Protein 2LVH (pdb70)

Organism: Acidianus filamentous virus 1 (isolate United States/Yellowstone) (NCBI:txid654909)

InterPro domains:
  IPR013087 Zinc finger C2H2-type [PS50157] (11-38)
  IPR036236 Zinc finger C2H2 superfamily [SSF57667] (8-50)

Foldseek 3Di:
DFKWKAFQPVRDTDRDCVVVVVCCCPPVVHDPVCSCVGMDIDDDD

CATH classification: 3.30.160.60

Solvent-accessible surface area: 3571 Å² total; per-residue (Å²): 180,58,138,15,31,49,0,91,132,68,40,87,73,31,158,68,98,163,84,0,51,171,26,0,62,121,83,11,173,9,95,70,174,55,28,91,174,65,47,86,53,120,68,67,110

Secondary structure (P-SEA, 3-state):
cbbbbbccccccccccaaaaaaaaacccccccccccccbbbbbcc

Radius of gyration: 9.61 Å; Cα contacts (8 Å, |Δi|>4): 73; chains: 1; bounding box: 26×17×20 Å

Structure (mmCIF, N/CA/C/O backbone):
data_2LVH
#
_entry.id   2LVH
#
loop_
_entity.id
_entity.type
_entity.pdbx_description
1 polymer 'Putative zinc finger protein ORF59a'
2 non-polymer 'ZINC ION'
#
loop_
_atom_site.group_PDB
_atom_site.id
_atom_site.type_symbol
_atom_site.label_atom_id
_atom_site.label_alt_id
_atom_site.label_comp_id
_atom_site.label_asym_id
_atom_site.label_entity_id
_atom_site.label_seq_id
_atom_site.pdbx_PDB_ins_code
_atom_site.Cartn_x
_atom_site.Cartn_y
_atom_site.Cartn_z
_atom_site.occupancy
_atom_site.B_iso_or_equiv
_atom_site.auth_seq_id
_atom_site.auth_comp_id
_atom_site.auth_asym_id
_atom_site.auth_atom_id
_atom_site.pdbx_PDB_model_num
ATOM 1 N N . MET A 1 7 ? -13.446 -0.150 -6.447 1.00 0.00 7 MET A N 1
ATOM 2 C CA . MET A 1 7 ? -12.813 0.327 -7.698 1.00 0.00 7 MET A CA 1
ATOM 3 C C . MET A 1 7 ? -11.798 1.415 -7.382 1.00 0.00 7 MET A C 1
ATOM 4 O O . MET A 1 7 ? -12.094 2.607 -7.481 1.00 0.00 7 MET A O 1
ATOM 17 N N . GLU A 1 8 ? -10.602 0.998 -6.997 1.00 0.00 8 GLU A N 1
ATOM 18 C CA . GLU A 1 8 ? -9.562 1.925 -6.590 1.00 0.00 8 GLU A CA 1
ATOM 19 C C . GLU A 1 8 ? -8.192 1.292 -6.772 1.00 0.00 8 GLU A C 1
ATOM 20 O O . GLU A 1 8 ? -8.074 0.080 -6.955 1.00 0.00 8 GLU A O 1
ATOM 32 N N . ARG A 1 9 ? -7.161 2.117 -6.733 1.00 0.00 9 ARG A N 1
ATOM 33 C CA . ARG A 1 9 ? -5.804 1.629 -6.823 1.00 0.00 9 ARG A CA 1
ATOM 34 C C . ARG A 1 9 ? -5.192 1.546 -5.436 1.00 0.00 9 ARG A C 1
ATOM 35 O O . ARG A 1 9 ? -5.064 2.548 -4.733 1.00 0.00 9 ARG A O 1
ATOM 56 N N . VAL A 1 10 ? -4.835 0.339 -5.055 1.00 0.00 10 VAL A N 1
ATOM 57 C CA . VAL A 1 10 ? -4.252 0.082 -3.752 1.00 0.00 10 VAL A CA 1
ATOM 58 C C . VAL A 1 10 ? -2.747 -0.121 -3.875 1.00 0.00 10 VAL A C 1
ATOM 59 O O . VAL A 1 10 ? -2.226 -0.324 -4.976 1.00 0.00 10 VAL A O 1
ATOM 72 N N . TYR A 1 11 ? -2.049 -0.055 -2.752 1.00 0.00 11 TYR A N 1
ATOM 73 C CA . TYR A 1 11 ? -0.602 -0.125 -2.755 1.00 0.00 11 TYR A CA 1
ATOM 74 C C . TYR A 1 11 ? -0.148 -1.114 -1.700 1.00 0.00 11 TYR A C 1
ATOM 75 O O . TYR A 1 11 ? -0.473 -0.957 -0.527 1.00 0.00 11 TYR A O 1
ATOM 93 N N . GLN A 1 12 ? 0.565 -2.147 -2.111 1.00 0.00 12 GLN A N 1
ATOM 94 C CA . GLN A 1 12 ? 1.033 -3.148 -1.168 1.00 0.00 12 GLN A CA 1
ATOM 95 C C . GLN A 1 12 ? 2.514 -2.968 -0.881 1.00 0.00 12 GLN A C 1
ATOM 96 O O . GLN A 1 12 ? 3.264 -2.482 -1.730 1.00 0.00 12 GLN A O 1
ATOM 110 N N . CYS A 1 13 ? 2.924 -3.342 0.323 1.00 0.00 13 CYS A N 1
ATOM 111 C CA . CYS A 1 13 ? 4.329 -3.375 0.656 1.00 0.00 13 CYS A CA 1
ATOM 112 C C . CYS A 1 13 ? 4.907 -4.697 0.157 1.00 0.00 13 CYS A C 1
ATOM 113 O O . CYS A 1 13 ? 4.369 -5.768 0.441 1.00 0.00 13 CYS A O 1
ATOM 120 N N . LEU A 1 14 ? 5.984 -4.616 -0.597 1.00 0.00 14 LEU A N 1
ATOM 121 C CA . LEU A 1 14 ? 6.609 -5.787 -1.209 1.00 0.00 14 LEU A CA 1
ATOM 122 C C . LEU A 1 14 ? 7.321 -6.657 -0.168 1.00 0.00 14 LEU A C 1
ATOM 123 O O . LEU A 1 14 ? 8.126 -7.520 -0.508 1.00 0.00 14 LEU A O 1
ATOM 139 N N . ARG A 1 15 ? 7.035 -6.402 1.102 1.00 0.00 15 ARG A N 1
ATOM 140 C CA . ARG A 1 15 ? 7.699 -7.087 2.201 1.00 0.00 15 ARG A CA 1
ATOM 141 C C . ARG A 1 15 ? 6.740 -8.055 2.883 1.00 0.00 15 ARG A C 1
ATOM 142 O O . ARG A 1 15 ? 7.010 -9.251 2.973 1.00 0.00 15 ARG A O 1
ATOM 163 N N . CYS A 1 16 ? 5.612 -7.533 3.351 1.00 0.00 16 CYS A N 1
ATOM 164 C CA . CYS A 1 16 ? 4.621 -8.362 4.029 1.00 0.00 16 CYS A CA 1
ATOM 165 C C . CYS A 1 16 ? 3.510 -8.732 3.052 1.00 0.00 16 CYS A C 1
ATOM 166 O O . CYS A 1 16 ? 2.749 -9.672 3.276 1.00 0.00 16 CYS A O 1
ATOM 173 N N . GLY A 1 17 ? 3.438 -7.983 1.957 1.00 0.00 17 GLY A N 1
ATOM 174 C CA . GLY A 1 17 ? 2.357 -8.143 1.008 1.00 0.00 17 GLY A CA 1
ATOM 175 C C . GLY A 1 17 ? 1.112 -7.413 1.465 1.00 0.00 17 GLY A C 1
ATOM 176 O O . GLY A 1 17 ? 0.004 -7.727 1.035 1.00 0.00 17 GLY A O 1
ATOM 180 N N . LEU A 1 18 ? 1.299 -6.426 2.338 1.00 0.00 18 LEU A N 1
ATOM 181 C CA . LEU A 1 18 ? 0.166 -5.717 2.923 1.00 0.00 18 LEU A CA 1
ATOM 182 C C . LEU A 1 18 ? -0.278 -4.584 2.014 1.00 0.00 18 LEU A C 1
ATOM 183 O O . LEU A 1 18 ? 0.520 -3.713 1.675 1.00 0.00 18 LEU A O 1
ATOM 199 N N . THR A 1 19 ? -1.544 -4.599 1.627 1.00 0.00 19 THR A N 1
ATOM 200 C CA . THR A 1 19 ? -2.060 -3.642 0.663 1.00 0.00 19 THR A CA 1
ATOM 201 C C . THR A 1 19 ? -2.944 -2.596 1.341 1.00 0.00 19 THR A C 1
ATOM 202 O O . THR A 1 19 ? -3.801 -2.922 2.160 1.00 0.00 19 THR A O 1
ATOM 213 N N . PHE A 1 20 ? -2.728 -1.341 0.986 1.00 0.00 20 PHE A N 1
ATOM 214 C CA . PHE A 1 20 ? -3.473 -0.232 1.570 1.00 0.00 20 PHE A CA 1
ATOM 215 C C . PHE A 1 20 ? -4.208 0.523 0.481 1.00 0.00 20 PHE A C 1
ATOM 216 O O . PHE A 1 20 ? -3.784 0.529 -0.672 1.00 0.00 20 PHE A O 1
ATOM 233 N N . ARG A 1 21 ? -5.303 1.163 0.853 1.00 0.00 21 ARG A N 1
ATOM 234 C CA . ARG A 1 21 ? -6.134 1.867 -0.112 1.00 0.00 21 ARG A CA 1
ATOM 235 C C . ARG A 1 21 ? -5.638 3.299 -0.312 1.00 0.00 21 ARG A C 1
ATOM 236 O O . ARG A 1 21 ? -6.128 4.016 -1.182 1.00 0.00 21 ARG A O 1
ATOM 257 N N . THR A 1 22 ? -4.665 3.709 0.499 1.00 0.00 22 THR A N 1
ATOM 258 C CA . THR A 1 22 ? -4.069 5.037 0.384 1.00 0.00 22 THR A CA 1
ATOM 259 C C . THR A 1 22 ? -2.562 4.965 0.605 1.00 0.00 22 THR A C 1
ATOM 260 O O . THR A 1 22 ? -2.070 4.102 1.338 1.00 0.00 22 THR A O 1
ATOM 271 N N . LYS A 1 23 ? -1.832 5.875 -0.041 1.00 0.00 23 LYS A N 1
ATOM 272 C CA . LYS A 1 23 ? -0.375 5.904 0.044 1.00 0.00 23 LYS A CA 1
ATOM 273 C C . LYS A 1 23 ? 0.106 6.279 1.436 1.00 0.00 23 LYS A C 1
ATOM 274 O O . LYS A 1 23 ? 1.205 5.905 1.829 1.00 0.00 23 LYS A O 1
ATOM 293 N N . LYS A 1 24 ? -0.707 7.021 2.177 1.00 0.00 24 LYS A N 1
ATOM 294 C CA . LYS A 1 24 ? -0.339 7.424 3.531 1.00 0.00 24 LYS A CA 1
ATOM 295 C C . LYS A 1 24 ? -0.119 6.200 4.416 1.00 0.00 24 LYS A C 1
ATOM 296 O O . LYS A 1 24 ? 0.906 6.083 5.091 1.00 0.00 24 LYS A O 1
ATOM 315 N N . GLN A 1 25 ? -1.081 5.282 4.386 1.00 0.00 25 GLN A N 1
ATOM 316 C CA . GLN A 1 25 ? -0.990 4.043 5.153 1.00 0.00 25 GLN A CA 1
ATOM 317 C C . GLN A 1 25 ? 0.184 3.206 4.664 1.00 0.00 25 GLN A C 1
ATOM 318 O O . GLN A 1 25 ? 0.861 2.537 5.445 1.00 0.00 25 GLN A O 1
ATOM 332 N N . LEU A 1 26 ? 0.416 3.256 3.362 1.00 0.00 26 LEU A N 1
ATOM 333 C CA . LEU A 1 26 ? 1.513 2.526 2.746 1.00 0.00 26 LEU A CA 1
ATOM 334 C C . LEU A 1 26 ? 2.863 3.054 3.214 1.00 0.00 26 LEU A C 1
ATOM 335 O O . LEU A 1 26 ? 3.704 2.296 3.698 1.00 0.00 26 LEU A O 1
ATOM 351 N N . ILE A 1 27 ? 3.051 4.360 3.084 1.00 0.00 27 ILE A N 1
ATOM 352 C CA . ILE A 1 27 ? 4.330 4.980 3.387 1.00 0.00 27 ILE A CA 1
ATOM 353 C C . ILE A 1 27 ? 4.663 4.860 4.868 1.00 0.00 27 ILE A C 1
ATOM 354 O O . ILE A 1 27 ? 5.787 4.515 5.228 1.00 0.00 27 ILE A O 1
ATOM 370 N N . ARG A 1 28 ? 3.682 5.117 5.728 1.00 0.00 28 ARG A N 1
ATOM 371 C CA . ARG A 1 28 ? 3.923 5.045 7.162 1.00 0.00 28 ARG A CA 1
ATOM 372 C C . ARG A 1 28 ? 4.300 3.621 7.580 1.00 0.00 28 ARG A C 1
ATOM 373 O O . ARG A 1 28 ? 5.048 3.428 8.533 1.00 0.00 28 ARG A O 1
ATOM 394 N N . HIS A 1 29 ? 3.802 2.627 6.846 1.00 0.00 29 HIS A N 1
ATOM 395 C CA . HIS A 1 29 ? 4.120 1.233 7.134 1.00 0.00 29 HIS A CA 1
ATOM 396 C C . HIS A 1 29 ? 5.474 0.849 6.536 1.00 0.00 29 HIS A C 1
ATOM 397 O O . HIS A 1 29 ? 6.261 0.154 7.185 1.00 0.00 29 HIS A O 1
ATOM 411 N N . LEU A 1 30 ? 5.743 1.290 5.303 1.00 0.00 30 LEU A N 1
ATOM 412 C CA . LEU A 1 30 ? 7.070 1.134 4.717 1.00 0.00 30 LEU A CA 1
ATOM 413 C C . LEU A 1 30 ? 8.139 1.685 5.660 1.00 0.00 30 LEU A C 1
ATOM 414 O O . LEU A 1 30 ? 9.135 1.018 5.937 1.00 0.00 30 LEU A O 1
ATOM 430 N N . VAL A 1 31 ? 7.906 2.887 6.174 1.00 0.00 31 VAL A N 1
ATOM 431 C CA . VAL A 1 31 ? 8.828 3.518 7.112 1.00 0.00 31 VAL A CA 1
ATOM 432 C C . VAL A 1 31 ? 8.881 2.753 8.436 1.00 0.00 31 VAL A C 1
ATOM 433 O O . VAL A 1 31 ? 9.962 2.435 8.939 1.00 0.00 31 VAL A O 1
ATOM 446 N N . ASN A 1 32 ? 7.710 2.448 8.985 1.00 0.00 32 ASN A N 1
ATOM 447 C CA . ASN A 1 32 ? 7.604 1.852 10.318 1.00 0.00 32 ASN A CA 1
ATOM 448 C C . ASN A 1 32 ? 8.228 0.464 10.392 1.00 0.00 32 ASN A C 1
ATOM 449 O O . ASN A 1 32 ? 9.163 0.235 11.160 1.00 0.00 32 ASN A O 1
ATOM 460 N N . THR A 1 33 ? 7.718 -0.456 9.595 1.00 0.00 33 THR A N 1
ATOM 461 C CA . THR A 1 33 ? 8.066 -1.859 9.753 1.00 0.00 33 THR A CA 1
ATOM 462 C C . THR A 1 33 ? 9.211 -2.278 8.837 1.00 0.00 33 THR A C 1
ATOM 463 O O . THR A 1 33 ? 10.137 -2.973 9.265 1.00 0.00 33 THR A O 1
ATOM 474 N N . GLU A 1 34 ? 9.167 -1.838 7.588 1.00 0.00 34 GLU A N 1
ATOM 475 C CA . GLU A 1 34 ? 10.142 -2.2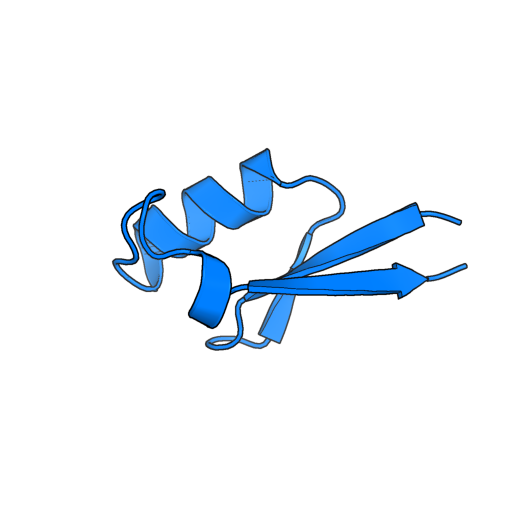80 6.598 1.00 0.00 34 GLU A CA 1
ATOM 476 C C . GLU A 1 34 ? 11.366 -1.364 6.581 1.00 0.00 34 GLU A C 1
ATOM 477 O O . GLU A 1 34 ? 12.258 -1.542 5.752 1.00 0.00 34 GLU A O 1
ATOM 489 N N . LYS A 1 35 ? 11.381 -0.390 7.503 1.00 0.00 35 LYS A N 1
ATOM 490 C CA . LYS A 1 35 ? 12.465 0.602 7.652 1.00 0.00 35 LYS A CA 1
ATOM 491 C C . LYS A 1 35 ? 12.809 1.296 6.328 1.00 0.00 35 LYS A C 1
ATOM 492 O O . LYS A 1 35 ? 13.955 1.687 6.092 1.00 0.00 35 LYS A O 1
ATOM 511 N N . VAL A 1 36 ? 11.808 1.475 5.487 1.00 0.00 36 VAL A N 1
ATOM 512 C CA . VAL A 1 36 ? 12.000 2.105 4.196 1.00 0.00 36 VAL A CA 1
ATOM 513 C C . VAL A 1 36 ? 11.717 3.599 4.276 1.00 0.00 36 VAL A C 1
ATOM 514 O O . VAL A 1 36 ? 10.634 4.009 4.684 1.00 0.00 36 VAL A O 1
ATOM 527 N N . ASN A 1 37 ? 12.694 4.406 3.896 1.00 0.00 37 ASN A N 1
ATOM 528 C CA . ASN A 1 37 ? 12.521 5.850 3.868 1.00 0.00 37 ASN A CA 1
ATOM 529 C C . ASN A 1 37 ? 11.693 6.244 2.648 1.00 0.00 37 ASN A C 1
ATOM 530 O O . ASN A 1 37 ? 11.796 5.618 1.593 1.00 0.00 37 ASN A O 1
ATOM 541 N N . PRO A 1 38 ? 10.851 7.287 2.791 1.00 0.00 38 PRO A N 1
ATOM 542 C CA . PRO A 1 38 ? 9.893 7.712 1.757 1.00 0.00 38 PRO A CA 1
ATOM 543 C C . PRO A 1 38 ? 10.531 8.042 0.405 1.00 0.00 38 PRO A C 1
ATOM 544 O O . PRO A 1 38 ? 9.840 8.077 -0.612 1.00 0.00 38 PRO A O 1
ATOM 555 N N . LEU A 1 39 ? 11.834 8.299 0.388 1.00 0.00 39 LEU A N 1
ATOM 556 C CA . LEU A 1 39 ? 12.531 8.568 -0.865 1.00 0.00 39 LEU A CA 1
ATOM 557 C C . LEU A 1 39 ? 13.007 7.275 -1.534 1.00 0.00 39 LEU A C 1
ATOM 558 O O . LEU A 1 39 ? 13.537 7.299 -2.647 1.00 0.00 39 LEU A O 1
ATOM 574 N N . SER A 1 40 ? 12.802 6.149 -0.867 1.00 0.00 40 SER A N 1
ATOM 575 C CA . SER A 1 40 ? 13.222 4.859 -1.402 1.00 0.00 40 SER A CA 1
ATOM 576 C C . SER A 1 40 ? 12.054 3.874 -1.470 1.00 0.00 40 SER A C 1
ATOM 577 O O . SER A 1 40 ? 12.256 2.670 -1.619 1.00 0.00 40 SER A O 1
ATOM 585 N N . ILE A 1 41 ? 10.833 4.392 -1.390 1.00 0.00 41 ILE A N 1
ATOM 586 C CA . ILE A 1 41 ? 9.644 3.548 -1.323 1.00 0.00 41 ILE A CA 1
ATOM 587 C C . ILE A 1 41 ? 9.362 2.832 -2.644 1.00 0.00 41 ILE A C 1
ATOM 588 O O . ILE A 1 41 ? 8.716 1.787 -2.658 1.00 0.00 41 ILE A O 1
ATOM 604 N N . ASP A 1 42 ? 9.872 3.388 -3.740 1.00 0.00 42 ASP A N 1
ATOM 605 C CA . ASP A 1 42 ? 9.501 2.952 -5.095 1.00 0.00 42 ASP A CA 1
ATOM 606 C C . ASP A 1 42 ? 9.758 1.463 -5.344 1.00 0.00 42 ASP A C 1
ATOM 607 O O . ASP A 1 42 ? 9.113 0.858 -6.200 1.00 0.00 42 ASP A O 1
ATOM 616 N N . TYR A 1 43 ? 10.683 0.868 -4.606 1.00 0.00 43 TYR A N 1
ATOM 617 C CA . TYR A 1 43 ? 10.988 -0.551 -4.777 1.00 0.00 43 TYR A CA 1
ATOM 618 C C . TYR A 1 43 ? 10.170 -1.436 -3.844 1.00 0.00 43 TYR A C 1
ATOM 619 O O . TYR A 1 43 ? 10.010 -2.630 -4.099 1.00 0.00 43 TYR A O 1
ATOM 637 N N . TYR A 1 44 ? 9.656 -0.864 -2.770 1.00 0.00 44 TYR A N 1
ATOM 638 C CA . TYR A 1 44 ? 9.025 -1.665 -1.726 1.00 0.00 44 TYR A CA 1
ATOM 639 C C . TYR A 1 44 ? 7.528 -1.475 -1.716 1.00 0.00 44 TYR A C 1
ATOM 640 O O . TYR A 1 44 ? 6.832 -2.018 -0.858 1.00 0.00 44 TYR A O 1
ATOM 658 N N . TYR A 1 45 ? 7.034 -0.712 -2.669 1.00 0.00 45 TYR A N 1
ATOM 659 C CA . TYR A 1 45 ? 5.601 -0.559 -2.827 1.00 0.00 45 TYR A CA 1
ATOM 660 C C . TYR A 1 45 ? 5.210 -0.770 -4.284 1.00 0.00 45 TYR A C 1
ATOM 661 O O . TYR A 1 45 ? 5.969 -0.437 -5.193 1.00 0.00 45 TYR A O 1
ATOM 679 N N . GLN A 1 46 ? 4.038 -1.345 -4.492 1.00 0.00 46 GLN A N 1
ATOM 680 C CA . GLN A 1 46 ? 3.530 -1.591 -5.830 1.00 0.00 46 GLN A CA 1
ATOM 681 C C . GLN A 1 46 ? 2.105 -1.077 -5.939 1.00 0.00 46 GLN A C 1
ATOM 682 O O . GLN A 1 46 ? 1.300 -1.282 -5.030 1.00 0.00 46 GLN A O 1
ATOM 696 N N . SER A 1 47 ? 1.801 -0.403 -7.037 1.00 0.00 47 SER A N 1
ATOM 697 C CA . SER A 1 47 ? 0.464 0.117 -7.256 1.00 0.00 47 SER A CA 1
ATOM 698 C C . SER A 1 47 ? -0.373 -0.876 -8.059 1.00 0.00 47 SER A C 1
ATOM 699 O O . SER A 1 47 ? 0.011 -1.278 -9.157 1.00 0.00 47 SER A O 1
ATOM 707 N N . PHE A 1 48 ? -1.523 -1.250 -7.519 1.00 0.00 48 PHE A N 1
ATOM 708 C CA . PHE A 1 48 ? -2.396 -2.211 -8.177 1.00 0.00 48 PHE A CA 1
ATOM 709 C C . PHE A 1 48 ? -3.839 -1.729 -8.127 1.00 0.00 48 PHE A C 1
ATOM 710 O O . PHE A 1 48 ? -4.297 -1.239 -7.104 1.00 0.00 48 PHE A O 1
ATOM 727 N N . SER A 1 49 ? -4.551 -1.869 -9.229 1.00 0.00 49 SER A N 1
ATOM 728 C CA . SER A 1 49 ? -5.932 -1.425 -9.295 1.00 0.00 49 SER A CA 1
ATOM 729 C C . SER A 1 49 ? -6.880 -2.595 -9.066 1.00 0.00 49 SER A C 1
ATOM 730 O O . SER A 1 49 ? -6.760 -3.638 -9.713 1.00 0.00 49 SER A O 1
ATOM 738 N N . VAL A 1 50 ? -7.811 -2.422 -8.141 1.00 0.00 50 VAL A N 1
ATOM 739 C CA . VAL A 1 50 ? -8.763 -3.469 -7.810 1.00 0.00 50 VAL A CA 1
ATOM 740 C C . VAL A 1 50 ? -10.192 -2.930 -7.892 1.00 0.00 50 VAL A C 1
ATOM 741 O O . VAL A 1 50 ? -10.436 -1.744 -7.650 1.00 0.00 50 VAL A O 1
ATOM 754 N N . SER A 1 51 ? -11.129 -3.796 -8.240 1.00 0.00 51 SER A N 1
ATOM 755 C CA . SER A 1 51 ? -12.511 -3.393 -8.398 1.00 0.00 51 SER A CA 1
ATOM 756 C C . SER A 1 51 ? -13.307 -3.734 -7.141 1.00 0.00 51 SER A C 1
ATOM 765 N N . MET A 1 7 ? -12.612 0.629 -9.488 1.00 0.00 7 MET A N 2
ATOM 766 C CA . MET A 1 7 ? -11.335 1.190 -9.980 1.00 0.00 7 MET A CA 2
ATOM 767 C C . MET A 1 7 ? -10.486 1.694 -8.809 1.00 0.00 7 MET A C 2
ATOM 768 O O . MET A 1 7 ? -9.664 2.597 -8.964 1.00 0.00 7 MET A O 2
ATOM 781 N N . GLU A 1 8 ? -10.692 1.120 -7.628 1.00 0.00 8 GLU A N 2
ATOM 782 C CA . GLU A 1 8 ? -9.922 1.510 -6.455 1.00 0.00 8 GLU A CA 2
ATOM 783 C C . GLU A 1 8 ? -8.482 1.026 -6.585 1.00 0.00 8 GLU A C 2
ATOM 784 O O . GLU A 1 8 ? -8.229 -0.069 -7.090 1.00 0.00 8 GLU A O 2
ATOM 796 N N . ARG A 1 9 ? -7.549 1.844 -6.133 1.00 0.00 9 ARG A N 2
ATOM 797 C CA . ARG A 1 9 ? -6.135 1.511 -6.224 1.00 0.00 9 ARG A CA 2
ATOM 798 C C . ARG A 1 9 ? -5.608 1.073 -4.865 1.00 0.00 9 ARG A C 2
ATOM 799 O O . ARG A 1 9 ? -5.940 1.666 -3.836 1.00 0.00 9 ARG A O 2
ATOM 820 N N . VAL A 1 10 ? -4.800 0.030 -4.859 1.00 0.00 10 VAL A N 2
ATOM 821 C CA . VAL A 1 10 ? -4.228 -0.478 -3.625 1.00 0.00 10 VAL A CA 2
ATOM 822 C C . VAL A 1 10 ? -2.710 -0.556 -3.712 1.00 0.00 10 VAL A C 2
ATOM 823 O O . VAL A 1 10 ? -2.148 -0.863 -4.766 1.00 0.00 10 VAL A O 2
ATOM 836 N N . TYR A 1 11 ? -2.059 -0.263 -2.598 1.00 0.00 11 TYR A N 2
ATOM 837 C CA . TYR A 1 11 ? -0.612 -0.279 -2.515 1.00 0.00 11 TYR A CA 2
ATOM 838 C C . TYR A 1 11 ? -0.160 -1.462 -1.674 1.00 0.00 11 TYR A C 2
ATOM 839 O O . TYR A 1 11 ? -0.486 -1.542 -0.493 1.00 0.00 11 TYR A O 2
ATOM 857 N N . GLN A 1 12 ? 0.576 -2.374 -2.280 1.00 0.00 12 GLN A N 2
ATOM 858 C CA . GLN A 1 12 ? 1.106 -3.524 -1.566 1.00 0.00 12 GLN A CA 2
ATOM 859 C C . GLN A 1 12 ? 2.554 -3.295 -1.171 1.00 0.00 12 GLN A C 2
ATOM 860 O O . GLN A 1 12 ? 3.376 -2.911 -2.003 1.00 0.00 12 GLN A O 2
ATOM 874 N N . CYS A 1 13 ? 2.859 -3.516 0.098 1.00 0.00 13 CYS A N 2
ATOM 875 C CA . CYS A 1 13 ? 4.238 -3.565 0.527 1.00 0.00 13 CYS A CA 2
ATOM 876 C C . CYS A 1 13 ? 4.790 -4.924 0.102 1.00 0.00 13 CYS A C 2
ATOM 877 O O . CYS A 1 13 ? 4.236 -5.964 0.459 1.00 0.00 13 CYS A O 2
ATOM 884 N N . LEU A 1 14 ? 5.853 -4.926 -0.683 1.00 0.00 14 LEU A N 2
ATOM 885 C CA . LEU A 1 14 ? 6.387 -6.166 -1.246 1.00 0.00 14 LEU A CA 2
ATOM 886 C C . LEU A 1 14 ? 7.129 -6.989 -0.197 1.00 0.00 14 LEU A C 2
ATOM 887 O O . LEU A 1 14 ? 7.836 -7.942 -0.525 1.00 0.00 14 LEU A O 2
ATOM 903 N N . ARG A 1 15 ? 6.975 -6.616 1.066 1.00 0.00 15 ARG A N 2
ATOM 904 C CA . ARG A 1 15 ? 7.690 -7.276 2.141 1.00 0.00 15 ARG A CA 2
ATOM 905 C C . ARG A 1 15 ? 6.758 -8.208 2.910 1.00 0.00 15 ARG A C 2
ATOM 906 O O . ARG A 1 15 ? 7.060 -9.385 3.099 1.00 0.00 15 ARG A O 2
ATOM 927 N N . CYS A 1 16 ? 5.617 -7.678 3.347 1.00 0.00 16 CYS A N 2
ATOM 928 C CA . CYS A 1 16 ? 4.645 -8.473 4.092 1.00 0.00 16 CYS A CA 2
ATOM 929 C C . CYS A 1 16 ? 3.447 -8.797 3.207 1.00 0.00 16 CYS A C 2
ATOM 930 O O . CYS A 1 16 ? 2.608 -9.633 3.550 1.00 0.00 16 CYS A O 2
ATOM 937 N N . GLY A 1 17 ? 3.378 -8.119 2.064 1.00 0.00 17 GLY A N 2
ATOM 938 C CA . GLY A 1 17 ? 2.251 -8.270 1.165 1.00 0.00 17 GLY A CA 2
ATOM 939 C C . GLY A 1 17 ? 1.043 -7.498 1.645 1.00 0.00 17 GLY A C 2
ATOM 940 O O . GLY A 1 17 ? -0.091 -7.828 1.298 1.00 0.00 17 GLY A O 2
ATOM 944 N N . LEU A 1 18 ? 1.282 -6.457 2.437 1.00 0.00 18 LEU A N 2
ATOM 945 C CA . LEU A 1 18 ? 0.180 -5.694 3.017 1.00 0.00 18 LEU A CA 2
ATOM 946 C C . LEU A 1 18 ? -0.294 -4.624 2.048 1.00 0.00 18 LEU A C 2
ATOM 947 O O . LEU A 1 18 ? 0.512 -3.861 1.518 1.00 0.00 18 LEU A O 2
ATOM 963 N N . THR A 1 19 ? -1.599 -4.583 1.808 1.00 0.00 19 THR A N 2
ATOM 964 C CA . THR A 1 19 ? -2.169 -3.663 0.836 1.00 0.00 19 THR A CA 2
ATOM 965 C C . THR A 1 19 ? -2.978 -2.560 1.514 1.00 0.00 19 THR A C 2
ATOM 966 O O . THR A 1 19 ? -3.745 -2.817 2.442 1.00 0.00 19 THR A O 2
ATOM 977 N N . PHE A 1 20 ? -2.794 -1.334 1.046 1.00 0.00 20 PHE A N 2
ATOM 978 C CA . PHE A 1 20 ? -3.519 -0.186 1.573 1.00 0.00 20 PHE A CA 2
ATOM 979 C C . PHE A 1 20 ? -4.179 0.562 0.427 1.00 0.00 20 PHE A C 2
ATOM 980 O O . PHE A 1 20 ? -3.643 0.602 -0.674 1.00 0.00 20 PHE A O 2
ATOM 997 N N . ARG A 1 21 ? -5.329 1.159 0.684 1.00 0.00 21 ARG A N 2
ATOM 998 C CA . ARG A 1 21 ? -6.031 1.925 -0.341 1.00 0.00 21 ARG A CA 2
ATOM 999 C C . ARG A 1 21 ? -5.671 3.402 -0.236 1.00 0.00 21 ARG A C 2
ATOM 1000 O O . ARG A 1 21 ? -6.244 4.251 -0.917 1.00 0.00 21 ARG A O 2
ATOM 1021 N N . THR A 1 22 ? -4.714 3.695 0.630 1.00 0.00 22 THR A N 2
ATOM 1022 C CA . THR A 1 22 ? -4.240 5.052 0.824 1.00 0.00 22 THR A CA 2
ATOM 1023 C C . THR A 1 22 ? -2.721 5.060 0.971 1.00 0.00 22 THR A C 2
ATOM 1024 O O . THR A 1 22 ? -2.145 4.254 1.710 1.00 0.00 22 THR A O 2
ATOM 1035 N N . LYS A 1 23 ? -2.083 5.965 0.238 1.00 0.00 23 LYS A N 2
ATOM 1036 C CA . LYS A 1 23 ? -0.627 6.033 0.176 1.00 0.00 23 LYS A CA 2
ATOM 1037 C C . LYS A 1 23 ? -0.024 6.465 1.510 1.00 0.00 23 LYS A C 2
ATOM 1038 O O . LYS A 1 23 ? 1.131 6.158 1.800 1.00 0.00 23 LYS A O 2
ATOM 1057 N N . LYS A 1 24 ? -0.802 7.162 2.330 1.00 0.00 24 LYS A N 2
ATOM 1058 C CA . LYS A 1 24 ? -0.315 7.606 3.631 1.00 0.00 24 LYS A CA 2
ATOM 1059 C C . LYS A 1 24 ? -0.086 6.423 4.562 1.00 0.00 24 LYS A C 2
ATOM 1060 O O . LYS A 1 24 ? 0.930 6.351 5.253 1.00 0.00 24 LYS A O 2
ATOM 1079 N N . GLN A 1 25 ? -1.022 5.486 4.565 1.00 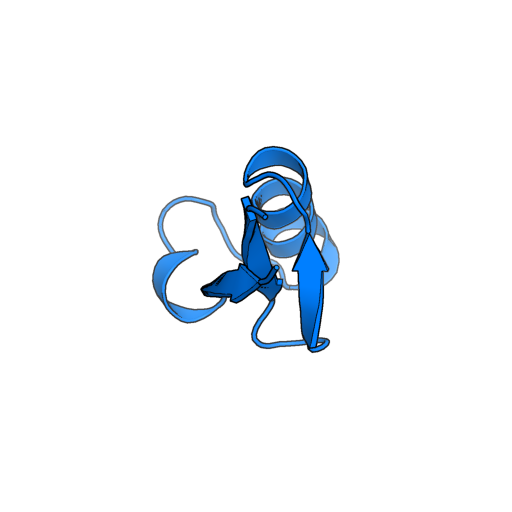0.00 25 GLN A N 2
ATOM 1080 C CA . GLN A 1 25 ? -0.879 4.278 5.368 1.00 0.00 25 GLN A CA 2
ATOM 1081 C C . GLN A 1 25 ? 0.234 3.401 4.810 1.00 0.00 25 GLN A C 2
ATOM 1082 O O . GLN A 1 25 ? 0.874 2.650 5.546 1.00 0.00 25 GLN A O 2
ATOM 1096 N N . LEU A 1 26 ? 0.469 3.516 3.505 1.00 0.00 26 LEU A N 2
ATOM 1097 C CA . LEU A 1 26 ? 1.560 2.807 2.857 1.00 0.00 26 LEU A CA 2
ATOM 1098 C C . LEU A 1 26 ? 2.897 3.326 3.363 1.00 0.00 26 LEU A C 2
ATOM 1099 O O . LEU A 1 26 ? 3.732 2.560 3.833 1.00 0.00 26 LEU A O 2
ATOM 1115 N N . ILE A 1 27 ? 3.073 4.642 3.291 1.00 0.00 27 ILE A N 2
ATOM 1116 C CA . ILE A 1 27 ? 4.321 5.277 3.696 1.00 0.00 27 ILE A CA 2
ATOM 1117 C C . ILE A 1 27 ? 4.608 5.016 5.171 1.00 0.00 27 ILE A C 2
ATOM 1118 O O . ILE A 1 27 ? 5.738 4.703 5.543 1.00 0.00 27 ILE A O 2
ATOM 1134 N N . ARG A 1 28 ? 3.577 5.116 6.002 1.00 0.00 28 ARG A N 2
ATOM 1135 C CA . ARG A 1 28 ? 3.714 4.844 7.429 1.00 0.00 28 ARG A CA 2
ATOM 1136 C C . ARG A 1 28 ? 4.296 3.459 7.667 1.00 0.00 28 ARG A C 2
ATOM 1137 O O . ARG A 1 28 ? 5.274 3.299 8.394 1.00 0.00 28 ARG A O 2
ATOM 1158 N N . HIS A 1 29 ? 3.696 2.464 7.032 1.00 0.00 29 HIS A N 2
ATOM 1159 C CA . HIS A 1 29 ? 4.119 1.085 7.197 1.00 0.00 29 HIS A CA 2
ATOM 1160 C C . HIS A 1 29 ? 5.489 0.851 6.556 1.00 0.00 29 HIS A C 2
ATOM 1161 O O . HIS A 1 29 ? 6.364 0.230 7.160 1.00 0.00 29 HIS A O 2
ATOM 1175 N N . LEU A 1 30 ? 5.664 1.351 5.338 1.00 0.00 30 LEU A N 2
ATOM 1176 C CA . LEU A 1 30 ? 6.944 1.293 4.637 1.00 0.00 30 LEU A CA 2
ATOM 1177 C C . LEU A 1 30 ? 8.099 1.848 5.474 1.00 0.00 30 LEU A C 2
ATOM 1178 O O . LEU A 1 30 ? 9.112 1.174 5.666 1.00 0.00 30 LEU A O 2
ATOM 1194 N N . VAL A 1 31 ? 7.941 3.057 5.990 1.00 0.00 31 VAL A N 2
ATOM 1195 C CA . VAL A 1 31 ? 9.020 3.718 6.718 1.00 0.00 31 VAL A CA 2
ATOM 1196 C C . VAL A 1 31 ? 9.237 3.096 8.094 1.00 0.00 31 VAL A C 2
ATOM 1197 O O . VAL A 1 31 ? 10.373 2.858 8.514 1.00 0.00 31 VAL A O 2
ATOM 1210 N N . ASN A 1 32 ? 8.144 2.820 8.785 1.00 0.00 32 ASN A N 2
ATOM 1211 C CA . ASN A 1 32 ? 8.214 2.372 10.168 1.00 0.00 32 ASN A CA 2
ATOM 1212 C C . ASN A 1 32 ? 8.549 0.888 10.265 1.00 0.00 32 ASN A C 2
ATOM 1213 O O . ASN A 1 32 ? 9.441 0.496 11.014 1.00 0.00 32 ASN A O 2
ATOM 1224 N N . THR A 1 33 ? 7.850 0.060 9.501 1.00 0.00 33 THR A N 2
ATOM 1225 C CA . THR A 1 33 ? 7.986 -1.382 9.642 1.00 0.00 33 THR A CA 2
ATOM 1226 C C . THR A 1 33 ? 8.983 -1.971 8.643 1.00 0.00 33 THR A C 2
ATOM 1227 O O . THR A 1 33 ? 9.806 -2.808 9.011 1.00 0.00 33 THR A O 2
ATOM 1238 N N . GLU A 1 34 ? 8.930 -1.532 7.391 1.00 0.00 34 GLU A N 2
ATOM 1239 C CA . GLU A 1 34 ? 9.828 -2.074 6.370 1.00 0.00 34 GLU A CA 2
ATOM 1240 C C . GLU A 1 34 ? 11.172 -1.349 6.407 1.00 0.00 34 GLU A C 2
ATOM 1241 O O . GLU A 1 34 ? 12.053 -1.634 5.599 1.00 0.00 34 GLU A O 2
ATOM 1253 N N . LYS A 1 35 ? 11.288 -0.404 7.351 1.00 0.00 35 LYS A N 2
ATOM 1254 C CA . LYS A 1 35 ? 12.455 0.481 7.506 1.00 0.00 35 LYS A CA 2
ATOM 1255 C C . LYS A 1 35 ? 12.862 1.135 6.182 1.00 0.00 35 LYS A C 2
ATOM 1256 O O . LYS A 1 35 ? 14.042 1.399 5.940 1.00 0.00 35 LYS A O 2
ATOM 1275 N N . VAL A 1 36 ? 11.879 1.418 5.339 1.00 0.00 36 VAL A N 2
ATOM 1276 C CA . VAL A 1 36 ? 12.130 2.041 4.052 1.00 0.00 36 VAL A CA 2
ATOM 1277 C C . VAL A 1 36 ? 11.629 3.478 4.048 1.00 0.00 36 VAL A C 2
ATOM 1278 O O . VAL A 1 36 ? 10.425 3.724 4.068 1.00 0.00 36 VAL A O 2
ATOM 1291 N N . ASN A 1 37 ? 12.561 4.418 4.019 1.00 0.00 37 ASN A N 2
ATOM 1292 C CA . ASN A 1 37 ? 12.226 5.839 4.055 1.00 0.00 37 ASN A CA 2
ATOM 1293 C C . ASN A 1 37 ? 11.517 6.271 2.769 1.00 0.00 37 ASN A C 2
ATOM 1294 O O . ASN A 1 37 ? 11.702 5.641 1.726 1.00 0.00 37 ASN A O 2
ATOM 1305 N N . PRO A 1 38 ? 10.709 7.350 2.821 1.00 0.00 38 PRO A N 2
ATOM 1306 C CA . PRO A 1 38 ? 9.846 7.765 1.700 1.00 0.00 38 PRO A CA 2
ATOM 1307 C C . PRO A 1 38 ? 10.581 7.848 0.365 1.00 0.00 38 PRO A C 2
ATOM 1308 O O . PRO A 1 38 ? 10.081 7.385 -0.661 1.00 0.00 38 PRO A O 2
ATOM 1319 N N . LEU A 1 39 ? 11.787 8.398 0.390 1.00 0.00 39 LEU A N 2
ATOM 1320 C CA . LEU A 1 39 ? 12.547 8.633 -0.835 1.00 0.00 39 LEU A CA 2
ATOM 1321 C C . LEU A 1 39 ? 13.195 7.353 -1.361 1.00 0.00 39 LEU A C 2
ATOM 1322 O O . LEU A 1 39 ? 14.048 7.402 -2.244 1.00 0.00 39 LEU A O 2
ATOM 1338 N N . SER A 1 40 ? 12.806 6.209 -0.816 1.00 0.00 40 SER A N 2
ATOM 1339 C CA . SER A 1 40 ? 13.339 4.935 -1.274 1.00 0.00 40 SER A CA 2
ATOM 1340 C C . SER A 1 40 ? 12.251 3.863 -1.359 1.00 0.00 40 SER A C 2
ATOM 1341 O O . SER A 1 40 ? 12.544 2.704 -1.648 1.00 0.00 40 SER A O 2
ATOM 1349 N N . ILE A 1 41 ? 10.991 4.250 -1.143 1.00 0.00 41 ILE A N 2
ATOM 1350 C CA . ILE A 1 41 ? 9.882 3.285 -1.146 1.00 0.00 41 ILE A CA 2
ATOM 1351 C C . ILE A 1 41 ? 9.631 2.722 -2.543 1.00 0.00 41 ILE A C 2
ATOM 1352 O O . ILE A 1 41 ? 8.978 1.688 -2.690 1.00 0.00 41 ILE A O 2
ATOM 1368 N N . ASP A 1 42 ? 10.189 3.395 -3.548 1.00 0.00 42 ASP A N 2
ATOM 1369 C CA . ASP A 1 42 ? 9.965 3.081 -4.965 1.00 0.00 42 ASP A CA 2
ATOM 1370 C C . ASP A 1 42 ? 10.080 1.581 -5.266 1.00 0.00 42 ASP A C 2
ATOM 1371 O O . ASP A 1 42 ? 9.281 1.030 -6.021 1.00 0.00 42 ASP A O 2
ATOM 1380 N N . TYR A 1 43 ? 11.050 0.922 -4.648 1.00 0.00 43 TYR A N 2
ATOM 1381 C CA . TYR A 1 43 ? 11.321 -0.486 -4.930 1.00 0.00 43 TYR A CA 2
ATOM 1382 C C . TYR A 1 43 ? 10.444 -1.428 -4.110 1.00 0.00 43 TYR A C 2
ATOM 1383 O O . TYR A 1 43 ? 10.251 -2.586 -4.482 1.00 0.00 43 TYR A O 2
ATOM 1401 N N . TYR A 1 44 ? 9.909 -0.939 -3.006 1.00 0.00 44 TYR A N 2
ATOM 1402 C CA . TYR A 1 44 ? 9.302 -1.822 -2.016 1.00 0.00 44 TYR A CA 2
ATOM 1403 C C . TYR A 1 44 ? 7.781 -1.766 -2.041 1.00 0.00 44 TYR A C 2
ATOM 1404 O O . TYR A 1 44 ? 7.123 -2.579 -1.389 1.00 0.00 44 TYR A O 2
ATOM 1422 N N . TYR A 1 45 ? 7.215 -0.814 -2.764 1.00 0.00 45 TYR A N 2
ATOM 1423 C CA . TYR A 1 45 ? 5.760 -0.734 -2.849 1.00 0.00 45 TYR A CA 2
ATOM 1424 C C . TYR A 1 45 ? 5.274 -0.931 -4.281 1.00 0.00 45 TYR A C 2
ATOM 1425 O O . TYR A 1 45 ? 5.895 -0.461 -5.236 1.00 0.00 45 TYR A O 2
ATOM 1443 N N . GLN A 1 46 ? 4.172 -1.651 -4.411 1.00 0.00 46 GLN A N 2
ATOM 1444 C CA . GLN A 1 46 ? 3.539 -1.885 -5.698 1.00 0.00 46 GLN A CA 2
ATOM 1445 C C . GLN A 1 46 ? 2.099 -1.393 -5.657 1.00 0.00 46 GLN A C 2
ATOM 1446 O O . GLN A 1 46 ? 1.343 -1.749 -4.754 1.00 0.00 46 GLN A O 2
ATOM 1460 N N . SER A 1 47 ? 1.721 -0.571 -6.620 1.00 0.00 47 SER A N 2
ATOM 1461 C CA . SER A 1 47 ? 0.362 -0.067 -6.687 1.00 0.00 47 SER A CA 2
ATOM 1462 C C . SER A 1 47 ? -0.366 -0.659 -7.883 1.00 0.00 47 SER A C 2
ATOM 1463 O O . SER A 1 47 ? 0.128 -0.609 -9.011 1.00 0.00 47 SER A O 2
ATOM 1471 N N . PHE A 1 48 ? -1.529 -1.234 -7.626 1.00 0.00 48 PHE A N 2
ATOM 1472 C CA . PHE A 1 48 ? -2.365 -1.766 -8.685 1.00 0.00 48 PHE A CA 2
ATOM 1473 C C . PHE A 1 48 ? -3.826 -1.468 -8.384 1.00 0.00 48 PHE A C 2
ATOM 1474 O O . PHE A 1 48 ? -4.229 -1.397 -7.222 1.00 0.00 48 PHE A O 2
ATOM 1491 N N . SER A 1 49 ? -4.607 -1.263 -9.427 1.00 0.00 49 SER A N 2
ATOM 1492 C CA . SER A 1 49 ? -6.006 -0.923 -9.269 1.00 0.00 49 SER A CA 2
ATOM 1493 C C . SER A 1 49 ? -6.890 -2.146 -9.513 1.00 0.00 49 SER A C 2
ATOM 1494 O O . SER A 1 49 ? -6.614 -2.964 -10.395 1.00 0.00 49 SER A O 2
ATOM 1502 N N . VAL A 1 50 ? -7.937 -2.271 -8.713 1.00 0.00 50 VAL A N 2
ATOM 1503 C CA . VAL A 1 50 ? -8.885 -3.368 -8.850 1.00 0.00 50 VAL A CA 2
ATOM 1504 C C . VAL A 1 50 ? -10.084 -2.921 -9.681 1.00 0.00 50 VAL A C 2
ATOM 1505 O O . VAL A 1 50 ? -10.150 -1.765 -10.104 1.00 0.00 50 VAL A O 2
ATOM 1518 N N . SER A 1 51 ? -11.033 -3.818 -9.893 1.00 0.00 51 SER A N 2
ATOM 1519 C CA . SER A 1 51 ? -12.176 -3.528 -10.742 1.00 0.00 51 SER A CA 2
ATOM 1520 C C . SER A 1 51 ? -13.377 -3.130 -9.890 1.00 0.00 51 SER A C 2
ATOM 1529 N N . MET A 1 7 ? -12.016 -0.376 -8.793 1.00 0.00 7 MET A N 3
ATOM 1530 C CA . MET A 1 7 ? -11.572 0.807 -9.565 1.00 0.00 7 MET A CA 3
ATOM 1531 C C . MET A 1 7 ? -10.431 1.523 -8.844 1.00 0.00 7 MET A C 3
ATOM 1532 O O . MET A 1 7 ? -9.757 2.381 -9.416 1.00 0.00 7 MET A O 3
ATOM 1545 N N . GLU A 1 8 ? -10.226 1.164 -7.582 1.00 0.00 8 GLU A N 3
ATOM 1546 C CA . GLU A 1 8 ? -9.195 1.777 -6.762 1.00 0.00 8 GLU A CA 3
ATOM 1547 C C . GLU A 1 8 ? -7.841 1.160 -7.076 1.00 0.00 8 GLU A C 3
ATOM 1548 O O . GLU A 1 8 ? -7.719 -0.061 -7.175 1.00 0.00 8 GLU A O 3
ATOM 1560 N N . ARG A 1 9 ? -6.834 1.992 -7.255 1.00 0.00 9 ARG A N 3
ATOM 1561 C CA . ARG A 1 9 ? -5.481 1.494 -7.405 1.00 0.00 9 ARG A CA 3
ATOM 1562 C C . ARG A 1 9 ? -4.762 1.606 -6.070 1.00 0.00 9 ARG A C 3
ATOM 1563 O O . ARG A 1 9 ? -4.400 2.698 -5.633 1.00 0.00 9 ARG A O 3
ATOM 1584 N N . VAL A 1 10 ? -4.568 0.470 -5.428 1.00 0.00 10 VAL A N 3
ATOM 1585 C CA . VAL A 1 10 ? -4.022 0.429 -4.083 1.00 0.00 10 VAL A CA 3
ATOM 1586 C C . VAL A 1 10 ? -2.530 0.128 -4.120 1.00 0.00 10 VAL A C 3
ATOM 1587 O O . VAL A 1 10 ? -1.975 -0.115 -5.189 1.00 0.00 10 VAL A O 3
ATOM 1600 N N . TYR A 1 11 ? -1.881 0.154 -2.961 1.00 0.00 11 TYR A N 3
ATOM 1601 C CA . TYR A 1 11 ? -0.444 -0.050 -2.896 1.00 0.00 11 TYR A CA 3
ATOM 1602 C C . TYR A 1 11 ? -0.115 -1.155 -1.903 1.00 0.00 11 TYR A C 3
ATOM 1603 O O . TYR A 1 11 ? -0.547 -1.106 -0.753 1.00 0.00 11 TYR A O 3
ATOM 1621 N N . GLN A 1 12 ? 0.632 -2.153 -2.349 1.00 0.00 12 GLN A N 3
ATOM 1622 C CA . GLN A 1 12 ? 1.013 -3.265 -1.484 1.00 0.00 12 GLN A CA 3
ATOM 1623 C C . GLN A 1 12 ? 2.501 -3.207 -1.159 1.00 0.00 12 GLN A C 3
ATOM 1624 O O . GLN A 1 12 ? 3.321 -2.868 -2.017 1.00 0.00 12 GLN A O 3
ATOM 1638 N N . CYS A 1 13 ? 2.848 -3.525 0.082 1.00 0.00 13 CYS A N 3
ATOM 1639 C CA . CYS A 1 13 ? 4.243 -3.574 0.488 1.00 0.00 13 CYS A CA 3
ATOM 1640 C C . CYS A 1 13 ? 4.837 -4.917 0.050 1.00 0.00 13 CYS A C 3
ATOM 1641 O O . CYS A 1 13 ? 4.242 -5.970 0.283 1.00 0.00 13 CYS A O 3
ATOM 1648 N N . LEU A 1 14 ? 6.000 -4.887 -0.592 1.00 0.00 14 LEU A N 3
ATOM 1649 C CA . LEU A 1 14 ? 6.612 -6.105 -1.131 1.00 0.00 14 LEU A CA 3
ATOM 1650 C C . LEU A 1 14 ? 7.258 -6.960 -0.040 1.00 0.00 14 LEU A C 3
ATOM 1651 O O . LEU A 1 14 ? 7.950 -7.936 -0.329 1.00 0.00 14 LEU A O 3
ATOM 1667 N N . ARG A 1 15 ? 7.023 -6.599 1.208 1.00 0.00 15 ARG A N 3
ATOM 1668 C CA . ARG A 1 15 ? 7.553 -7.352 2.332 1.00 0.00 15 ARG A CA 3
ATOM 1669 C C . ARG A 1 15 ? 6.488 -8.275 2.921 1.00 0.00 15 ARG A C 3
ATOM 1670 O O . ARG A 1 15 ? 6.685 -9.484 2.996 1.00 0.00 15 ARG A O 3
ATOM 1691 N N . CYS A 1 16 ? 5.357 -7.711 3.322 1.00 0.00 16 CYS A N 3
ATOM 1692 C CA . CYS A 1 16 ? 4.332 -8.495 4.004 1.00 0.00 16 CYS A CA 3
ATOM 1693 C C . CYS A 1 16 ? 3.182 -8.811 3.055 1.00 0.00 16 CYS A C 3
ATOM 1694 O O . CYS A 1 16 ? 2.361 -9.688 3.324 1.00 0.00 16 CYS A O 3
ATOM 1701 N N . GLY A 1 17 ? 3.124 -8.078 1.949 1.00 0.00 17 GLY A N 3
ATOM 1702 C CA . GLY A 1 17 ? 2.032 -8.231 1.009 1.00 0.00 17 GLY A CA 3
ATOM 1703 C C . GLY A 1 17 ? 0.841 -7.378 1.394 1.00 0.00 17 GLY A C 3
ATOM 1704 O O . GLY A 1 17 ? -0.187 -7.393 0.718 1.00 0.00 17 GLY A O 3
ATOM 1708 N N . LEU A 1 18 ? 0.989 -6.622 2.478 1.00 0.00 18 LEU A N 3
ATOM 1709 C CA . LEU A 1 18 ? -0.100 -5.790 2.980 1.00 0.00 18 LEU A CA 3
ATOM 1710 C C . LEU A 1 18 ? -0.418 -4.674 1.993 1.00 0.00 18 LEU A C 3
ATOM 1711 O O . LEU A 1 18 ? 0.469 -3.912 1.603 1.00 0.00 18 LEU A O 3
ATOM 1727 N N . THR A 1 19 ? -1.675 -4.599 1.580 1.00 0.00 19 THR A N 3
ATOM 1728 C CA . THR A 1 19 ? -2.100 -3.615 0.599 1.00 0.00 19 THR A CA 3
ATOM 1729 C C . THR A 1 19 ? -2.968 -2.532 1.244 1.00 0.00 19 THR A C 3
ATOM 1730 O O . THR A 1 19 ? -3.829 -2.822 2.075 1.00 0.00 19 THR A O 3
ATOM 1741 N N . PHE A 1 20 ? -2.734 -1.286 0.856 1.00 0.00 20 PHE A N 3
ATOM 1742 C CA . PHE A 1 20 ? -3.433 -0.145 1.443 1.00 0.00 20 PHE A CA 3
ATOM 1743 C C . PHE A 1 20 ? -4.107 0.678 0.357 1.00 0.00 20 PHE A C 3
ATOM 1744 O O . PHE A 1 20 ? -3.603 0.777 -0.762 1.00 0.00 20 PHE A O 3
ATOM 1761 N N . ARG A 1 21 ? -5.245 1.268 0.700 1.00 0.00 21 ARG A N 3
ATOM 1762 C CA . ARG A 1 21 ? -5.991 2.110 -0.230 1.00 0.00 21 ARG A CA 3
ATOM 1763 C C . ARG A 1 21 ? -5.449 3.531 -0.225 1.00 0.00 21 ARG A C 3
ATOM 1764 O O . ARG A 1 21 ? -5.537 4.243 -1.226 1.00 0.00 21 ARG A O 3
ATOM 1785 N N . THR A 1 22 ? -4.893 3.938 0.904 1.00 0.00 22 THR A N 3
ATOM 1786 C CA . THR A 1 22 ? -4.373 5.282 1.057 1.00 0.00 22 THR A CA 3
ATOM 1787 C C . THR A 1 22 ? -2.846 5.267 1.133 1.00 0.00 22 THR A C 3
ATOM 1788 O O . THR A 1 22 ? -2.251 4.464 1.854 1.00 0.00 22 THR A O 3
ATOM 1799 N N . LYS A 1 23 ? -2.223 6.175 0.385 1.00 0.00 23 LYS A N 3
ATOM 1800 C CA . LYS A 1 23 ? -0.770 6.220 0.259 1.00 0.00 23 LYS A CA 3
ATOM 1801 C C . LYS A 1 23 ? -0.095 6.577 1.583 1.00 0.00 23 LYS A C 3
ATOM 1802 O O . LYS A 1 23 ? 1.003 6.109 1.859 1.00 0.00 23 LYS A O 3
ATOM 1821 N N . LYS A 1 24 ? -0.741 7.402 2.399 1.00 0.00 24 LYS A N 3
ATOM 1822 C CA . LYS A 1 24 ? -0.159 7.799 3.682 1.00 0.00 24 LYS A CA 3
ATOM 1823 C C . LYS A 1 24 ? -0.002 6.592 4.606 1.00 0.00 24 LYS A C 3
ATOM 1824 O O . LYS A 1 24 ? 1.006 6.458 5.303 1.00 0.00 24 LYS A O 3
ATOM 1843 N N . GLN A 1 25 ? -0.994 5.710 4.595 1.00 0.00 25 GLN A N 3
ATOM 1844 C CA . GLN A 1 25 ? -0.937 4.485 5.390 1.00 0.00 25 GLN A CA 3
ATOM 1845 C C . GLN A 1 25 ? 0.151 3.570 4.853 1.00 0.00 25 GLN A C 3
ATOM 1846 O O . GLN A 1 25 ? 0.810 2.854 5.609 1.00 0.00 25 GLN A O 3
ATOM 1860 N N . LEU A 1 26 ? 0.338 3.616 3.540 1.00 0.00 26 LEU A N 3
ATOM 1861 C CA . LEU A 1 26 ? 1.407 2.887 2.886 1.00 0.00 26 LEU A CA 3
ATOM 1862 C C . LEU A 1 26 ? 2.755 3.359 3.410 1.00 0.00 26 LEU A C 3
ATOM 1863 O O . LEU A 1 26 ? 3.577 2.558 3.850 1.00 0.00 26 LEU A O 3
ATOM 1879 N N . ILE A 1 27 ? 2.957 4.675 3.387 1.00 0.00 27 ILE A N 3
ATOM 1880 C CA . ILE A 1 27 ? 4.223 5.261 3.804 1.00 0.00 27 ILE A CA 3
ATOM 1881 C C . ILE A 1 27 ? 4.512 4.922 5.256 1.00 0.00 27 ILE A C 3
ATOM 1882 O O . ILE A 1 27 ? 5.613 4.497 5.584 1.00 0.00 27 ILE A O 3
ATOM 1898 N N . ARG A 1 28 ? 3.504 5.091 6.111 1.00 0.00 28 ARG A N 3
ATOM 1899 C CA . ARG A 1 28 ? 3.628 4.792 7.538 1.00 0.00 28 ARG A CA 3
ATOM 1900 C C . ARG A 1 28 ? 4.183 3.391 7.773 1.00 0.00 28 ARG A C 3
ATOM 1901 O O . ARG A 1 28 ? 5.096 3.197 8.581 1.00 0.00 28 ARG A O 3
ATOM 1922 N N . HIS A 1 29 ? 3.634 2.423 7.065 1.00 0.00 29 HIS A N 3
ATOM 1923 C CA . HIS A 1 29 ? 4.047 1.038 7.220 1.00 0.00 29 HIS A CA 3
ATOM 1924 C C . HIS A 1 29 ? 5.413 0.801 6.573 1.00 0.00 29 HIS A C 3
ATOM 1925 O O . HIS A 1 29 ? 6.288 0.163 7.165 1.00 0.00 29 HIS A O 3
ATOM 1939 N N . LEU A 1 30 ? 5.584 1.310 5.358 1.00 0.00 30 LEU A N 3
ATOM 1940 C CA . LEU A 1 30 ? 6.860 1.252 4.654 1.00 0.00 30 LEU A CA 3
ATOM 1941 C C . LEU A 1 30 ? 8.029 1.788 5.493 1.00 0.00 30 LEU A C 3
ATOM 1942 O O . LEU A 1 30 ? 9.057 1.124 5.611 1.00 0.00 30 LEU A O 3
ATOM 1958 N N . VAL A 1 31 ? 7.875 2.965 6.087 1.00 0.00 31 VAL A N 3
ATOM 1959 C CA . VAL A 1 31 ? 8.961 3.571 6.837 1.00 0.00 31 VAL A CA 3
ATOM 1960 C C . VAL A 1 31 ? 9.274 2.816 8.128 1.00 0.00 31 VAL A C 3
ATOM 1961 O O . VAL A 1 31 ? 10.422 2.464 8.389 1.00 0.00 31 VAL A O 3
ATOM 1974 N N . ASN A 1 32 ? 8.258 2.577 8.935 1.00 0.00 32 ASN A N 3
ATOM 1975 C CA . ASN A 1 32 ? 8.454 1.940 10.235 1.00 0.00 32 ASN A CA 3
ATOM 1976 C C . ASN A 1 32 ? 8.796 0.456 10.105 1.00 0.00 32 ASN A C 3
ATOM 1977 O O . ASN A 1 32 ? 9.866 0.023 10.530 1.00 0.00 32 ASN A O 3
ATOM 1988 N N . THR A 1 33 ? 7.899 -0.320 9.507 1.00 0.00 33 THR A N 3
ATOM 1989 C CA . THR A 1 33 ? 8.041 -1.769 9.497 1.00 0.00 33 THR A CA 3
ATOM 1990 C C . THR A 1 33 ? 9.024 -2.238 8.426 1.00 0.00 33 THR A C 3
ATOM 1991 O O . THR A 1 33 ? 9.923 -3.032 8.705 1.00 0.00 33 THR A O 3
ATOM 2002 N N . GLU A 1 34 ? 8.873 -1.737 7.206 1.00 0.00 34 GLU A N 3
ATOM 2003 C CA . GLU A 1 34 ? 9.745 -2.155 6.111 1.00 0.00 34 GLU A CA 3
ATOM 2004 C C . GLU A 1 34 ? 11.069 -1.388 6.183 1.00 0.00 34 GLU A C 3
ATOM 2005 O O . GLU A 1 34 ? 11.983 -1.630 5.396 1.00 0.00 34 GLU A O 3
ATOM 2017 N N . LYS A 1 35 ? 11.127 -0.455 7.143 1.00 0.00 35 LYS A N 3
ATOM 2018 C CA . LYS A 1 35 ? 12.305 0.375 7.450 1.00 0.00 35 LYS A CA 3
ATOM 2019 C C . LYS A 1 35 ? 12.938 1.028 6.219 1.00 0.00 35 LYS A C 3
ATOM 2020 O O . LYS A 1 35 ? 14.155 1.233 6.175 1.00 0.00 35 LYS A O 3
ATOM 2039 N N . VAL A 1 36 ? 12.124 1.387 5.239 1.00 0.00 36 VAL A N 3
ATOM 2040 C CA . VAL A 1 36 ? 12.623 2.066 4.069 1.00 0.00 36 VAL A CA 3
ATOM 2041 C C . VAL A 1 36 ? 12.481 3.577 4.212 1.00 0.00 36 VAL A C 3
ATOM 2042 O O . VAL A 1 36 ? 11.527 4.077 4.810 1.00 0.00 36 VAL A O 3
ATOM 2055 N N . ASN A 1 37 ? 13.457 4.294 3.681 1.00 0.00 37 ASN A N 3
ATOM 2056 C CA . ASN A 1 37 ? 13.427 5.751 3.661 1.00 0.00 37 ASN A CA 3
ATOM 2057 C C . ASN A 1 37 ? 12.316 6.210 2.718 1.00 0.00 37 ASN A C 3
ATOM 2058 O O . ASN A 1 37 ? 12.125 5.616 1.661 1.00 0.00 37 ASN A O 3
ATOM 2069 N N . PRO A 1 38 ? 11.543 7.246 3.107 1.00 0.00 38 PRO A N 3
ATOM 2070 C CA . PRO A 1 38 ? 10.438 7.791 2.296 1.00 0.00 38 PRO A CA 3
ATOM 2071 C C . PRO A 1 38 ? 10.827 8.137 0.858 1.00 0.00 38 PRO A C 3
ATOM 2072 O O . PRO A 1 38 ? 9.962 8.259 -0.003 1.00 0.00 38 PRO A O 3
ATOM 2083 N N . LEU A 1 39 ? 12.118 8.310 0.598 1.00 0.00 39 LEU A N 3
ATOM 2084 C CA . LEU A 1 39 ? 12.592 8.596 -0.755 1.00 0.00 39 LEU A CA 3
ATOM 2085 C C . LEU A 1 39 ? 12.854 7.301 -1.524 1.00 0.00 39 LEU A C 3
ATOM 2086 O O . LEU A 1 39 ? 13.177 7.322 -2.712 1.00 0.00 39 LEU A O 3
ATOM 2102 N N . SER A 1 40 ? 12.700 6.179 -0.839 1.00 0.00 40 SER A N 3
ATOM 2103 C CA . SER A 1 40 ? 12.978 4.877 -1.420 1.00 0.00 40 SER A CA 3
ATOM 2104 C C . SER A 1 40 ? 11.738 3.981 -1.363 1.00 0.00 40 SER A C 3
ATOM 2105 O O . SER A 1 40 ? 11.810 2.794 -1.677 1.00 0.00 40 SER A O 3
ATOM 2113 N N . ILE A 1 41 ? 10.600 4.560 -0.985 1.00 0.00 41 ILE A N 3
ATOM 2114 C CA . ILE A 1 41 ? 9.358 3.797 -0.835 1.00 0.00 41 ILE A CA 3
ATOM 2115 C C . ILE A 1 41 ? 8.958 3.103 -2.133 1.00 0.00 41 ILE A C 3
ATOM 2116 O O . ILE A 1 41 ? 8.569 1.933 -2.126 1.00 0.00 41 ILE A O 3
ATOM 2132 N N . ASP A 1 42 ? 9.084 3.826 -3.243 1.00 0.00 42 ASP A N 3
ATOM 2133 C CA . ASP A 1 42 ? 8.609 3.364 -4.548 1.00 0.00 42 ASP A CA 3
ATOM 2134 C C . ASP A 1 42 ? 9.234 2.039 -4.973 1.00 0.00 42 ASP A C 3
ATOM 2135 O O . ASP A 1 42 ? 8.681 1.330 -5.807 1.00 0.00 42 ASP A O 3
ATOM 2144 N N . TYR A 1 43 ? 10.380 1.705 -4.404 1.00 0.00 43 TYR A N 3
ATOM 2145 C CA . TYR A 1 43 ? 11.085 0.487 -4.782 1.00 0.00 43 TYR A CA 3
ATOM 2146 C C . TYR A 1 43 ? 10.470 -0.743 -4.111 1.00 0.00 43 TYR A C 3
ATOM 2147 O O . TYR A 1 43 ? 10.633 -1.864 -4.594 1.00 0.00 43 TYR A O 3
ATOM 2165 N N . TYR A 1 44 ? 9.754 -0.533 -3.007 1.00 0.00 44 TYR A N 3
ATOM 2166 C CA . TYR A 1 44 ? 9.291 -1.649 -2.182 1.00 0.00 44 TYR A CA 3
ATOM 2167 C C . TYR A 1 44 ? 7.776 -1.725 -2.116 1.00 0.00 44 TYR A C 3
ATOM 2168 O O . TYR A 1 44 ? 7.223 -2.565 -1.406 1.00 0.00 44 TYR A O 3
ATOM 2186 N N . TYR A 1 45 ? 7.102 -0.844 -2.826 1.00 0.00 45 TYR A N 3
ATOM 2187 C CA . TYR A 1 45 ? 5.648 -0.932 -2.903 1.00 0.00 45 TYR A CA 3
ATOM 2188 C C . TYR A 1 45 ? 5.183 -1.007 -4.352 1.00 0.00 45 TYR A C 3
ATOM 2189 O O . TYR A 1 45 ? 5.795 -0.419 -5.244 1.00 0.00 45 TYR A O 3
ATOM 2207 N N . GLN A 1 46 ? 4.115 -1.756 -4.579 1.00 0.00 46 GLN A N 3
ATOM 2208 C CA . GLN A 1 46 ? 3.545 -1.908 -5.909 1.00 0.00 46 GLN A CA 3
ATOM 2209 C C . GLN A 1 46 ? 2.081 -1.509 -5.904 1.00 0.00 46 GLN A C 3
ATOM 2210 O O . GLN A 1 46 ? 1.349 -1.838 -4.970 1.00 0.00 46 GLN A O 3
ATOM 2224 N N . SER A 1 47 ? 1.663 -0.787 -6.930 1.00 0.00 47 SER A N 3
ATOM 2225 C CA . SER A 1 47 ? 0.271 -0.410 -7.066 1.00 0.00 47 SER A CA 3
ATOM 2226 C C . SER A 1 47 ? -0.488 -1.490 -7.832 1.00 0.00 47 SER A C 3
ATOM 2227 O O . SER A 1 47 ? -0.004 -2.002 -8.845 1.00 0.00 47 SER A O 3
ATOM 2235 N N . PHE A 1 48 ? -1.662 -1.846 -7.332 1.00 0.00 48 PHE A N 3
ATOM 2236 C CA . PHE A 1 48 ? -2.482 -2.876 -7.951 1.00 0.00 48 PHE A CA 3
ATOM 2237 C C . PHE A 1 48 ? -3.918 -2.383 -8.090 1.00 0.00 48 PHE A C 3
ATOM 2238 O O . PHE A 1 48 ? -4.433 -1.697 -7.206 1.00 0.00 48 PHE A O 3
ATOM 2255 N N . SER A 1 49 ? -4.552 -2.724 -9.200 1.00 0.00 49 SER A N 3
ATOM 2256 C CA . SER A 1 49 ? -5.913 -2.289 -9.465 1.00 0.00 49 SER A CA 3
ATOM 2257 C C . SER A 1 49 ? -6.922 -3.231 -8.813 1.00 0.00 49 SER A C 3
ATOM 2258 O O . SER A 1 49 ? -6.863 -4.447 -9.003 1.00 0.00 49 SER A O 3
ATOM 2266 N N . VAL A 1 50 ? -7.839 -2.664 -8.043 1.00 0.00 50 VAL A N 3
ATOM 2267 C CA . VAL A 1 50 ? -8.918 -3.428 -7.433 1.00 0.00 50 VAL A CA 3
ATOM 2268 C C . VAL A 1 50 ? -10.166 -3.318 -8.309 1.00 0.00 50 VAL A C 3
ATOM 2269 O O . VAL A 1 50 ? -10.242 -2.440 -9.170 1.00 0.00 50 VAL A O 3
ATOM 2282 N N . SER A 1 51 ? -11.140 -4.187 -8.094 1.00 0.00 51 SER A N 3
ATOM 2283 C CA . SER A 1 51 ? -12.352 -4.174 -8.892 1.00 0.00 51 SER A CA 3
ATOM 2284 C C . SER A 1 51 ? -13.457 -3.424 -8.160 1.00 0.00 51 SER A C 3
ATOM 2293 N N . MET A 1 7 ? -12.748 -1.064 -6.436 1.00 0.00 7 MET A N 4
ATOM 2294 C CA . MET A 1 7 ? -12.569 0.056 -7.386 1.00 0.00 7 MET A CA 4
ATOM 2295 C C . MET A 1 7 ? -11.722 1.160 -6.758 1.00 0.00 7 MET A C 4
ATOM 2296 O O . MET A 1 7 ? -12.174 2.287 -6.552 1.00 0.00 7 MET A O 4
ATOM 2309 N N . GLU A 1 8 ? -10.481 0.814 -6.458 1.00 0.00 8 GLU A N 4
ATOM 2310 C CA . GLU A 1 8 ? -9.543 1.736 -5.849 1.00 0.00 8 GLU A CA 4
ATOM 2311 C C . GLU A 1 8 ? -8.125 1.341 -6.232 1.00 0.00 8 GLU A C 4
ATOM 2312 O O . GLU A 1 8 ? -7.902 0.246 -6.752 1.00 0.00 8 GLU A O 4
ATOM 2324 N N . ARG A 1 9 ? -7.174 2.220 -5.988 1.00 0.00 9 ARG A N 4
ATOM 2325 C CA . ARG A 1 9 ? -5.783 1.920 -6.267 1.00 0.00 9 ARG A CA 4
ATOM 2326 C C . ARG A 1 9 ? -5.095 1.484 -4.988 1.00 0.00 9 ARG A C 4
ATOM 2327 O O . ARG A 1 9 ? -4.965 2.264 -4.042 1.00 0.00 9 ARG A O 4
ATOM 2348 N N . VAL A 1 10 ? -4.673 0.238 -4.957 1.00 0.00 10 VAL A N 4
ATOM 2349 C CA . VAL A 1 10 ? -4.032 -0.315 -3.778 1.00 0.00 10 VAL A CA 4
ATOM 2350 C C . VAL A 1 10 ? -2.537 -0.447 -4.007 1.00 0.00 10 V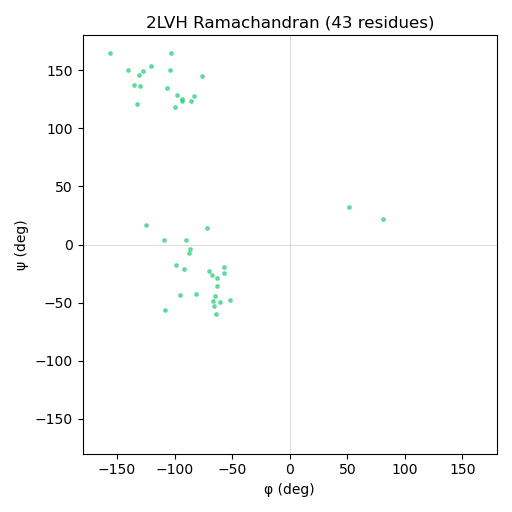AL A C 4
ATOM 2351 O O . VAL A 1 10 ? -2.091 -0.579 -5.155 1.00 0.00 10 VAL A O 4
ATOM 2364 N N . TYR A 1 11 ? -1.779 -0.385 -2.911 1.00 0.00 11 TYR A N 4
ATOM 2365 C CA . TYR A 1 11 ? -0.332 -0.562 -2.938 1.00 0.00 11 TYR A CA 4
ATOM 2366 C C . TYR A 1 11 ? 0.056 -1.557 -1.851 1.00 0.00 11 TYR A C 4
ATOM 2367 O O . TYR A 1 11 ? -0.316 -1.363 -0.697 1.00 0.00 11 TYR A O 4
ATOM 2385 N N . GLN A 1 12 ? 0.777 -2.622 -2.192 1.00 0.00 12 GLN A N 4
ATOM 2386 C CA . GLN A 1 12 ? 1.190 -3.572 -1.170 1.00 0.00 12 GLN A CA 4
ATOM 2387 C C . GLN A 1 12 ? 2.694 -3.531 -0.980 1.00 0.00 12 GLN A C 4
ATOM 2388 O O . GLN A 1 12 ? 3.457 -3.441 -1.945 1.00 0.00 12 GLN A O 4
ATOM 2402 N N . CYS A 1 13 ? 3.110 -3.557 0.275 1.00 0.00 13 CYS A N 4
ATOM 2403 C CA . CYS A 1 13 ? 4.516 -3.604 0.606 1.00 0.00 13 CYS A CA 4
ATOM 2404 C C . CYS A 1 13 ? 5.070 -4.954 0.144 1.00 0.00 13 CYS A C 4
ATOM 2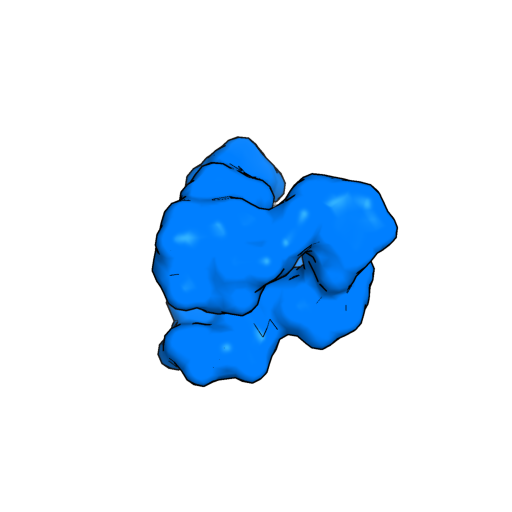405 O O . CYS A 1 13 ? 4.432 -5.990 0.345 1.00 0.00 13 CYS A O 4
ATOM 2412 N N . LEU A 1 14 ? 6.241 -4.950 -0.482 1.00 0.00 14 LEU A N 4
ATOM 2413 C CA . LEU A 1 14 ? 6.809 -6.175 -1.046 1.00 0.00 14 LEU A CA 4
ATOM 2414 C C . LEU A 1 14 ? 7.322 -7.109 0.043 1.00 0.00 14 LEU A C 4
ATOM 2415 O O . LEU A 1 14 ? 7.925 -8.144 -0.241 1.00 0.00 14 LEU A O 4
ATOM 2431 N N . ARG A 1 15 ? 7.076 -6.750 1.288 1.00 0.00 15 ARG A N 4
ATOM 2432 C CA . ARG A 1 15 ? 7.515 -7.554 2.411 1.00 0.00 15 ARG A CA 4
ATOM 2433 C C . ARG A 1 15 ? 6.382 -8.420 2.958 1.00 0.00 15 ARG A C 4
ATOM 2434 O O . ARG A 1 15 ? 6.487 -9.644 2.986 1.00 0.00 15 ARG A O 4
ATOM 2455 N N . CYS A 1 16 ? 5.300 -7.786 3.389 1.00 0.00 16 CYS A N 4
ATOM 2456 C CA . CYS A 1 16 ? 4.232 -8.504 4.071 1.00 0.00 16 CYS A CA 4
ATOM 2457 C C . CYS A 1 16 ? 3.054 -8.736 3.132 1.00 0.00 16 CYS A C 4
ATOM 2458 O O . CYS A 1 16 ? 2.126 -9.479 3.450 1.00 0.00 16 CYS A O 4
ATOM 2465 N N . GLY A 1 17 ? 3.098 -8.085 1.974 1.00 0.00 17 GLY A N 4
ATOM 2466 C CA . GLY A 1 17 ? 2.006 -8.183 1.031 1.00 0.00 17 GLY A CA 4
ATOM 2467 C C . GLY A 1 17 ? 0.806 -7.374 1.470 1.00 0.00 17 GLY A C 4
ATOM 2468 O O . GLY A 1 17 ? -0.294 -7.546 0.947 1.00 0.00 17 GLY A O 4
ATOM 2472 N N . LEU A 1 18 ? 1.016 -6.486 2.439 1.00 0.00 18 LEU A N 4
ATOM 2473 C CA . LEU A 1 18 ? -0.075 -5.672 2.974 1.00 0.00 18 LEU A CA 4
ATOM 2474 C C . LEU A 1 18 ? -0.483 -4.576 1.995 1.00 0.00 18 LEU A C 4
ATOM 2475 O O . LEU A 1 18 ? 0.341 -3.748 1.609 1.00 0.00 18 LEU A O 4
ATOM 2491 N N . THR A 1 19 ? -1.759 -4.568 1.616 1.00 0.00 19 THR A N 4
ATOM 2492 C CA . THR A 1 19 ? -2.277 -3.595 0.662 1.00 0.00 19 THR A CA 4
ATOM 2493 C C . THR A 1 19 ? -2.893 -2.393 1.368 1.00 0.00 19 THR A C 4
ATOM 2494 O O . THR A 1 19 ? -3.600 -2.537 2.366 1.00 0.00 19 THR A O 4
ATOM 2505 N N . PHE A 1 20 ? -2.612 -1.211 0.848 1.00 0.00 20 PHE A N 4
ATOM 2506 C CA . PHE A 1 20 ? -3.211 0.014 1.351 1.00 0.00 20 PHE A CA 4
ATOM 2507 C C . PHE A 1 20 ? -3.902 0.738 0.210 1.00 0.00 20 PHE A C 4
ATOM 2508 O O . PHE A 1 20 ? -3.486 0.623 -0.940 1.00 0.00 20 PHE A O 4
ATOM 2525 N N . ARG A 1 21 ? -4.958 1.465 0.528 1.00 0.00 21 ARG A N 4
ATOM 2526 C CA . ARG A 1 21 ? -5.708 2.206 -0.477 1.00 0.00 21 ARG A CA 4
ATOM 2527 C C . ARG A 1 21 ? -5.373 3.687 -0.384 1.00 0.00 21 ARG A C 4
ATOM 2528 O O . ARG A 1 21 ? -5.657 4.470 -1.294 1.00 0.00 21 ARG A O 4
ATOM 2549 N N . THR A 1 22 ? -4.775 4.059 0.735 1.00 0.00 22 THR A N 4
ATOM 2550 C CA . THR A 1 22 ? -4.306 5.412 0.951 1.00 0.00 22 THR A CA 4
ATOM 2551 C C . THR A 1 22 ? -2.784 5.425 1.020 1.00 0.00 22 THR A C 4
ATOM 2552 O O . THR A 1 22 ? -2.167 4.553 1.637 1.00 0.00 22 THR A O 4
ATOM 2563 N N . LYS A 1 23 ? -2.186 6.415 0.369 1.00 0.00 23 LYS A N 4
ATOM 2564 C CA . LYS A 1 23 ? -0.739 6.513 0.268 1.00 0.00 23 LYS A CA 4
ATOM 2565 C C . LYS A 1 23 ? -0.112 6.753 1.640 1.00 0.00 23 LYS A C 4
ATOM 2566 O O . LYS A 1 23 ? 1.032 6.368 1.881 1.00 0.00 23 LYS A O 4
ATOM 2585 N N . LYS A 1 24 ? -0.874 7.371 2.537 1.00 0.00 24 LYS A N 4
ATOM 2586 C CA . LYS A 1 24 ? -0.394 7.668 3.883 1.00 0.00 24 LYS A CA 4
ATOM 2587 C C . LYS A 1 24 ? -0.103 6.382 4.652 1.00 0.00 24 LYS A C 4
ATOM 2588 O O . LYS A 1 24 ? 0.936 6.259 5.299 1.00 0.00 24 LYS A O 4
ATOM 2607 N N . GLN A 1 25 ? -1.016 5.419 4.559 1.00 0.00 25 GLN A N 4
ATOM 2608 C CA . GLN A 1 25 ? -0.866 4.152 5.261 1.00 0.00 25 GLN A CA 4
ATOM 2609 C C . GLN A 1 25 ? 0.304 3.358 4.701 1.00 0.00 25 GLN A C 4
ATOM 2610 O O . GLN A 1 25 ? 0.991 2.646 5.440 1.00 0.00 25 GLN A O 4
ATOM 2624 N N . LEU A 1 26 ? 0.527 3.494 3.397 1.00 0.00 26 LEU A N 4
ATOM 2625 C CA . LEU A 1 26 ? 1.647 2.841 2.740 1.00 0.00 26 LEU A CA 4
ATOM 2626 C C . LEU A 1 26 ? 2.959 3.375 3.296 1.00 0.00 26 LEU A C 4
ATOM 2627 O O . LEU A 1 26 ? 3.816 2.609 3.735 1.00 0.00 26 LEU A O 4
ATOM 2643 N N . ILE A 1 27 ? 3.090 4.697 3.302 1.00 0.00 27 ILE A N 4
ATOM 2644 C CA . ILE A 1 27 ? 4.299 5.349 3.786 1.00 0.00 27 ILE A CA 4
ATOM 2645 C C . ILE A 1 27 ? 4.534 5.021 5.255 1.00 0.00 27 ILE A C 4
ATOM 2646 O O . ILE A 1 27 ? 5.647 4.684 5.652 1.00 0.00 27 ILE A O 4
ATOM 2662 N N . ARG A 1 28 ? 3.472 5.096 6.054 1.00 0.00 28 ARG A N 4
ATOM 2663 C CA . ARG A 1 28 ? 3.563 4.804 7.480 1.00 0.00 28 ARG A CA 4
ATOM 2664 C C . ARG A 1 28 ? 4.138 3.414 7.732 1.00 0.00 28 ARG A C 4
ATOM 2665 O O . ARG A 1 28 ? 4.995 3.240 8.596 1.00 0.00 28 ARG A O 4
ATOM 2686 N N . HIS A 1 29 ? 3.688 2.437 6.961 1.00 0.00 29 HIS A N 4
ATOM 2687 C CA . HIS A 1 29 ? 4.114 1.058 7.153 1.00 0.00 29 HIS A CA 4
ATOM 2688 C C . HIS A 1 29 ? 5.497 0.813 6.539 1.00 0.00 29 HIS A C 4
ATOM 2689 O O . HIS A 1 29 ? 6.364 0.210 7.175 1.00 0.00 29 HIS A O 4
ATOM 2703 N N . LEU A 1 30 ? 5.691 1.279 5.307 1.00 0.00 30 LEU A N 4
ATOM 2704 C CA . LEU A 1 30 ? 6.990 1.222 4.639 1.00 0.00 30 LEU A CA 4
ATOM 2705 C C . LEU A 1 30 ? 8.108 1.828 5.492 1.00 0.00 30 LEU A C 4
ATOM 2706 O O . LEU A 1 30 ? 9.194 1.261 5.587 1.00 0.00 30 LEU A O 4
ATOM 2722 N N . VAL A 1 31 ? 7.842 2.962 6.121 1.00 0.00 31 VAL A N 4
ATOM 2723 C CA . VAL A 1 31 ? 8.848 3.620 6.950 1.00 0.00 31 VAL A CA 4
ATOM 2724 C C . VAL A 1 31 ? 9.012 2.916 8.298 1.00 0.00 31 VAL A C 4
ATOM 2725 O O . VAL A 1 31 ? 10.132 2.740 8.785 1.00 0.00 31 VAL A O 4
ATOM 2738 N N . ASN A 1 32 ? 7.900 2.499 8.886 1.00 0.00 32 ASN A N 4
ATOM 2739 C CA . ASN A 1 32 ? 7.911 1.929 10.232 1.00 0.00 32 ASN A CA 4
ATOM 2740 C C . ASN A 1 32 ? 8.452 0.501 10.250 1.00 0.00 32 ASN A C 4
ATOM 2741 O O . ASN A 1 32 ? 9.432 0.213 10.936 1.00 0.00 32 ASN A O 4
ATOM 2752 N N . THR A 1 33 ? 7.834 -0.387 9.490 1.00 0.00 33 THR A N 4
ATOM 2753 C CA . THR A 1 33 ? 8.182 -1.797 9.558 1.00 0.00 33 THR A CA 4
ATOM 2754 C C . THR A 1 33 ? 9.179 -2.196 8.468 1.00 0.00 33 THR A C 4
ATOM 2755 O O . THR A 1 33 ? 10.138 -2.923 8.738 1.00 0.00 33 THR A O 4
ATOM 2766 N N . GLU A 1 34 ? 8.979 -1.699 7.251 1.00 0.00 34 GLU A N 4
ATOM 2767 C CA . GLU A 1 34 ? 9.838 -2.086 6.129 1.00 0.00 34 GLU A CA 4
ATOM 2768 C C . GLU A 1 34 ? 11.132 -1.269 6.136 1.00 0.00 34 GLU A C 4
ATOM 2769 O O . GLU A 1 34 ? 12.015 -1.475 5.305 1.00 0.00 34 GLU A O 4
ATOM 2781 N N . LYS A 1 35 ? 11.203 -0.337 7.098 1.00 0.00 35 LYS A N 4
ATOM 2782 C CA . LYS A 1 35 ? 12.359 0.544 7.332 1.00 0.00 35 LYS A CA 4
ATOM 2783 C C . LYS A 1 35 ? 12.873 1.209 6.051 1.00 0.00 35 LYS A C 4
ATOM 2784 O O . LYS A 1 35 ? 14.079 1.332 5.839 1.00 0.00 35 LYS A O 4
ATOM 2803 N N . VAL A 1 36 ? 11.952 1.669 5.219 1.00 0.00 36 VAL A N 4
ATOM 2804 C CA . VAL A 1 36 ? 12.306 2.327 3.973 1.00 0.00 36 VAL A CA 4
ATOM 2805 C C . VAL A 1 36 ? 11.999 3.823 4.035 1.00 0.00 36 VAL A C 4
ATOM 2806 O O . VAL A 1 36 ? 10.939 4.227 4.512 1.00 0.00 36 VAL A O 4
ATOM 2819 N N . ASN A 1 37 ? 12.943 4.637 3.573 1.00 0.00 37 ASN A N 4
ATOM 2820 C CA . ASN A 1 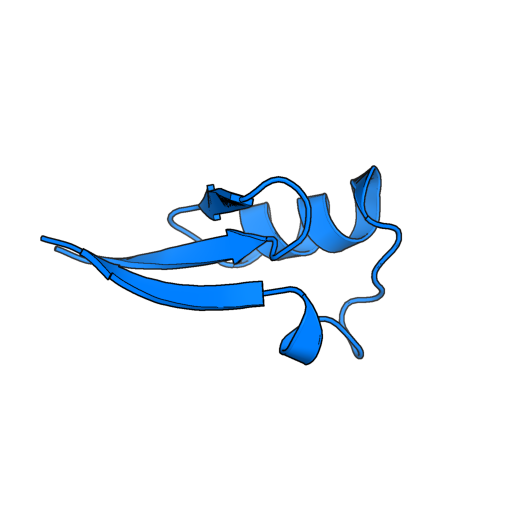37 ? 12.736 6.080 3.464 1.00 0.00 37 ASN A CA 4
ATOM 2821 C C . ASN A 1 37 ? 11.645 6.386 2.446 1.00 0.00 37 ASN A C 4
ATOM 2822 O O . ASN A 1 37 ? 11.564 5.749 1.396 1.00 0.00 37 ASN A O 4
ATOM 2833 N N . PRO A 1 38 ? 10.796 7.389 2.749 1.00 0.00 38 PRO A N 4
ATOM 2834 C CA . PRO A 1 38 ? 9.639 7.748 1.917 1.00 0.00 38 PRO A CA 4
ATOM 2835 C C . PRO A 1 38 ? 10.026 8.137 0.497 1.00 0.00 38 PRO A C 4
ATOM 2836 O O . PRO A 1 38 ? 9.197 8.112 -0.409 1.00 0.00 38 PRO A O 4
ATOM 2847 N N . LEU A 1 39 ? 11.287 8.493 0.310 1.00 0.00 39 LEU A N 4
ATOM 2848 C CA . LEU A 1 39 ? 11.786 8.893 -0.999 1.00 0.00 39 LEU A CA 4
ATOM 2849 C C . LEU A 1 39 ? 12.260 7.682 -1.799 1.00 0.00 39 LEU A C 4
ATOM 2850 O O . LEU A 1 39 ? 12.739 7.820 -2.922 1.00 0.00 39 LEU A O 4
ATOM 2866 N N . SER A 1 40 ? 12.137 6.498 -1.217 1.00 0.00 40 SER A N 4
ATOM 2867 C CA . SER A 1 40 ? 12.593 5.281 -1.873 1.00 0.00 40 SER A CA 4
ATOM 2868 C C . SER A 1 40 ? 11.569 4.155 -1.749 1.00 0.00 40 SER A C 4
ATOM 2869 O O . SER A 1 40 ? 11.825 3.032 -2.178 1.00 0.00 40 SER A O 4
ATOM 2877 N N . ILE A 1 41 ? 10.404 4.465 -1.184 1.00 0.00 41 ILE A N 4
ATOM 2878 C CA . ILE A 1 41 ? 9.370 3.455 -0.954 1.00 0.00 41 ILE A CA 4
ATOM 2879 C C . ILE A 1 41 ? 8.962 2.757 -2.245 1.00 0.00 41 ILE A C 4
ATOM 2880 O O . ILE A 1 41 ? 8.610 1.581 -2.231 1.00 0.00 41 ILE A O 4
ATOM 2896 N N . ASP A 1 42 ? 9.058 3.482 -3.357 1.00 0.00 42 ASP A N 4
ATOM 2897 C CA . ASP A 1 42 ? 8.521 3.041 -4.648 1.00 0.00 42 ASP A CA 4
ATOM 2898 C C . ASP A 1 42 ? 9.111 1.706 -5.106 1.00 0.00 42 ASP A C 4
ATOM 2899 O O . ASP A 1 42 ? 8.508 0.998 -5.908 1.00 0.00 42 ASP A O 4
ATOM 2908 N N . TYR A 1 43 ? 10.279 1.361 -4.591 1.00 0.00 43 TYR A N 4
ATOM 2909 C CA . TYR A 1 43 ? 10.955 0.133 -4.992 1.00 0.00 43 TYR A CA 4
ATOM 2910 C C . TYR A 1 43 ? 10.547 -1.041 -4.104 1.00 0.00 43 TYR A C 4
ATOM 2911 O O . TYR A 1 43 ? 10.694 -2.201 -4.489 1.00 0.00 43 TYR A O 4
ATOM 2929 N N . TYR A 1 44 ? 10.039 -0.736 -2.915 1.00 0.00 44 TYR A N 4
ATOM 2930 C CA . TYR A 1 44 ? 9.763 -1.766 -1.917 1.00 0.00 44 TYR A CA 4
ATOM 2931 C C . TYR A 1 44 ? 8.268 -1.974 -1.749 1.00 0.00 44 TYR A C 4
ATOM 2932 O O . TYR A 1 44 ? 7.821 -2.715 -0.871 1.00 0.00 44 TYR A O 4
ATOM 2950 N N . TYR A 1 45 ? 7.502 -1.300 -2.585 1.00 0.00 45 TYR A N 4
ATOM 2951 C CA . TYR A 1 45 ? 6.070 -1.543 -2.659 1.00 0.00 45 TYR A CA 4
ATOM 2952 C C . TYR A 1 45 ? 5.663 -1.693 -4.118 1.00 0.00 45 TYR A C 4
ATOM 2953 O O . TYR A 1 45 ? 6.247 -1.060 -4.996 1.00 0.00 45 TYR A O 4
ATOM 2971 N N . GLN A 1 46 ? 4.684 -2.540 -4.380 1.00 0.00 46 GLN A N 4
ATOM 2972 C CA . GLN A 1 46 ? 4.149 -2.680 -5.724 1.00 0.00 46 GLN A CA 4
ATOM 2973 C C . GLN A 1 46 ? 2.693 -3.101 -5.660 1.00 0.00 46 GLN A C 4
ATOM 2974 O O . GLN A 1 46 ? 2.331 -3.968 -4.872 1.00 0.00 46 GLN A O 4
ATOM 2988 N N . SER A 1 47 ? 1.861 -2.423 -6.434 1.00 0.00 47 SER A N 4
ATOM 2989 C CA . SER A 1 47 ? 0.448 -2.753 -6.564 1.00 0.00 47 SER A CA 4
ATOM 2990 C C . SER A 1 47 ? -0.186 -1.861 -7.622 1.00 0.00 47 SER A C 4
ATOM 2991 O O . SER A 1 47 ? 0.514 -1.095 -8.289 1.00 0.00 47 SER A O 4
ATOM 2999 N N . PHE A 1 48 ? -1.497 -1.949 -7.778 1.00 0.00 48 PHE A N 4
ATOM 3000 C CA . PHE A 1 48 ? -2.155 -1.420 -8.956 1.00 0.00 48 PHE A CA 4
ATOM 3001 C C . PHE A 1 48 ? -3.612 -1.115 -8.632 1.00 0.00 48 PHE A C 4
ATOM 3002 O O . PHE A 1 48 ? -4.114 -1.512 -7.578 1.00 0.00 48 PHE A O 4
ATOM 3019 N N . SER A 1 49 ? -4.275 -0.397 -9.520 1.00 0.00 49 SER A N 4
ATOM 3020 C CA . SER A 1 49 ? -5.685 -0.098 -9.358 1.00 0.00 49 SER A CA 4
ATOM 3021 C C . SER A 1 49 ? -6.523 -1.351 -9.591 1.00 0.00 49 SER A C 4
ATOM 3022 O O . SER A 1 49 ? -6.365 -2.034 -10.603 1.00 0.00 49 SER A O 4
ATOM 3030 N N . VAL A 1 50 ? -7.403 -1.654 -8.651 1.00 0.00 50 VAL A N 4
ATOM 3031 C CA . VAL A 1 50 ? -8.294 -2.795 -8.780 1.00 0.00 50 VAL A CA 4
ATOM 3032 C C . VAL A 1 50 ? -9.724 -2.314 -8.999 1.00 0.00 50 VAL A C 4
ATOM 3033 O O . VAL A 1 50 ? -10.064 -1.185 -8.638 1.00 0.00 50 VAL A O 4
ATOM 3046 N N . SER A 1 51 ? -10.555 -3.151 -9.598 1.00 0.00 51 SER A N 4
ATOM 3047 C CA . SER A 1 51 ? -11.916 -2.761 -9.919 1.00 0.00 51 SER A CA 4
ATOM 3048 C C . SER A 1 51 ? -12.904 -3.542 -9.058 1.00 0.00 51 SER A C 4
ATOM 3057 N N . MET A 1 7 ? -12.290 2.329 -8.355 1.00 0.00 7 MET A N 5
ATOM 3058 C CA . MET A 1 7 ? -11.275 3.349 -8.716 1.00 0.00 7 MET A CA 5
ATOM 3059 C C . MET A 1 7 ? -10.197 3.423 -7.645 1.00 0.00 7 MET A C 5
ATOM 3060 O O . MET A 1 7 ? -9.626 4.482 -7.391 1.00 0.00 7 MET A O 5
ATOM 3073 N N . GLU A 1 8 ? -9.915 2.284 -7.029 1.00 0.00 8 GLU A N 5
ATOM 3074 C CA . GLU A 1 8 ? -9.018 2.234 -5.891 1.00 0.00 8 GLU A CA 5
ATOM 3075 C C . GLU A 1 8 ? -7.665 1.683 -6.307 1.00 0.00 8 GLU A C 5
ATOM 3076 O O . GLU A 1 8 ? -7.573 0.589 -6.857 1.00 0.00 8 GLU A O 5
ATOM 3088 N N . ARG A 1 9 ? -6.624 2.448 -6.061 1.00 0.00 9 ARG A N 5
ATOM 3089 C CA . ARG A 1 9 ? -5.276 1.979 -6.300 1.00 0.00 9 ARG A CA 5
ATOM 3090 C C . ARG A 1 9 ? -4.679 1.516 -4.986 1.00 0.00 9 ARG A C 5
ATOM 3091 O O . ARG A 1 9 ? -4.386 2.329 -4.110 1.00 0.00 9 ARG A O 5
ATOM 3112 N N . VAL A 1 10 ? -4.529 0.213 -4.838 1.00 0.00 10 VAL A N 5
ATOM 3113 C CA . VAL A 1 10 ? -4.050 -0.341 -3.590 1.00 0.00 10 VAL A CA 5
ATOM 3114 C C . VAL A 1 10 ? -2.560 -0.655 -3.688 1.00 0.00 10 VAL A C 5
ATOM 3115 O O . VAL A 1 10 ? -2.070 -1.083 -4.732 1.00 0.00 10 VAL A O 5
ATOM 3128 N N . TYR A 1 11 ? -1.842 -0.411 -2.607 1.00 0.00 11 TYR A N 5
ATOM 3129 C CA . TYR A 1 11 ? -0.400 -0.572 -2.597 1.00 0.00 11 TYR A CA 5
ATOM 3130 C C . TYR A 1 11 ? -0.005 -1.655 -1.609 1.00 0.00 11 TYR A C 5
ATOM 3131 O O . TYR A 1 11 ? -0.367 -1.581 -0.436 1.00 0.00 11 TYR A O 5
ATOM 3149 N N . GLN A 1 12 ? 0.711 -2.665 -2.078 1.00 0.00 12 GLN A N 5
ATOM 3150 C CA . GLN A 1 12 ? 1.155 -3.737 -1.202 1.00 0.00 12 GLN A CA 5
ATOM 3151 C C . GLN A 1 12 ? 2.656 -3.634 -0.972 1.00 0.00 12 GLN A C 5
ATOM 3152 O O . GLN A 1 12 ? 3.428 -3.438 -1.913 1.00 0.00 12 GLN A O 5
ATOM 3166 N N . CYS A 1 13 ? 3.060 -3.736 0.283 1.00 0.00 13 CYS A N 5
ATOM 3167 C CA . CYS A 1 13 ? 4.468 -3.691 0.633 1.00 0.00 13 CYS A CA 5
ATOM 3168 C C . CYS A 1 13 ? 5.128 -5.006 0.218 1.00 0.00 13 CYS A C 5
ATOM 3169 O O . CYS A 1 13 ? 4.546 -6.079 0.395 1.00 0.00 13 CYS A O 5
ATOM 3176 N N . LEU A 1 14 ? 6.334 -4.933 -0.330 1.00 0.00 14 LEU A N 5
ATOM 3177 C CA . LEU A 1 14 ? 7.009 -6.123 -0.846 1.00 0.00 14 LEU A CA 5
ATOM 3178 C C . LEU A 1 14 ? 7.601 -6.984 0.273 1.00 0.00 14 LEU A C 5
ATOM 3179 O O . LEU A 1 14 ? 8.391 -7.889 0.017 1.00 0.00 14 LEU A O 5
ATOM 3195 N N . ARG A 1 15 ? 7.230 -6.693 1.513 1.00 0.00 15 ARG A N 5
ATOM 3196 C CA . ARG A 1 15 ? 7.670 -7.503 2.644 1.00 0.00 15 ARG A CA 5
ATOM 3197 C C . ARG A 1 15 ? 6.537 -8.377 3.174 1.00 0.00 15 ARG A C 5
ATOM 3198 O O . ARG A 1 15 ? 6.649 -9.601 3.200 1.00 0.00 15 ARG A O 5
ATOM 3219 N N . CYS A 1 16 ? 5.447 -7.749 3.594 1.00 0.00 16 CYS A N 5
ATOM 3220 C CA . CYS A 1 16 ? 4.375 -8.478 4.258 1.00 0.00 16 CYS A CA 5
ATOM 3221 C C . CYS A 1 16 ? 3.248 -8.772 3.277 1.00 0.00 16 CYS A C 5
ATOM 3222 O O . CYS A 1 16 ? 2.390 -9.613 3.536 1.00 0.00 16 CYS A O 5
ATOM 3229 N N . GLY A 1 17 ? 3.258 -8.072 2.151 1.00 0.00 17 GLY A N 5
ATOM 3230 C CA . GLY A 1 17 ? 2.198 -8.223 1.177 1.00 0.00 17 GLY A CA 5
ATOM 3231 C C . GLY A 1 17 ? 0.957 -7.449 1.567 1.00 0.00 17 GLY A C 5
ATOM 3232 O O . GLY A 1 17 ? -0.087 -7.567 0.923 1.00 0.00 17 GLY A O 5
ATOM 3236 N N . LEU A 1 18 ? 1.074 -6.648 2.624 1.00 0.00 18 LEU A N 5
ATOM 3237 C CA . LEU A 1 18 ? -0.059 -5.874 3.116 1.00 0.00 18 LEU A CA 5
ATOM 3238 C C . LEU A 1 18 ? -0.429 -4.782 2.122 1.00 0.00 18 LEU A C 5
ATOM 3239 O O . LEU A 1 18 ? 0.417 -3.972 1.741 1.00 0.00 18 LEU A O 5
ATOM 3255 N N . THR A 1 19 ? -1.688 -4.772 1.701 1.00 0.00 19 THR A N 5
ATOM 3256 C CA . THR A 1 19 ? -2.148 -3.838 0.686 1.00 0.00 19 THR A CA 5
ATOM 3257 C C . THR A 1 19 ? -3.063 -2.771 1.292 1.00 0.00 19 THR A C 5
ATOM 3258 O O . THR A 1 19 ? -3.958 -3.079 2.082 1.00 0.00 19 THR A O 5
ATOM 3269 N N . PHE A 1 20 ? -2.829 -1.519 0.920 1.00 0.00 20 PHE A N 5
ATOM 3270 C CA . PHE A 1 20 ? -3.591 -0.392 1.456 1.00 0.00 20 PHE A CA 5
ATOM 3271 C C . PHE A 1 20 ? -4.201 0.414 0.316 1.00 0.00 20 PHE A C 5
ATOM 3272 O O . PHE A 1 20 ? -3.619 0.498 -0.759 1.00 0.00 20 PHE A O 5
ATOM 3289 N N . ARG A 1 21 ? -5.359 1.011 0.556 1.00 0.00 21 ARG A N 5
ATOM 3290 C CA . ARG A 1 21 ? -6.061 1.771 -0.482 1.00 0.00 21 ARG A CA 5
ATOM 3291 C C . ARG A 1 21 ? -5.623 3.235 -0.514 1.00 0.00 21 ARG A C 5
ATOM 3292 O O . ARG A 1 21 ? -6.052 3.999 -1.384 1.00 0.00 21 ARG A O 5
ATOM 3313 N N . THR A 1 22 ? -4.790 3.632 0.438 1.00 0.00 22 THR A N 5
ATOM 3314 C CA . THR A 1 22 ? -4.357 5.019 0.537 1.00 0.00 22 THR A CA 5
ATOM 3315 C C . THR A 1 22 ? -2.840 5.126 0.665 1.00 0.00 22 THR A C 5
ATOM 3316 O O . THR A 1 22 ? -2.185 4.219 1.188 1.00 0.00 22 THR A O 5
ATOM 3327 N N . LYS A 1 23 ? -2.291 6.238 0.183 1.00 0.00 23 LYS A N 5
ATOM 3328 C CA . LYS A 1 23 ? -0.856 6.490 0.253 1.00 0.00 23 LYS A CA 5
ATOM 3329 C C . LYS A 1 23 ? -0.371 6.516 1.696 1.00 0.00 23 LYS A C 5
ATOM 3330 O O . LYS A 1 23 ? 0.654 5.923 2.021 1.00 0.00 23 LYS A O 5
ATOM 3349 N N . LYS A 1 24 ? -1.123 7.199 2.553 1.00 0.00 24 LYS A N 5
ATOM 3350 C CA . LYS A 1 24 ? -0.744 7.386 3.952 1.00 0.00 24 LYS A CA 5
ATOM 3351 C C . LYS A 1 24 ? -0.445 6.058 4.643 1.00 0.00 24 LYS A C 5
ATOM 3352 O O . LYS A 1 24 ? 0.571 5.920 5.327 1.00 0.00 24 LYS A O 5
ATOM 3371 N N . GLN A 1 25 ? -1.331 5.088 4.453 1.00 0.00 25 GLN A N 5
ATOM 3372 C CA . GLN A 1 25 ? -1.194 3.780 5.086 1.00 0.00 25 GLN A CA 5
ATOM 3373 C C . GLN A 1 25 ? 0.023 3.037 4.554 1.00 0.00 25 GLN A C 5
ATOM 3374 O O . GLN A 1 25 ? 0.693 2.314 5.291 1.00 0.00 25 GLN A O 5
ATOM 3388 N N . LEU A 1 26 ? 0.313 3.237 3.278 1.00 0.00 26 LEU A N 5
ATOM 3389 C CA . LEU A 1 26 ? 1.409 2.551 2.624 1.00 0.00 26 LEU A CA 5
ATOM 3390 C C . LEU A 1 26 ? 2.731 3.142 3.076 1.00 0.00 26 LEU A C 5
ATOM 3391 O O . LEU A 1 26 ? 3.596 2.446 3.608 1.00 0.00 26 LEU A O 5
ATOM 3407 N N . ILE A 1 27 ? 2.849 4.444 2.879 1.00 0.00 27 ILE A N 5
ATOM 3408 C CA . ILE A 1 27 ? 4.048 5.189 3.242 1.00 0.00 27 ILE A CA 5
ATOM 3409 C C . ILE A 1 27 ? 4.454 4.954 4.697 1.00 0.00 27 ILE A C 5
ATOM 3410 O O . ILE A 1 27 ? 5.602 4.613 4.971 1.00 0.00 27 ILE A O 5
ATOM 3426 N N . ARG A 1 28 ? 3.513 5.112 5.629 1.00 0.00 28 ARG A N 5
ATOM 3427 C CA . ARG A 1 28 ? 3.843 4.994 7.048 1.00 0.00 28 ARG A CA 5
ATOM 3428 C C . ARG A 1 28 ? 4.341 3.589 7.384 1.00 0.00 28 ARG A C 5
ATOM 3429 O O . ARG A 1 28 ? 5.261 3.430 8.183 1.00 0.00 28 ARG A O 5
ATOM 3450 N N . HIS A 1 29 ? 3.745 2.580 6.757 1.00 0.00 29 HIS A N 5
ATOM 3451 C CA . HIS A 1 29 ? 4.113 1.194 7.017 1.00 0.00 29 HIS A CA 5
ATOM 3452 C C . HIS A 1 29 ? 5.476 0.887 6.408 1.00 0.00 29 HIS A C 5
ATOM 3453 O O . HIS A 1 29 ? 6.335 0.282 7.052 1.00 0.00 29 HIS A O 5
ATOM 3467 N N . LEU A 1 30 ? 5.657 1.310 5.165 1.00 0.00 30 LEU A N 5
ATOM 3468 C CA . LEU A 1 30 ? 6.936 1.204 4.477 1.00 0.00 30 LEU A CA 5
ATOM 3469 C C . LEU A 1 30 ? 8.072 1.834 5.279 1.00 0.00 30 LEU A C 5
ATOM 3470 O O . LEU A 1 30 ? 9.126 1.226 5.453 1.00 0.00 30 LEU A O 5
ATOM 3486 N N . VAL A 1 31 ? 7.850 3.041 5.779 1.00 0.00 31 VAL A N 5
ATOM 3487 C CA . VAL A 1 31 ? 8.879 3.748 6.531 1.00 0.00 31 VAL A CA 5
ATOM 3488 C C . VAL A 1 31 ? 9.100 3.124 7.912 1.00 0.00 31 VAL A C 5
ATOM 3489 O O . VAL A 1 31 ? 10.237 2.922 8.333 1.00 0.00 31 VAL A O 5
ATOM 3502 N N . ASN A 1 32 ? 8.016 2.799 8.602 1.00 0.00 32 ASN A N 5
ATOM 3503 C CA . ASN A 1 32 ? 8.106 2.375 9.996 1.00 0.00 32 ASN A CA 5
ATOM 3504 C C . ASN A 1 32 ? 8.515 0.910 10.127 1.00 0.00 32 ASN A C 5
ATOM 3505 O O . ASN A 1 32 ? 9.483 0.587 10.813 1.00 0.00 32 ASN A O 5
ATOM 3516 N N . THR A 1 33 ? 7.782 0.030 9.464 1.00 0.00 33 THR A N 5
ATOM 3517 C CA . THR A 1 33 ? 7.960 -1.402 9.656 1.00 0.00 33 THR A CA 5
ATOM 3518 C C . THR A 1 33 ? 8.944 -1.999 8.650 1.00 0.00 33 THR A C 5
ATOM 3519 O O . THR A 1 33 ? 9.757 -2.855 9.004 1.00 0.00 33 THR A O 5
ATOM 3530 N N . GLU A 1 34 ? 8.891 -1.537 7.403 1.00 0.00 34 GLU A N 5
ATOM 3531 C CA . GLU A 1 34 ? 9.772 -2.072 6.371 1.00 0.00 34 GLU A CA 5
ATOM 3532 C C . GLU A 1 34 ? 11.113 -1.340 6.393 1.00 0.00 34 GLU A C 5
ATOM 3533 O O . GLU A 1 34 ? 12.008 -1.641 5.606 1.00 0.00 34 GLU A O 5
ATOM 3545 N N . LYS A 1 35 ? 11.220 -0.377 7.326 1.00 0.00 35 LYS A N 5
ATOM 3546 C CA . LYS A 1 35 ? 12.390 0.504 7.482 1.00 0.00 35 LYS A CA 5
ATOM 3547 C C . LYS A 1 35 ? 12.901 1.036 6.144 1.00 0.00 35 LYS A C 5
ATOM 3548 O O . LYS A 1 35 ? 14.108 1.118 5.913 1.00 0.00 35 LYS A O 5
ATOM 3567 N N . VAL A 1 36 ? 11.975 1.416 5.276 1.00 0.00 36 VAL A N 5
ATOM 3568 C CA . VAL A 1 36 ? 12.320 1.988 3.989 1.00 0.00 36 VAL A CA 5
ATOM 3569 C C . VAL A 1 36 ? 12.218 3.508 4.038 1.00 0.00 36 VAL A C 5
ATOM 3570 O O . VAL A 1 36 ? 11.186 4.055 4.424 1.00 0.00 36 VAL A O 5
ATOM 3583 N N . ASN A 1 37 ? 13.303 4.181 3.667 1.00 0.00 37 ASN A N 5
ATOM 3584 C CA . ASN A 1 37 ? 13.311 5.639 3.560 1.00 0.00 37 ASN A CA 5
ATOM 3585 C C . ASN A 1 37 ? 12.192 6.086 2.615 1.00 0.00 37 ASN A C 5
ATOM 3586 O O . ASN A 1 37 ? 12.060 5.559 1.513 1.00 0.00 37 ASN A O 5
ATOM 3597 N N . PRO A 1 38 ? 11.358 7.050 3.056 1.00 0.00 38 PRO A N 5
ATOM 3598 C CA . PRO A 1 38 ? 10.218 7.563 2.278 1.00 0.00 38 PRO A CA 5
ATOM 3599 C C . PRO A 1 38 ? 10.604 8.051 0.879 1.00 0.00 38 PRO A C 5
ATOM 3600 O O . PRO A 1 38 ? 9.747 8.198 0.009 1.00 0.00 38 PRO A O 5
ATOM 3611 N N . LEU A 1 39 ? 11.885 8.319 0.670 1.00 0.00 39 LEU A N 5
ATOM 3612 C CA . LEU A 1 39 ? 12.380 8.733 -0.638 1.00 0.00 39 LEU A CA 5
ATOM 3613 C C . LEU A 1 39 ? 12.610 7.523 -1.546 1.00 0.00 39 LEU A C 5
ATOM 3614 O O . LEU A 1 39 ? 12.676 7.655 -2.766 1.00 0.00 39 LEU A O 5
ATOM 3630 N N . SER A 1 40 ? 12.712 6.344 -0.946 1.00 0.00 40 SER A N 5
ATOM 3631 C CA . SER A 1 40 ? 13.032 5.132 -1.688 1.00 0.00 40 SER A CA 5
ATOM 3632 C C . SER A 1 40 ? 11.835 4.179 -1.764 1.00 0.00 40 SER A C 5
ATOM 3633 O O . SER A 1 40 ? 11.899 3.157 -2.446 1.00 0.00 40 SER A O 5
ATOM 3641 N N . ILE A 1 41 ? 10.741 4.526 -1.075 1.00 0.00 41 ILE A N 5
ATOM 3642 C CA . ILE A 1 41 ? 9.576 3.634 -0.949 1.00 0.00 41 ILE A CA 5
ATOM 3643 C C . ILE A 1 41 ? 9.044 3.157 -2.298 1.00 0.00 41 ILE A C 5
ATOM 3644 O O . ILE A 1 41 ? 8.498 2.061 -2.396 1.00 0.00 41 ILE A O 5
ATOM 3660 N N . ASP A 1 42 ? 9.236 3.971 -3.331 1.00 0.00 42 ASP A N 5
ATOM 3661 C CA . ASP A 1 42 ? 8.667 3.715 -4.660 1.00 0.00 42 ASP A CA 5
ATOM 3662 C C . ASP A 1 42 ? 9.080 2.350 -5.218 1.00 0.00 42 ASP A C 5
ATOM 3663 O O . ASP A 1 42 ? 8.384 1.776 -6.054 1.00 0.00 42 ASP A O 5
ATOM 3672 N N . TYR A 1 43 ? 10.198 1.830 -4.736 1.00 0.00 43 TYR A N 5
ATOM 3673 C CA . TYR A 1 43 ? 10.729 0.566 -5.233 1.00 0.00 43 TYR A CA 5
ATOM 3674 C C . TYR A 1 43 ? 10.224 -0.627 -4.412 1.00 0.00 43 TYR A C 5
ATOM 3675 O O . TYR A 1 43 ? 10.231 -1.762 -4.886 1.00 0.00 43 TYR A O 5
ATOM 3693 N N . TYR A 1 44 ? 9.775 -0.373 -3.186 1.00 0.00 44 TYR A N 5
ATOM 3694 C CA . TYR A 1 44 ? 9.475 -1.455 -2.248 1.00 0.00 44 TYR A CA 5
ATOM 3695 C C . TYR A 1 44 ? 7.981 -1.633 -2.046 1.00 0.00 44 TYR A C 5
ATOM 3696 O O . TYR A 1 44 ? 7.545 -2.421 -1.203 1.00 0.00 44 TYR A O 5
ATOM 3714 N N . TYR A 1 45 ? 7.196 -0.898 -2.809 1.00 0.00 45 TYR A N 5
ATOM 3715 C CA . TYR A 1 45 ? 5.753 -1.104 -2.795 1.00 0.00 45 TYR A CA 5
ATOM 3716 C C . TYR A 1 45 ? 5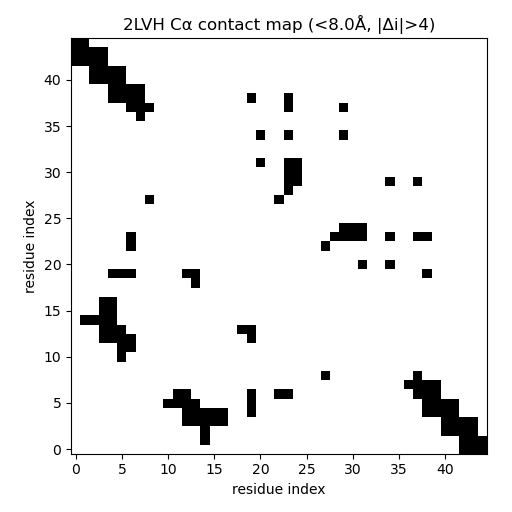.242 -1.388 -4.203 1.00 0.00 45 TYR A C 5
ATOM 3717 O O . TYR A 1 45 ? 5.753 -0.843 -5.183 1.00 0.00 45 TYR A O 5
ATOM 3735 N N . GLN A 1 46 ? 4.246 -2.256 -4.302 1.00 0.00 46 GLN A N 5
ATOM 3736 C CA . GLN A 1 46 ? 3.664 -2.603 -5.590 1.00 0.00 46 GLN A CA 5
ATOM 3737 C C . GLN A 1 46 ? 2.224 -2.106 -5.662 1.00 0.00 46 GLN A C 5
ATOM 3738 O O . GLN A 1 46 ? 1.456 -2.280 -4.717 1.00 0.00 46 GLN A O 5
ATOM 3752 N N . SER A 1 47 ? 1.865 -1.490 -6.777 1.00 0.00 47 SER A N 5
ATOM 3753 C CA . SER A 1 47 ? 0.532 -0.935 -6.950 1.00 0.00 47 SER A CA 5
ATOM 3754 C C . SER A 1 47 ? -0.382 -1.898 -7.701 1.00 0.00 47 SER A C 5
ATOM 3755 O O . SER A 1 47 ? 0.004 -2.474 -8.718 1.00 0.00 47 SER A O 5
ATOM 3763 N N . PHE A 1 48 ? -1.584 -2.086 -7.180 1.00 0.00 48 PHE A N 5
ATOM 3764 C CA . PHE A 1 48 ? -2.604 -2.879 -7.847 1.00 0.00 48 PHE A CA 5
ATOM 3765 C C . PHE A 1 48 ? -3.834 -2.008 -8.068 1.00 0.00 48 PHE A C 5
ATOM 3766 O O . PHE A 1 48 ? -4.224 -1.245 -7.186 1.00 0.00 48 PHE A O 5
ATOM 3783 N N . SER A 1 49 ? -4.441 -2.109 -9.238 1.00 0.00 49 SER A N 5
ATOM 3784 C CA . SER A 1 49 ? -5.540 -1.224 -9.580 1.00 0.00 49 SER A CA 5
ATOM 3785 C C . SER A 1 49 ? -6.887 -1.938 -9.513 1.00 0.00 49 SER A C 5
ATOM 3786 O O . SER A 1 49 ? -7.081 -2.999 -10.113 1.00 0.00 49 SER A O 5
ATOM 3794 N N . VAL A 1 50 ? -7.810 -1.340 -8.771 1.00 0.00 50 VAL A N 5
ATOM 3795 C CA . VAL A 1 50 ? -9.169 -1.844 -8.654 1.00 0.00 50 VAL A CA 5
ATOM 3796 C C . VAL A 1 50 ? -10.135 -0.845 -9.286 1.00 0.00 50 VAL A C 5
ATOM 3797 O O . VAL A 1 50 ? -10.188 0.317 -8.883 1.00 0.00 50 VAL A O 5
ATOM 3810 N N . SER A 1 51 ? -10.895 -1.285 -10.271 1.00 0.00 51 SER A N 5
ATOM 3811 C CA . SER A 1 51 ? -11.803 -0.394 -10.973 1.00 0.00 51 SER A CA 5
ATOM 3812 C C . SER A 1 51 ? -13.220 -0.543 -10.432 1.00 0.00 51 SER A C 5
ATOM 3821 N N . MET A 1 7 ? -13.058 -0.949 -7.917 1.00 0.00 7 MET A N 6
ATOM 3822 C CA . MET A 1 7 ? -11.996 -0.256 -8.689 1.00 0.00 7 MET A CA 6
ATOM 3823 C C . MET A 1 7 ? -10.984 0.414 -7.756 1.00 0.00 7 MET A C 6
ATOM 3824 O O . MET A 1 7 ? -10.553 1.546 -7.986 1.00 0.00 7 MET A O 6
ATOM 3837 N N . GLU A 1 8 ? -10.580 -0.298 -6.719 1.00 0.00 8 GLU A N 6
ATOM 3838 C CA . GLU A 1 8 ? -9.675 0.265 -5.729 1.00 0.00 8 GLU A CA 6
ATOM 3839 C C . GLU A 1 8 ? -8.225 0.084 -6.160 1.00 0.00 8 GLU A C 6
ATOM 3840 O O . GLU A 1 8 ? -7.719 -1.036 -6.220 1.00 0.00 8 GLU A O 6
ATOM 3852 N N . ARG A 1 9 ? -7.562 1.181 -6.482 1.00 0.00 9 ARG A N 6
ATOM 3853 C CA . ARG A 1 9 ? -6.138 1.135 -6.754 1.00 0.00 9 ARG A CA 6
ATOM 3854 C C . ARG A 1 9 ? -5.377 1.234 -5.442 1.00 0.00 9 ARG A C 6
ATOM 3855 O O . ARG A 1 9 ? -5.283 2.306 -4.844 1.00 0.00 9 ARG A O 6
ATOM 3876 N N . VAL A 1 10 ? -4.855 0.107 -4.995 1.00 0.00 10 VAL A N 6
ATOM 3877 C CA . VAL A 1 10 ? -4.186 0.034 -3.712 1.00 0.00 10 VAL A CA 6
ATOM 3878 C C . VAL A 1 10 ? -2.676 0.099 -3.887 1.00 0.00 10 VAL A C 6
ATOM 3879 O O . VAL A 1 10 ? -2.148 -0.192 -4.962 1.00 0.00 10 VAL A O 6
ATOM 3892 N N . TYR A 1 11 ? -1.991 0.493 -2.832 1.00 0.00 11 TYR A N 6
ATOM 3893 C CA . TYR A 1 11 ? -0.547 0.500 -2.819 1.00 0.00 11 TYR A CA 6
ATOM 3894 C C . TYR A 1 11 ? -0.086 -0.574 -1.860 1.00 0.00 11 TYR A C 6
ATOM 3895 O O . TYR A 1 11 ? -0.414 -0.529 -0.679 1.00 0.00 11 TYR A O 6
ATOM 3913 N N . GLN A 1 12 ? 0.630 -1.558 -2.362 1.00 0.00 12 GLN A N 6
ATOM 3914 C CA . GLN A 1 12 ? 1.019 -2.680 -1.533 1.00 0.00 12 GLN A CA 6
ATOM 3915 C C . GLN A 1 12 ? 2.507 -2.651 -1.236 1.00 0.00 12 GLN A C 6
ATOM 3916 O O . GLN A 1 12 ? 3.314 -2.242 -2.073 1.00 0.00 12 GLN A O 6
ATOM 3930 N N . CYS A 1 13 ? 2.866 -3.064 -0.032 1.00 0.00 13 CYS A N 6
ATOM 3931 C CA . CYS A 1 13 ? 4.256 -3.293 0.288 1.00 0.00 13 CYS A CA 6
ATOM 3932 C C . CYS A 1 13 ? 4.620 -4.677 -0.238 1.00 0.00 13 CYS A C 6
ATOM 3933 O O . CYS A 1 13 ? 3.915 -5.654 0.029 1.00 0.00 13 CYS A O 6
ATOM 3940 N N . LEU A 1 14 ? 5.692 -4.768 -1.006 1.00 0.00 14 LEU A N 6
ATOM 3941 C CA . LEU A 1 14 ? 6.064 -6.029 -1.646 1.00 0.00 14 LEU A CA 6
ATOM 3942 C C . LEU A 1 14 ? 6.689 -7.005 -0.651 1.00 0.00 14 LEU A C 6
ATOM 3943 O O . LEU A 1 14 ? 7.236 -8.031 -1.041 1.00 0.00 14 LEU A O 6
ATOM 3959 N N . ARG A 1 15 ? 6.591 -6.688 0.632 1.00 0.00 15 ARG A N 6
ATOM 3960 C CA . ARG A 1 15 ? 7.269 -7.459 1.663 1.00 0.00 15 ARG A CA 6
ATOM 3961 C C . ARG A 1 15 ? 6.284 -8.314 2.443 1.00 0.00 15 ARG A C 6
ATOM 3962 O O . ARG A 1 15 ? 6.433 -9.532 2.526 1.00 0.00 15 ARG A O 6
ATOM 3983 N N . CYS A 1 16 ? 5.271 -7.670 3.002 1.00 0.00 16 CYS A N 6
ATOM 3984 C CA . CYS A 1 16 ? 4.243 -8.382 3.742 1.00 0.00 16 CYS A CA 6
ATOM 3985 C C . CYS A 1 16 ? 3.027 -8.570 2.845 1.00 0.00 16 CYS A C 6
ATOM 3986 O O . CYS A 1 16 ? 2.065 -9.249 3.205 1.00 0.00 16 CYS A O 6
ATOM 3993 N N . GLY A 1 17 ? 3.085 -7.943 1.670 1.00 0.00 17 GLY A N 6
ATOM 3994 C CA . GLY A 1 17 ? 1.979 -7.987 0.738 1.00 0.00 17 GLY A CA 6
ATOM 3995 C C . GLY A 1 17 ? 0.819 -7.154 1.222 1.00 0.00 17 GLY A C 6
ATOM 3996 O O . GLY A 1 17 ? -0.331 -7.408 0.866 1.00 0.00 17 GLY A O 6
ATOM 4000 N N . LEU A 1 18 ? 1.116 -6.146 2.036 1.00 0.00 18 LEU A N 6
ATOM 4001 C CA . LEU A 1 18 ? 0.054 -5.360 2.655 1.00 0.00 18 LEU A CA 6
ATOM 4002 C C . LEU A 1 18 ? -0.396 -4.234 1.740 1.00 0.00 18 LEU A C 6
ATOM 4003 O O . LEU A 1 18 ? 0.422 -3.436 1.286 1.00 0.00 18 LEU A O 6
ATOM 4019 N N . THR A 1 19 ? -1.695 -4.185 1.471 1.00 0.00 19 THR A N 6
ATOM 4020 C CA . THR A 1 19 ? -2.267 -3.201 0.564 1.00 0.00 19 THR A CA 6
ATOM 4021 C C . THR A 1 19 ? -2.920 -2.052 1.328 1.00 0.00 19 THR A C 6
ATOM 4022 O O . THR A 1 19 ? -3.482 -2.252 2.407 1.00 0.00 19 THR A O 6
ATOM 4033 N N . PHE A 1 20 ? -2.832 -0.851 0.771 1.00 0.00 20 PHE A N 6
ATOM 4034 C CA . PHE A 1 20 ? -3.452 0.326 1.366 1.00 0.00 20 PHE A CA 6
ATOM 4035 C C . PHE A 1 20 ? -4.187 1.117 0.297 1.00 0.00 20 PHE A C 6
ATOM 4036 O O . PHE A 1 20 ? -3.735 1.189 -0.845 1.00 0.00 20 PHE A O 6
ATOM 4053 N N . ARG A 1 21 ? -5.311 1.712 0.665 1.00 0.00 21 ARG A N 6
ATOM 4054 C CA . ARG A 1 21 ? -6.125 2.460 -0.285 1.00 0.00 21 ARG A CA 6
ATOM 4055 C C . ARG A 1 21 ? -5.641 3.902 -0.411 1.00 0.00 21 ARG A C 6
ATOM 4056 O O . ARG A 1 21 ? -6.106 4.649 -1.274 1.00 0.00 21 ARG A O 6
ATOM 4077 N N . THR A 1 22 ? -4.713 4.289 0.454 1.00 0.00 22 THR A N 6
ATOM 4078 C CA . THR A 1 22 ? -4.127 5.621 0.401 1.00 0.00 22 THR A CA 6
ATOM 4079 C C . THR A 1 22 ? -2.624 5.549 0.653 1.00 0.00 22 THR A C 6
ATOM 4080 O O . THR A 1 22 ? -2.139 4.654 1.350 1.00 0.00 22 THR A O 6
ATOM 4091 N N . LYS A 1 23 ? -1.892 6.499 0.077 1.00 0.00 23 LYS A N 6
ATOM 4092 C CA . LYS A 1 23 ? -0.438 6.532 0.187 1.00 0.00 23 LYS A CA 6
ATOM 4093 C C . LYS A 1 23 ? -0.009 6.900 1.606 1.00 0.00 23 LYS A C 6
ATOM 4094 O O . LYS A 1 23 ? 1.116 6.621 2.016 1.00 0.00 23 LYS A O 6
ATOM 4113 N N . LYS A 1 24 ? -0.921 7.515 2.356 1.00 0.00 24 LYS A N 6
ATOM 4114 C CA . LYS A 1 24 ? -0.683 7.822 3.764 1.00 0.00 24 LYS A CA 6
ATOM 4115 C C . LYS A 1 24 ? -0.373 6.551 4.538 1.00 0.00 24 LYS A C 6
ATOM 4116 O O . LYS A 1 24 ? 0.643 6.451 5.227 1.00 0.00 24 LYS A O 6
ATOM 4135 N N . GLN A 1 25 ? -1.255 5.574 4.383 1.00 0.00 25 GLN A N 6
ATOM 4136 C CA . GLN A 1 25 ? -1.130 4.293 5.058 1.00 0.00 25 GLN A CA 6
ATOM 4137 C C . GLN A 1 25 ? 0.100 3.550 4.555 1.00 0.00 25 GLN A C 6
ATOM 4138 O O . GLN A 1 25 ? 0.776 2.850 5.311 1.00 0.00 25 GLN A O 6
ATOM 4152 N N . LEU A 1 26 ? 0.392 3.736 3.272 1.00 0.00 26 LEU A N 6
ATOM 4153 C CA . LEU A 1 26 ? 1.514 3.079 2.630 1.00 0.00 26 LEU A CA 6
ATOM 4154 C C . LEU A 1 26 ? 2.832 3.530 3.240 1.00 0.00 26 LEU A C 6
ATOM 4155 O O . LEU A 1 26 ? 3.635 2.709 3.681 1.00 0.00 26 LEU A O 6
ATOM 4171 N N . ILE A 1 27 ? 3.031 4.842 3.294 1.00 0.00 27 ILE A N 6
ATOM 4172 C CA . ILE A 1 27 ? 4.276 5.408 3.791 1.00 0.00 27 ILE A CA 6
ATOM 4173 C C . ILE A 1 27 ? 4.498 5.032 5.251 1.00 0.00 27 ILE A C 6
ATOM 4174 O O . ILE A 1 27 ? 5.604 4.665 5.645 1.00 0.00 27 ILE A O 6
ATOM 4190 N N . ARG A 1 28 ? 3.432 5.086 6.041 1.00 0.00 28 ARG A N 6
ATOM 4191 C CA . ARG A 1 28 ? 3.526 4.785 7.463 1.00 0.00 28 ARG A CA 6
ATOM 4192 C C . ARG A 1 28 ? 4.013 3.359 7.701 1.00 0.00 28 ARG A C 6
ATOM 4193 O O . ARG A 1 28 ? 4.805 3.116 8.606 1.00 0.00 28 ARG A O 6
ATOM 4214 N N . HIS A 1 29 ? 3.558 2.425 6.879 1.00 0.00 29 HIS A N 6
ATOM 4215 C CA . HIS A 1 29 ? 3.944 1.029 7.039 1.00 0.00 29 HIS A CA 6
ATOM 4216 C C . HIS A 1 29 ? 5.306 0.754 6.397 1.00 0.00 29 HIS A C 6
ATOM 4217 O O . HIS A 1 29 ? 6.161 0.101 7.001 1.00 0.00 29 HIS A O 6
ATOM 4231 N N . LEU A 1 30 ? 5.498 1.250 5.177 1.00 0.00 30 LEU A N 6
ATOM 4232 C CA . LEU A 1 30 ? 6.777 1.137 4.479 1.00 0.00 30 LEU A CA 6
ATOM 4233 C C . LEU A 1 30 ? 7.938 1.640 5.337 1.00 0.00 30 LEU A C 6
ATOM 4234 O O . LEU A 1 30 ? 8.948 0.952 5.497 1.00 0.00 30 LEU A O 6
ATOM 4250 N N . VAL A 1 31 ? 7.783 2.825 5.904 1.00 0.00 31 VAL A N 6
ATOM 4251 C CA . VAL A 1 31 ? 8.842 3.430 6.694 1.00 0.00 31 VAL A CA 6
ATOM 4252 C C . VAL A 1 31 ? 9.005 2.729 8.040 1.00 0.00 31 VAL A C 6
ATOM 4253 O O . VAL A 1 31 ? 10.120 2.393 8.444 1.00 0.00 31 VAL A O 6
ATOM 4266 N N . ASN A 1 32 ? 7.894 2.496 8.722 1.00 0.00 32 ASN A N 6
ATOM 4267 C CA . ASN A 1 32 ? 7.935 1.952 10.075 1.00 0.00 32 ASN A CA 6
ATOM 4268 C C . ASN A 1 32 ? 8.371 0.491 10.091 1.00 0.00 32 ASN A C 6
ATOM 4269 O O . ASN A 1 32 ? 9.348 0.136 10.746 1.00 0.00 32 ASN A O 6
ATOM 4280 N N . THR A 1 33 ? 7.658 -0.349 9.359 1.00 0.00 33 THR A N 6
ATOM 4281 C CA . THR A 1 33 ? 7.815 -1.789 9.495 1.00 0.00 33 THR A CA 6
ATOM 4282 C C . THR A 1 33 ? 8.858 -2.364 8.531 1.00 0.00 33 THR A C 6
ATOM 4283 O O . THR A 1 33 ? 9.630 -3.253 8.906 1.00 0.00 33 THR A O 6
ATOM 4294 N N . GLU A 1 34 ? 8.902 -1.855 7.303 1.00 0.00 34 GLU A N 6
ATOM 4295 C CA . GLU A 1 34 ? 9.845 -2.377 6.312 1.00 0.00 34 GLU A CA 6
ATOM 4296 C C . GLU A 1 34 ? 11.207 -1.693 6.458 1.00 0.00 34 GLU A C 6
ATOM 4297 O O . GLU A 1 34 ? 12.139 -2.018 5.727 1.00 0.00 34 GLU A O 6
ATOM 4309 N N . LYS A 1 35 ? 11.280 -0.735 7.394 1.00 0.00 35 LYS A N 6
ATOM 4310 C CA . LYS A 1 35 ? 12.479 0.091 7.664 1.00 0.00 35 LYS A CA 6
ATOM 4311 C C . LYS A 1 35 ? 12.826 0.995 6.476 1.00 0.00 35 LYS A C 6
ATOM 4312 O O . LYS A 1 35 ? 13.872 1.653 6.467 1.00 0.00 35 LYS A O 6
ATOM 4331 N N . VAL A 1 36 ? 11.928 1.073 5.509 1.00 0.00 36 VAL A N 6
ATOM 4332 C CA . VAL A 1 36 ? 12.204 1.755 4.255 1.00 0.00 36 VAL A CA 6
ATOM 4333 C C . VAL A 1 36 ? 12.240 3.270 4.420 1.00 0.00 36 VAL A C 6
ATOM 4334 O O . VAL A 1 36 ? 11.352 3.874 5.019 1.00 0.00 36 VAL A O 6
ATOM 4347 N N . ASN A 1 37 ? 13.305 3.859 3.901 1.00 0.00 37 ASN A N 6
ATOM 4348 C CA . ASN A 1 37 ? 13.441 5.306 3.822 1.00 0.00 37 ASN A CA 6
ATOM 4349 C C . ASN A 1 37 ? 12.376 5.838 2.865 1.00 0.00 37 ASN A C 6
ATOM 4350 O O . ASN A 1 37 ? 12.185 5.292 1.782 1.00 0.00 37 ASN A O 6
ATOM 4361 N N . PRO A 1 38 ? 11.644 6.896 3.275 1.00 0.00 38 PRO A N 6
ATOM 4362 C CA . PRO A 1 38 ? 10.551 7.478 2.481 1.00 0.00 38 PRO A CA 6
ATOM 4363 C C . PRO A 1 38 ? 10.972 7.851 1.064 1.00 0.00 38 PRO A C 6
ATOM 4364 O O . PRO A 1 38 ? 10.141 7.918 0.162 1.00 0.00 38 PRO A O 6
ATOM 4375 N N . LEU A 1 39 ? 12.257 8.114 0.882 1.00 0.00 39 LEU A N 6
ATOM 4376 C CA . LEU A 1 39 ? 12.795 8.455 -0.430 1.00 0.00 39 LEU A CA 6
ATOM 4377 C C . LEU A 1 39 ? 13.233 7.199 -1.191 1.00 0.00 39 LEU A C 6
ATOM 4378 O O . LEU A 1 39 ? 13.915 7.286 -2.214 1.00 0.00 39 LEU A O 6
ATOM 4394 N N . SER A 1 40 ? 12.853 6.035 -0.678 1.00 0.00 40 SER A N 6
ATOM 4395 C CA . SER A 1 40 ? 13.202 4.762 -1.300 1.00 0.00 40 SER A CA 6
ATOM 4396 C C . SER A 1 40 ? 11.955 3.891 -1.475 1.00 0.00 40 SER A C 6
ATOM 4397 O O . SER A 1 40 ? 12.041 2.754 -1.943 1.00 0.00 40 SER A O 6
ATOM 4405 N N . ILE A 1 41 ? 10.792 4.440 -1.127 1.00 0.00 41 ILE A N 6
ATOM 4406 C CA . ILE A 1 41 ? 9.551 3.664 -1.109 1.00 0.00 41 ILE A CA 6
ATOM 4407 C C . ILE A 1 41 ? 9.212 3.089 -2.484 1.00 0.00 41 ILE A C 6
ATOM 4408 O O . ILE A 1 41 ? 8.647 1.999 -2.579 1.00 0.00 41 ILE A O 6
ATOM 4424 N N . ASP A 1 42 ? 9.596 3.809 -3.537 1.00 0.00 42 ASP A N 6
ATOM 4425 C CA . ASP A 1 42 ? 9.274 3.427 -4.920 1.00 0.00 42 ASP A CA 6
ATOM 4426 C C . ASP A 1 42 ? 9.776 2.030 -5.272 1.00 0.00 42 ASP A C 6
ATOM 4427 O O . ASP A 1 42 ? 9.273 1.401 -6.203 1.00 0.00 42 ASP A O 6
ATOM 4436 N N . TYR A 1 43 ? 10.770 1.556 -4.538 1.00 0.00 43 TYR A N 6
ATOM 4437 C CA . TYR A 1 43 ? 11.370 0.254 -4.809 1.00 0.00 43 TYR A CA 6
ATOM 4438 C C . TYR A 1 43 ? 10.701 -0.859 -4.005 1.00 0.00 43 TYR A C 6
ATOM 4439 O O . TYR A 1 43 ? 10.813 -2.035 -4.345 1.00 0.00 43 TYR A O 6
ATOM 4457 N N . TYR A 1 44 ? 10.019 -0.493 -2.927 1.00 0.00 44 TYR A N 6
ATOM 4458 C CA . TYR A 1 44 ? 9.481 -1.488 -2.004 1.00 0.00 44 TYR A CA 6
ATOM 4459 C C . TYR A 1 44 ? 7.965 -1.534 -2.039 1.00 0.00 44 TYR A C 6
ATOM 4460 O O . TYR A 1 44 ? 7.352 -2.462 -1.498 1.00 0.00 44 TYR A O 6
ATOM 4478 N N . TYR A 1 45 ? 7.363 -0.537 -2.656 1.00 0.00 45 TYR A N 6
ATOM 4479 C CA . TYR A 1 45 ? 5.914 -0.526 -2.810 1.00 0.00 45 TYR A CA 6
ATOM 4480 C C . TYR A 1 45 ? 5.529 -0.723 -4.271 1.00 0.00 45 TYR A C 6
ATOM 4481 O O . TYR A 1 45 ? 6.307 -0.425 -5.176 1.00 0.00 45 TYR A O 6
ATOM 4499 N N . GLN A 1 46 ? 4.329 -1.231 -4.487 1.00 0.00 46 GLN A N 6
ATOM 4500 C CA . GLN A 1 46 ? 3.811 -1.437 -5.829 1.00 0.00 46 GLN A CA 6
ATOM 4501 C C . GLN A 1 46 ? 2.340 -1.053 -5.883 1.00 0.00 46 GLN A C 6
ATOM 4502 O O . GLN A 1 46 ? 1.593 -1.298 -4.934 1.00 0.00 46 GLN A O 6
ATOM 4516 N N . SER A 1 47 ? 1.932 -0.442 -6.983 1.00 0.00 47 SER A N 6
ATOM 4517 C CA . SER A 1 47 ? 0.541 -0.081 -7.174 1.00 0.00 47 SER A CA 6
ATOM 4518 C C . SER A 1 47 ? -0.211 -1.247 -7.803 1.00 0.00 47 SER A C 6
ATOM 4519 O O . SER A 1 47 ? 0.199 -1.778 -8.838 1.00 0.00 47 SER A O 6
ATOM 4527 N N . PHE A 1 48 ? -1.302 -1.644 -7.169 1.00 0.00 48 PHE A N 6
ATOM 4528 C CA . PHE A 1 48 ? -2.068 -2.799 -7.602 1.00 0.00 48 PHE A CA 6
ATOM 4529 C C . PHE A 1 48 ? -3.551 -2.444 -7.635 1.00 0.00 48 PHE A C 6
ATOM 4530 O O . PHE A 1 48 ? -4.047 -1.756 -6.749 1.00 0.00 48 PHE A O 6
ATOM 4547 N N . SER A 1 49 ? -4.257 -2.893 -8.657 1.00 0.00 49 SER A N 6
ATOM 4548 C CA . SER A 1 49 ? -5.661 -2.544 -8.804 1.00 0.00 49 SER A CA 6
ATOM 4549 C C . SER A 1 49 ? -6.564 -3.735 -8.500 1.00 0.00 49 SER A C 6
ATOM 4550 O O . SER A 1 49 ? -6.369 -4.832 -9.028 1.00 0.00 49 SER A O 6
ATOM 4558 N N . VAL A 1 50 ? -7.537 -3.515 -7.626 1.00 0.00 50 VAL A N 6
ATOM 4559 C CA . VAL A 1 50 ? -8.543 -4.520 -7.332 1.00 0.00 50 VAL A CA 6
ATOM 4560 C C . VAL A 1 50 ? -9.916 -4.007 -7.741 1.00 0.00 50 VAL A C 6
ATOM 4561 O O . VAL A 1 50 ? -10.152 -2.798 -7.775 1.00 0.00 50 VAL A O 6
ATOM 4574 N N . SER A 1 51 ? -10.817 -4.914 -8.055 1.00 0.00 51 SER A N 6
ATOM 4575 C CA . SER A 1 51 ? -12.126 -4.534 -8.544 1.00 0.00 51 SER A CA 6
ATOM 4576 C C . SER A 1 51 ? -13.150 -4.577 -7.417 1.00 0.00 51 SER A C 6
ATOM 4585 N N . MET A 1 7 ? -12.064 1.043 -9.431 1.00 0.00 7 MET A N 7
ATOM 4586 C CA . MET A 1 7 ? -11.363 2.328 -9.690 1.00 0.00 7 MET A CA 7
ATOM 4587 C C . MET A 1 7 ? -10.390 2.658 -8.559 1.00 0.00 7 MET A C 7
ATOM 4588 O O . MET A 1 7 ? -9.596 3.595 -8.665 1.00 0.00 7 MET A O 7
ATOM 4601 N N . GLU A 1 8 ? -10.470 1.898 -7.471 1.00 0.00 8 GLU A N 7
ATOM 4602 C CA . GLU A 1 8 ? -9.610 2.115 -6.315 1.00 0.00 8 GLU A CA 7
ATOM 4603 C C . GLU A 1 8 ? -8.224 1.534 -6.566 1.00 0.00 8 GLU A C 7
ATOM 4604 O O . GLU A 1 8 ? -8.010 0.812 -7.540 1.00 0.00 8 GLU A O 7
ATOM 4616 N N . ARG A 1 9 ? -7.286 1.850 -5.689 1.00 0.00 9 ARG A N 7
ATOM 4617 C CA . ARG A 1 9 ? -5.914 1.389 -5.837 1.00 0.00 9 ARG A CA 7
ATOM 4618 C C . ARG A 1 9 ? -5.425 0.764 -4.544 1.00 0.00 9 ARG A C 7
ATOM 4619 O O . ARG A 1 9 ? -5.617 1.324 -3.467 1.00 0.00 9 ARG A O 7
ATOM 4640 N N . VAL A 1 10 ? -4.807 -0.395 -4.655 1.00 0.00 10 VAL A N 7
ATOM 4641 C CA . VAL A 1 10 ? -4.187 -1.036 -3.511 1.00 0.00 10 VAL A CA 7
ATOM 4642 C C . VAL A 1 10 ? -2.673 -0.965 -3.621 1.00 0.00 10 VAL A C 7
ATOM 4643 O O . VAL A 1 10 ? -2.099 -1.265 -4.671 1.00 0.00 10 VAL A O 7
ATOM 4656 N N . TYR A 1 11 ? -2.033 -0.557 -2.546 1.00 0.00 11 TYR A N 7
ATOM 4657 C CA . TYR A 1 11 ? -0.588 -0.461 -2.514 1.00 0.00 11 TYR A CA 7
ATOM 4658 C C . TYR A 1 11 ? -0.045 -1.529 -1.586 1.00 0.00 11 TYR A C 7
ATOM 4659 O O . TYR A 1 11 ? -0.309 -1.495 -0.392 1.00 0.00 11 TYR A O 7
ATOM 4677 N N . GLN A 1 12 ? 0.686 -2.484 -2.125 1.00 0.00 12 GLN A N 7
ATOM 4678 C CA . GLN A 1 12 ? 1.187 -3.577 -1.313 1.00 0.00 12 GLN A CA 7
ATOM 4679 C C . GLN A 1 12 ? 2.686 -3.448 -1.087 1.00 0.00 12 GLN A C 7
ATOM 4680 O O . GLN A 1 12 ? 3.445 -3.168 -2.016 1.00 0.00 12 GLN A O 7
ATOM 4694 N N . CYS A 1 13 ? 3.100 -3.632 0.156 1.00 0.00 13 CYS A N 7
ATOM 4695 C CA . CYS A 1 13 ? 4.511 -3.633 0.492 1.00 0.00 13 CYS A CA 7
ATOM 4696 C C . CYS A 1 13 ? 5.118 -4.951 0.003 1.00 0.00 13 CYS A C 7
ATOM 4697 O O . CYS A 1 13 ? 4.531 -6.015 0.198 1.00 0.00 13 CYS A O 7
ATOM 4704 N N . LEU A 1 14 ? 6.276 -4.890 -0.644 1.00 0.00 14 LEU A N 7
ATOM 4705 C CA . LEU A 1 14 ? 6.893 -6.087 -1.224 1.00 0.00 14 LEU A CA 7
ATOM 4706 C C . LEU A 1 14 ? 7.524 -6.976 -0.154 1.00 0.00 14 LEU A C 7
ATOM 4707 O O . LEU A 1 14 ? 8.246 -7.924 -0.461 1.00 0.00 14 LEU A O 7
ATOM 4723 N N . ARG A 1 15 ? 7.239 -6.666 1.098 1.00 0.00 15 ARG A N 7
ATOM 4724 C CA . ARG A 1 15 ? 7.742 -7.440 2.221 1.00 0.00 15 ARG A CA 7
ATOM 4725 C C . ARG A 1 15 ? 6.668 -8.383 2.757 1.00 0.00 15 ARG A C 7
ATOM 4726 O O . ARG A 1 15 ? 6.835 -9.600 2.738 1.00 0.00 15 ARG A O 7
ATOM 4747 N N . CYS A 1 16 ? 5.559 -7.816 3.218 1.00 0.00 16 CYS A N 7
ATOM 4748 C CA . CYS A 1 16 ? 4.520 -8.607 3.858 1.00 0.00 16 CYS A CA 7
ATOM 4749 C C . CYS A 1 16 ? 3.397 -8.893 2.869 1.00 0.00 16 CYS A C 7
ATOM 4750 O O . CYS A 1 16 ? 2.582 -9.789 3.079 1.00 0.00 16 CYS A O 7
ATOM 4757 N N . GLY A 1 17 ? 3.361 -8.116 1.789 1.00 0.00 17 GLY A N 7
ATOM 4758 C CA . GLY A 1 17 ? 2.291 -8.238 0.819 1.00 0.00 17 GLY A CA 7
ATOM 4759 C C . GLY A 1 17 ? 1.042 -7.509 1.264 1.00 0.00 17 GLY A C 7
ATOM 4760 O O . GLY A 1 17 ? -0.034 -7.708 0.699 1.00 0.00 17 GLY A O 7
ATOM 4764 N N . LEU A 1 18 ? 1.187 -6.662 2.279 1.00 0.00 18 LEU A N 7
ATOM 4765 C CA . LEU A 1 18 ? 0.044 -5.936 2.834 1.00 0.00 18 LEU A CA 7
ATOM 4766 C C . LEU A 1 18 ? -0.397 -4.799 1.916 1.00 0.00 18 LEU A C 7
ATOM 4767 O O . LEU A 1 18 ? 0.418 -3.971 1.514 1.00 0.00 18 LEU A O 7
ATOM 4783 N N . THR A 1 19 ? -1.688 -4.776 1.590 1.00 0.00 19 THR A N 7
ATOM 4784 C CA . THR A 1 19 ? -2.255 -3.747 0.726 1.00 0.00 19 THR A CA 7
ATOM 4785 C C . THR A 1 19 ? -2.849 -2.593 1.531 1.00 0.00 19 THR A C 7
ATOM 4786 O O . THR A 1 19 ? -3.421 -2.803 2.601 1.00 0.00 19 THR A O 7
ATOM 4797 N N . PHE A 1 20 ? -2.711 -1.384 1.004 1.00 0.00 20 PHE A N 7
ATOM 4798 C CA . PHE A 1 20 ? -3.302 -0.197 1.613 1.00 0.00 20 PHE A CA 7
ATOM 4799 C C . PHE A 1 20 ? -4.166 0.531 0.594 1.00 0.00 20 PHE A C 7
ATOM 4800 O O . PHE A 1 20 ? -4.041 0.294 -0.609 1.00 0.00 20 PHE A O 7
ATOM 4817 N N . ARG A 1 21 ? -5.028 1.416 1.082 1.00 0.00 21 ARG A N 7
ATOM 4818 C CA . ARG A 1 21 ? -5.946 2.152 0.220 1.00 0.00 21 ARG A CA 7
ATOM 4819 C C . ARG A 1 21 ? -5.372 3.520 -0.124 1.00 0.00 21 ARG A C 7
ATOM 4820 O O . ARG A 1 21 ? -5.507 4.002 -1.247 1.00 0.00 21 ARG A O 7
ATOM 4841 N N . THR A 1 22 ? -4.742 4.149 0.856 1.00 0.00 22 THR A N 7
ATOM 4842 C CA . THR A 1 22 ? -4.215 5.490 0.682 1.00 0.00 22 THR A CA 7
ATOM 4843 C C . THR A 1 22 ? -2.691 5.488 0.698 1.00 0.00 22 THR A C 7
ATOM 4844 O O . THR A 1 22 ? -2.064 4.527 1.151 1.00 0.00 22 THR A O 7
ATOM 4855 N N . LYS A 1 23 ? -2.096 6.576 0.219 1.00 0.00 23 LYS A N 7
ATOM 4856 C CA . LYS A 1 23 ? -0.646 6.685 0.168 1.00 0.00 23 LYS A CA 7
ATOM 4857 C C . LYS A 1 23 ? -0.081 6.841 1.577 1.00 0.00 23 LYS A C 7
ATOM 4858 O O . LYS A 1 23 ? 1.052 6.450 1.853 1.00 0.00 23 LYS A O 7
ATOM 4877 N N . LYS A 1 24 ? -0.891 7.397 2.472 1.00 0.00 24 LYS A N 7
ATOM 4878 C CA . LYS A 1 24 ? -0.478 7.591 3.855 1.00 0.00 24 LYS A CA 7
ATOM 4879 C C . LYS A 1 24 ? -0.316 6.248 4.559 1.00 0.00 24 LYS A C 7
ATOM 4880 O O . LYS A 1 24 ? 0.665 6.030 5.269 1.00 0.00 24 LYS A O 7
ATOM 4899 N N . GLN A 1 25 ? -1.271 5.346 4.341 1.00 0.00 25 GLN A N 7
ATOM 4900 C CA . GLN A 1 25 ? -1.197 4.001 4.903 1.00 0.00 25 GLN A CA 7
ATOM 4901 C C . GLN A 1 25 ? 0.041 3.275 4.390 1.00 0.00 25 GLN A C 7
ATOM 4902 O O . GLN A 1 25 ? 0.655 2.481 5.108 1.00 0.00 25 GLN A O 7
ATOM 4916 N N . LEU A 1 26 ? 0.408 3.570 3.146 1.00 0.00 26 LEU A N 7
ATOM 4917 C CA . LEU A 1 26 ? 1.576 2.975 2.521 1.00 0.00 26 LEU A CA 7
ATOM 4918 C C . LEU A 1 26 ? 2.851 3.477 3.186 1.00 0.00 26 LEU A C 7
ATOM 4919 O O . LEU A 1 26 ? 3.680 2.688 3.640 1.00 0.00 26 LEU A O 7
ATOM 4935 N N . ILE A 1 27 ? 2.976 4.796 3.273 1.00 0.00 27 ILE A N 7
ATOM 4936 C CA . ILE A 1 27 ? 4.166 5.425 3.829 1.00 0.00 27 ILE A CA 7
ATOM 4937 C C . ILE A 1 27 ? 4.376 5.02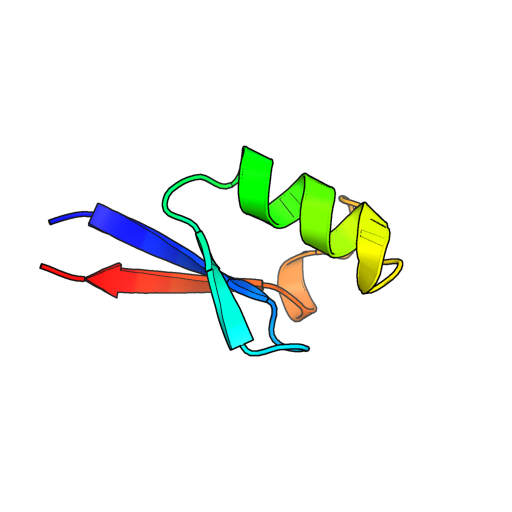5 5.288 1.00 0.00 27 ILE A C 7
ATOM 4938 O O . ILE A 1 27 ? 5.493 4.701 5.688 1.00 0.00 27 ILE A O 7
ATOM 4954 N N . ARG A 1 28 ? 3.297 5.015 6.066 1.00 0.00 28 ARG A N 7
ATOM 4955 C CA . ARG A 1 28 ? 3.369 4.663 7.484 1.00 0.00 28 ARG A CA 7
ATOM 4956 C C . ARG A 1 28 ? 4.041 3.308 7.692 1.00 0.00 28 ARG A C 7
ATOM 4957 O O . ARG A 1 28 ? 4.967 3.178 8.492 1.00 0.00 28 ARG A O 7
ATOM 4978 N N . HIS A 1 29 ? 3.592 2.312 6.944 1.00 0.00 29 HIS A N 7
ATOM 4979 C CA . HIS A 1 29 ? 4.080 0.950 7.121 1.00 0.00 29 HIS A CA 7
ATOM 4980 C C . HIS A 1 29 ? 5.456 0.764 6.474 1.00 0.00 29 HIS A C 7
ATOM 4981 O O . HIS A 1 29 ? 6.361 0.197 7.087 1.00 0.00 29 HIS A O 7
ATOM 4995 N N . LEU A 1 30 ? 5.610 1.241 5.242 1.00 0.00 30 LEU A N 7
ATOM 4996 C CA . LEU A 1 30 ? 6.902 1.230 4.559 1.00 0.00 30 LEU A CA 7
ATOM 4997 C C . LEU A 1 30 ? 8.005 1.885 5.392 1.00 0.00 30 LEU A C 7
ATOM 4998 O O . LEU A 1 30 ? 9.048 1.278 5.630 1.00 0.00 30 LEU A O 7
ATOM 5014 N N . VAL A 1 31 ? 7.765 3.102 5.854 1.00 0.00 31 VAL A N 7
ATOM 5015 C CA . VAL A 1 31 ? 8.793 3.860 6.563 1.00 0.00 31 VAL A CA 7
ATOM 5016 C C . VAL A 1 31 ? 9.085 3.277 7.944 1.00 0.00 31 VAL A C 7
ATOM 5017 O O . VAL A 1 31 ? 10.244 3.067 8.302 1.00 0.00 31 VAL A O 7
ATOM 5030 N N . ASN A 1 32 ? 8.038 3.011 8.709 1.00 0.00 32 ASN A N 7
ATOM 5031 C CA . ASN A 1 32 ? 8.203 2.562 10.089 1.00 0.00 32 ASN A CA 7
ATOM 5032 C C . ASN A 1 32 ? 8.576 1.088 10.168 1.00 0.00 32 ASN A C 7
ATOM 5033 O O . ASN A 1 32 ? 9.596 0.728 10.754 1.00 0.00 32 ASN A O 7
ATOM 5044 N N . THR A 1 33 ? 7.755 0.242 9.573 1.00 0.00 33 THR A N 7
ATOM 5045 C CA . THR A 1 33 ? 7.890 -1.193 9.745 1.00 0.00 33 THR A CA 7
ATOM 5046 C C . THR A 1 33 ? 8.912 -1.791 8.785 1.00 0.00 33 THR A C 7
ATOM 5047 O O . THR A 1 33 ? 9.788 -2.551 9.198 1.00 0.00 33 THR A O 7
ATOM 5058 N N . GLU A 1 34 ? 8.815 -1.442 7.507 1.00 0.00 34 GLU A N 7
ATOM 5059 C CA . GLU A 1 34 ? 9.715 -2.008 6.511 1.00 0.00 34 GLU A CA 7
ATOM 5060 C C . GLU A 1 34 ? 11.086 -1.338 6.596 1.00 0.00 34 GLU A C 7
ATOM 5061 O O . GLU A 1 34 ? 12.043 -1.806 5.987 1.00 0.00 34 GLU A O 7
ATOM 5073 N N . LYS A 1 35 ? 11.145 -0.232 7.355 1.00 0.00 35 LYS A N 7
ATOM 5074 C CA . LYS A 1 35 ? 12.369 0.559 7.584 1.00 0.00 35 LYS A CA 7
ATOM 5075 C C . LYS A 1 35 ? 12.776 1.328 6.322 1.00 0.00 35 LYS A C 7
ATOM 5076 O O . LYS A 1 35 ? 13.855 1.925 6.257 1.00 0.00 35 LYS A O 7
ATOM 5095 N N . VAL A 1 36 ? 11.887 1.349 5.342 1.00 0.00 36 VAL A N 7
ATOM 5096 C CA . VAL A 1 36 ? 12.169 1.964 4.055 1.00 0.00 36 VAL A CA 7
ATOM 5097 C C . VAL A 1 36 ? 12.053 3.483 4.132 1.00 0.00 36 VAL A C 7
ATOM 5098 O O . VAL A 1 36 ? 11.089 4.018 4.674 1.00 0.00 36 VAL A O 7
ATOM 5111 N N . ASN A 1 37 ? 13.060 4.168 3.613 1.00 0.00 37 ASN A N 7
ATOM 5112 C CA . ASN A 1 37 ? 13.048 5.627 3.537 1.00 0.00 37 ASN A CA 7
ATOM 5113 C C . ASN A 1 37 ? 11.988 6.091 2.537 1.00 0.00 37 ASN A C 7
ATOM 5114 O O . ASN A 1 37 ? 11.800 5.467 1.494 1.00 0.00 37 ASN A O 7
ATOM 5125 N N . PRO A 1 38 ? 11.270 7.190 2.867 1.00 0.00 38 PRO A N 7
ATOM 5126 C CA . PRO A 1 38 ? 10.168 7.726 2.045 1.00 0.00 38 PRO A CA 7
ATOM 5127 C C . PRO A 1 38 ? 10.553 8.005 0.591 1.00 0.00 38 PRO A C 7
ATOM 5128 O O . PRO A 1 38 ? 9.689 8.048 -0.285 1.00 0.00 38 PRO A O 7
ATOM 5139 N N . LEU A 1 39 ? 11.838 8.205 0.332 1.00 0.00 39 LEU A N 7
ATOM 5140 C CA . LEU A 1 39 ? 12.307 8.450 -1.028 1.00 0.00 39 LEU A CA 7
ATOM 5141 C C . LEU A 1 39 ? 12.591 7.135 -1.752 1.00 0.00 39 LEU A C 7
ATOM 5142 O O . LEU A 1 39 ? 12.755 7.109 -2.971 1.00 0.00 39 LEU A O 7
ATOM 5158 N N . SER A 1 40 ? 12.635 6.047 -0.997 1.00 0.00 40 SER A N 7
ATOM 5159 C CA . SER A 1 40 ? 12.960 4.742 -1.554 1.00 0.00 40 SER A CA 7
ATOM 5160 C C . SER A 1 40 ? 11.749 3.809 -1.555 1.00 0.00 40 SER A C 7
ATOM 5161 O O . SER A 1 40 ? 11.836 2.682 -2.047 1.00 0.00 40 SER A O 7
ATOM 5169 N N . ILE A 1 41 ? 10.619 4.281 -1.022 1.00 0.00 41 ILE A N 7
ATOM 5170 C CA . ILE A 1 41 ? 9.409 3.457 -0.918 1.00 0.00 41 ILE A CA 7
ATOM 5171 C C . ILE A 1 41 ? 9.012 2.862 -2.267 1.00 0.00 41 ILE A C 7
ATOM 5172 O O . ILE A 1 41 ? 8.518 1.737 -2.337 1.00 0.00 41 ILE A O 7
ATOM 5188 N N . ASP A 1 42 ? 9.272 3.616 -3.331 1.00 0.00 42 ASP A N 7
ATOM 5189 C CA . ASP A 1 42 ? 8.894 3.232 -4.690 1.00 0.00 42 ASP A CA 7
ATOM 5190 C C . ASP A 1 42 ? 9.439 1.855 -5.070 1.00 0.00 42 ASP A C 7
ATOM 5191 O O . ASP A 1 42 ? 8.813 1.122 -5.836 1.00 0.00 42 ASP A O 7
ATOM 5200 N N . TYR A 1 43 ? 10.583 1.497 -4.508 1.00 0.00 43 TYR A N 7
ATOM 5201 C CA . TYR A 1 43 ? 11.245 0.244 -4.851 1.00 0.00 43 TYR A CA 7
ATOM 5202 C C . TYR A 1 43 ? 10.656 -0.940 -4.084 1.00 0.00 43 TYR A C 7
ATOM 5203 O O . TYR A 1 43 ? 10.807 -2.089 -4.495 1.00 0.00 43 TYR A O 7
ATOM 5221 N N . TYR A 1 44 ? 9.995 -0.667 -2.966 1.00 0.00 44 TYR A N 7
ATOM 5222 C CA . TYR A 1 44 ? 9.568 -1.736 -2.066 1.00 0.00 44 TYR A CA 7
ATOM 5223 C C . TYR A 1 44 ? 8.062 -1.804 -1.944 1.00 0.00 44 TYR A C 7
ATOM 5224 O O . TYR A 1 44 ? 7.531 -2.512 -1.086 1.00 0.00 44 TYR A O 7
ATOM 5242 N N . TYR A 1 45 ? 7.375 -1.066 -2.789 1.00 0.00 45 TYR A N 7
ATOM 5243 C CA . TYR A 1 45 ? 5.923 -1.184 -2.855 1.00 0.00 45 TYR A CA 7
ATOM 5244 C C . TYR A 1 45 ? 5.467 -1.442 -4.284 1.00 0.00 45 TYR A C 7
ATOM 5245 O O . TYR A 1 45 ? 6.101 -0.998 -5.241 1.00 0.00 45 TYR A O 7
ATOM 5263 N N . GLN A 1 46 ? 4.375 -2.173 -4.417 1.00 0.00 46 GLN A N 7
ATOM 5264 C CA . GLN A 1 46 ? 3.759 -2.410 -5.708 1.00 0.00 46 GLN A CA 7
ATOM 5265 C C . GLN A 1 46 ? 2.310 -1.951 -5.667 1.00 0.00 46 GLN A C 7
ATOM 5266 O O . GLN A 1 46 ? 1.569 -2.289 -4.745 1.00 0.00 46 GLN A O 7
ATOM 5280 N N . SER A 1 47 ? 1.915 -1.168 -6.651 1.00 0.00 47 SER A N 7
ATOM 5281 C CA . SER A 1 47 ? 0.561 -0.654 -6.707 1.00 0.00 47 SER A CA 7
ATOM 5282 C C . SER A 1 47 ? -0.280 -1.453 -7.696 1.00 0.00 47 SER A C 7
ATOM 5283 O O . SER A 1 47 ? 0.206 -1.871 -8.747 1.00 0.00 47 SER A O 7
ATOM 5291 N N . PHE A 1 48 ? -1.533 -1.687 -7.339 1.00 0.00 48 PHE A N 7
ATOM 5292 C CA . PHE A 1 48 ? -2.466 -2.385 -8.208 1.00 0.00 48 PHE A CA 7
ATOM 5293 C C . PHE A 1 48 ? -3.797 -1.647 -8.226 1.00 0.00 48 PHE A C 7
ATOM 5294 O O . PHE A 1 48 ? -4.279 -1.201 -7.190 1.00 0.00 48 PHE A O 7
ATOM 5311 N N . SER A 1 49 ? -4.380 -1.508 -9.400 1.00 0.00 49 SER A N 7
ATOM 5312 C CA . SER A 1 49 ? -5.657 -0.833 -9.527 1.00 0.00 49 SER A CA 7
ATOM 5313 C C . SER A 1 49 ? -6.787 -1.852 -9.604 1.00 0.00 49 SER A C 7
ATOM 5314 O O . SER A 1 49 ? -6.715 -2.803 -10.383 1.00 0.00 49 SER A O 7
ATOM 5322 N N . VAL A 1 50 ? -7.819 -1.656 -8.801 1.00 0.00 50 VAL A N 7
ATOM 5323 C CA . VAL A 1 50 ? -8.968 -2.544 -8.828 1.00 0.00 50 VAL A CA 7
ATOM 5324 C C . VAL A 1 50 ? -9.985 -2.015 -9.832 1.00 0.00 50 VAL A C 7
ATOM 5325 O O . VAL A 1 50 ? -10.055 -0.804 -10.074 1.00 0.00 50 VAL A O 7
ATOM 5338 N N . SER A 1 51 ? -10.771 -2.901 -10.408 1.00 0.00 51 SER A N 7
ATOM 5339 C CA . SER A 1 51 ? -11.654 -2.521 -11.494 1.00 0.00 51 SER A CA 7
ATOM 5340 C C . SER A 1 51 ? -13.069 -2.274 -10.979 1.00 0.00 51 SER A C 7
ATOM 5349 N N . MET A 1 7 ? -11.643 0.578 -9.764 1.00 0.00 7 MET A N 8
ATOM 5350 C CA . MET A 1 7 ? -11.836 1.913 -9.156 1.00 0.00 7 MET A CA 8
ATOM 5351 C C . MET A 1 7 ? -10.942 2.097 -7.937 1.00 0.00 7 MET A C 8
ATOM 5352 O O . MET A 1 7 ? -10.869 3.194 -7.379 1.00 0.00 7 MET A O 8
ATOM 5365 N N . GLU A 1 8 ? -10.248 1.040 -7.531 1.00 0.00 8 GLU A N 8
ATOM 5366 C CA . GLU A 1 8 ? -9.476 1.082 -6.300 1.00 0.00 8 GLU A CA 8
ATOM 5367 C C . GLU A 1 8 ? -7.980 1.012 -6.594 1.00 0.00 8 GLU A C 8
ATOM 5368 O O . GLU A 1 8 ? -7.492 0.021 -7.141 1.00 0.00 8 GLU A O 8
ATOM 5380 N N . ARG A 1 9 ? -7.261 2.070 -6.253 1.00 0.00 9 ARG A N 8
ATOM 5381 C CA . ARG A 1 9 ? -5.808 2.058 -6.334 1.00 0.00 9 ARG A CA 8
ATOM 5382 C C . ARG A 1 9 ? -5.208 1.714 -4.979 1.00 0.00 9 ARG A C 8
ATOM 5383 O O . ARG A 1 9 ? -5.117 2.562 -4.090 1.00 0.00 9 ARG A O 8
ATOM 5404 N N . VAL A 1 10 ? -4.804 0.466 -4.831 1.00 0.00 10 VAL A N 8
ATOM 5405 C CA . VAL A 1 10 ? -4.245 -0.015 -3.583 1.00 0.00 10 VAL A CA 8
ATOM 5406 C C . VAL A 1 10 ? -2.725 -0.091 -3.654 1.00 0.00 10 VAL A C 8
ATOM 5407 O O . VAL A 1 10 ? -2.149 -0.338 -4.712 1.00 0.00 10 VAL A O 8
ATOM 5420 N N . TYR A 1 11 ? -2.083 0.130 -2.520 1.00 0.00 11 TYR A N 8
ATOM 5421 C CA . TYR A 1 11 ? -0.636 0.084 -2.430 1.00 0.00 11 TYR A CA 8
ATOM 5422 C C . TYR A 1 11 ? -0.231 -1.091 -1.559 1.00 0.00 11 TYR A C 8
ATOM 5423 O O . TYR A 1 11 ? -0.633 -1.163 -0.401 1.00 0.00 11 TYR A O 8
ATOM 5441 N N . GLN A 1 12 ? 0.540 -2.016 -2.103 1.00 0.00 12 GLN A N 8
ATOM 5442 C CA . GLN A 1 12 ? 0.967 -3.173 -1.332 1.00 0.00 12 GLN A CA 8
ATOM 5443 C C . GLN A 1 12 ? 2.470 -3.150 -1.109 1.00 0.00 12 GLN A C 8
ATOM 5444 O O . GLN A 1 12 ? 3.243 -2.870 -2.023 1.00 0.00 12 GLN A O 8
ATOM 5458 N N . CYS A 1 13 ? 2.879 -3.425 0.118 1.00 0.00 13 CYS A N 8
ATOM 5459 C CA . CYS A 1 13 ? 4.292 -3.487 0.444 1.00 0.00 13 CYS A CA 8
ATOM 5460 C C . CYS A 1 13 ? 4.839 -4.841 -0.018 1.00 0.00 13 CYS A C 8
ATOM 5461 O O . CYS A 1 13 ? 4.211 -5.879 0.207 1.00 0.00 13 CYS A O 8
ATOM 5468 N N . LEU A 1 14 ? 5.999 -4.842 -0.662 1.00 0.00 14 LEU A N 8
ATOM 5469 C CA . LEU A 1 14 ? 6.552 -6.066 -1.242 1.00 0.00 14 LEU A CA 8
ATOM 5470 C C . LEU A 1 14 ? 7.197 -6.954 -0.182 1.00 0.00 14 LEU A C 8
ATOM 5471 O O . LEU A 1 14 ? 7.849 -7.947 -0.498 1.00 0.00 14 LEU A O 8
ATOM 5487 N N . ARG A 1 15 ? 6.999 -6.599 1.073 1.00 0.00 15 ARG A N 8
ATOM 5488 C CA . ARG A 1 15 ? 7.516 -7.383 2.181 1.00 0.00 15 ARG A CA 8
ATOM 5489 C C . ARG A 1 15 ? 6.423 -8.266 2.775 1.00 0.00 15 ARG A C 8
ATOM 5490 O O . ARG A 1 15 ? 6.528 -9.490 2.760 1.00 0.00 15 ARG A O 8
ATOM 5511 N N . CYS A 1 16 ? 5.366 -7.645 3.276 1.00 0.00 16 CYS A N 8
ATOM 5512 C CA . CYS A 1 16 ? 4.332 -8.381 3.992 1.00 0.00 16 CYS A CA 8
ATOM 5513 C C . CYS A 1 16 ? 3.150 -8.661 3.072 1.00 0.00 16 CYS A C 8
ATOM 5514 O O . CYS A 1 16 ? 2.279 -9.472 3.384 1.00 0.00 16 CYS A O 8
ATOM 5521 N N . GLY A 1 17 ? 3.130 -7.981 1.932 1.00 0.00 17 GLY A N 8
ATOM 5522 C CA . GLY A 1 17 ? 2.026 -8.115 1.008 1.00 0.00 17 GLY A CA 8
ATOM 5523 C C . GLY A 1 17 ? 0.811 -7.343 1.474 1.00 0.00 17 GLY A C 8
ATOM 5524 O O . GLY A 1 17 ? -0.277 -7.493 0.919 1.00 0.00 17 GLY A O 8
ATOM 5528 N N . LEU A 1 18 ? 0.999 -6.515 2.501 1.00 0.00 18 LEU A N 8
ATOM 5529 C CA . LEU A 1 18 ? -0.102 -5.727 3.048 1.00 0.00 18 LEU A CA 8
ATOM 5530 C C . LEU A 1 18 ? -0.519 -4.636 2.069 1.00 0.00 18 LEU A C 8
ATOM 5531 O O . LEU A 1 18 ? 0.323 -3.886 1.576 1.00 0.00 18 LEU A O 8
ATOM 5547 N N . THR A 1 19 ? -1.816 -4.556 1.795 1.00 0.00 19 THR A N 8
ATOM 5548 C CA . THR A 1 19 ? -2.334 -3.600 0.828 1.00 0.00 19 THR A CA 8
ATOM 5549 C C . THR A 1 19 ? -3.122 -2.492 1.522 1.00 0.00 19 THR A C 8
ATOM 5550 O O . THR A 1 19 ? -3.935 -2.755 2.411 1.00 0.00 19 THR A O 8
ATOM 5561 N N . PHE A 1 20 ? -2.873 -1.260 1.112 1.00 0.00 20 PHE A N 8
ATOM 5562 C CA . PHE A 1 20 ? -3.560 -0.101 1.666 1.00 0.00 20 PHE A CA 8
ATOM 5563 C C . PHE A 1 20 ? -4.276 0.642 0.551 1.00 0.00 20 PHE A C 8
ATOM 5564 O O . PHE A 1 20 ? -3.844 0.606 -0.594 1.00 0.00 20 PHE A O 8
ATOM 5581 N N . ARG A 1 21 ? -5.359 1.318 0.884 1.00 0.00 21 ARG A N 8
ATOM 5582 C CA . ARG A 1 21 ? -6.126 2.059 -0.107 1.00 0.00 21 ARG A CA 8
ATOM 5583 C C . ARG A 1 21 ? -5.808 3.545 0.009 1.00 0.00 21 ARG A C 8
ATOM 5584 O O . ARG A 1 21 ? -6.385 4.383 -0.683 1.00 0.00 21 ARG A O 8
ATOM 5605 N N . THR A 1 22 ? -4.879 3.854 0.900 1.00 0.00 22 THR A N 8
ATOM 5606 C CA . THR A 1 22 ? -4.441 5.218 1.132 1.00 0.00 22 THR A CA 8
ATOM 5607 C C . THR A 1 22 ? -2.918 5.270 1.233 1.00 0.00 22 THR A C 8
ATOM 5608 O O . THR A 1 22 ? -2.294 4.417 1.870 1.00 0.00 22 THR A O 8
ATOM 5619 N N . LYS A 1 23 ? -2.332 6.277 0.593 1.00 0.00 23 LYS A N 8
ATOM 5620 C CA . LYS A 1 23 ? -0.881 6.376 0.456 1.00 0.00 23 LYS A CA 8
ATOM 5621 C C . LYS A 1 23 ? -0.202 6.656 1.794 1.00 0.00 23 LYS A C 8
ATOM 5622 O O . LYS A 1 23 ? 0.928 6.231 2.020 1.00 0.00 23 LYS A O 8
ATOM 5641 N N . LYS A 1 24 ? -0.892 7.370 2.678 1.00 0.00 24 LYS A N 8
ATOM 5642 C CA . LYS A 1 24 ? -0.354 7.668 4.003 1.00 0.00 24 LYS A CA 8
ATOM 5643 C C . LYS A 1 24 ? -0.100 6.383 4.781 1.00 0.00 24 LYS A C 8
ATOM 5644 O O . LYS A 1 24 ? 0.956 6.212 5.392 1.00 0.00 24 LYS A O 8
ATOM 5663 N N . GLN A 1 25 ? -1.071 5.477 4.738 1.00 0.00 25 GLN A N 8
ATOM 5664 C CA . GLN A 1 25 ? -0.966 4.198 5.425 1.00 0.00 25 GLN A CA 8
ATOM 5665 C C . GLN A 1 25 ? 0.129 3.331 4.812 1.00 0.00 25 GLN A C 8
ATOM 5666 O O . GLN A 1 25 ? 0.703 2.474 5.484 1.00 0.00 25 GLN A O 8
ATOM 5680 N N . LEU A 1 26 ? 0.416 3.567 3.540 1.00 0.00 26 LEU A N 8
ATOM 5681 C CA . LEU A 1 26 ? 1.507 2.890 2.864 1.00 0.00 26 LEU A CA 8
ATOM 5682 C C . LEU A 1 26 ? 2.840 3.364 3.421 1.00 0.00 26 LEU A C 8
ATOM 5683 O O . LEU A 1 26 ? 3.675 2.563 3.840 1.00 0.00 26 LEU A O 8
ATOM 5699 N N . ILE A 1 27 ? 3.010 4.678 3.450 1.00 0.00 27 ILE A N 8
ATOM 5700 C CA . ILE A 1 27 ? 4.272 5.281 3.849 1.00 0.00 27 ILE A CA 8
ATOM 5701 C C . ILE A 1 27 ? 4.592 5.002 5.316 1.00 0.00 27 ILE A C 8
ATOM 5702 O O . ILE A 1 27 ? 5.722 4.645 5.646 1.00 0.00 27 ILE A O 8
ATOM 5718 N N . ARG A 1 28 ? 3.601 5.135 6.193 1.00 0.00 28 ARG A N 8
ATOM 5719 C CA . ARG A 1 28 ? 3.820 4.894 7.618 1.00 0.00 28 ARG A CA 8
ATOM 5720 C C . ARG A 1 28 ? 4.280 3.459 7.870 1.00 0.00 28 ARG A C 8
ATOM 5721 O O . ARG A 1 28 ? 5.075 3.206 8.772 1.00 0.00 28 ARG A O 8
ATOM 5742 N N . HIS A 1 29 ? 3.801 2.528 7.055 1.00 0.00 29 HIS A N 8
ATOM 5743 C CA . HIS A 1 29 ? 4.168 1.127 7.202 1.00 0.00 29 HIS A CA 8
ATOM 5744 C C . HIS A 1 29 ? 5.527 0.855 6.552 1.00 0.00 29 HIS A C 8
ATOM 5745 O O . HIS A 1 29 ? 6.389 0.203 7.145 1.00 0.00 29 HIS A O 8
ATOM 5759 N N . LEU A 1 30 ? 5.706 1.353 5.332 1.00 0.00 30 LEU A N 8
ATOM 5760 C CA . LEU A 1 30 ? 6.995 1.302 4.651 1.00 0.00 30 LEU A CA 8
ATOM 5761 C C . LEU A 1 30 ? 8.126 1.848 5.527 1.00 0.00 30 LEU A C 8
ATOM 5762 O O . LEU A 1 30 ? 9.181 1.227 5.636 1.00 0.00 30 LEU A O 8
ATOM 5778 N N . VAL A 1 31 ? 7.901 2.992 6.160 1.00 0.00 31 VAL A N 8
ATOM 5779 C CA . VAL A 1 31 ? 8.915 3.596 7.019 1.00 0.00 31 VAL A CA 8
ATOM 5780 C C . VAL A 1 31 ? 9.106 2.797 8.308 1.00 0.00 31 VAL A C 8
ATOM 5781 O O . VAL A 1 31 ? 10.234 2.474 8.689 1.00 0.00 31 VAL A O 8
ATOM 5794 N N . ASN A 1 32 ? 8.004 2.466 8.968 1.00 0.00 32 ASN A N 8
ATOM 5795 C CA . ASN A 1 32 ? 8.060 1.836 10.284 1.00 0.00 32 ASN A CA 8
ATOM 5796 C C . ASN A 1 32 ? 8.550 0.393 10.211 1.00 0.00 32 ASN A C 8
ATOM 5797 O O . ASN A 1 32 ? 9.541 0.030 10.846 1.00 0.00 32 ASN A O 8
ATOM 5808 N N . THR A 1 33 ? 7.861 -0.426 9.432 1.00 0.00 33 THR A N 8
ATOM 5809 C CA . THR A 1 33 ? 8.123 -1.856 9.422 1.00 0.00 33 THR A CA 8
ATOM 5810 C C . THR A 1 33 ? 9.176 -2.242 8.387 1.00 0.00 33 THR A C 8
ATOM 5811 O O . THR A 1 33 ? 10.107 -2.990 8.689 1.00 0.00 33 THR A O 8
ATOM 5822 N N . GLU A 1 34 ? 9.043 -1.724 7.171 1.00 0.00 34 GLU A N 8
ATOM 5823 C CA . GLU A 1 34 ? 9.930 -2.131 6.088 1.00 0.00 34 GLU A CA 8
ATOM 5824 C C . GLU A 1 34 ? 11.260 -1.372 6.160 1.00 0.00 34 GLU A C 8
ATOM 5825 O O . GLU A 1 34 ? 12.207 -1.724 5.458 1.00 0.00 34 GLU A O 8
ATOM 5837 N N . LYS A 1 35 ? 11.297 -0.329 7.009 1.00 0.00 35 LYS A N 8
ATOM 5838 C CA . LYS A 1 35 ? 12.497 0.497 7.272 1.00 0.00 35 LYS A CA 8
ATOM 5839 C C . LYS A 1 35 ? 12.825 1.422 6.089 1.00 0.00 35 LYS A C 8
ATOM 5840 O O . LYS A 1 35 ? 13.868 2.082 6.065 1.00 0.00 35 LYS A O 8
ATOM 5859 N N . VAL A 1 36 ? 11.901 1.513 5.148 1.00 0.00 36 VAL A N 8
ATOM 5860 C CA . VAL A 1 36 ? 12.141 2.200 3.894 1.00 0.00 36 VAL A CA 8
ATOM 5861 C C . VAL A 1 36 ? 11.834 3.690 3.991 1.00 0.00 36 VAL A C 8
ATOM 5862 O O . VAL A 1 36 ? 10.891 4.103 4.662 1.00 0.00 36 VAL A O 8
ATOM 5875 N N . ASN A 1 37 ? 12.661 4.488 3.329 1.00 0.00 37 ASN A N 8
ATOM 5876 C CA . ASN A 1 37 ? 12.425 5.921 3.202 1.00 0.00 37 ASN A CA 8
ATOM 5877 C C . ASN A 1 37 ? 11.299 6.158 2.204 1.00 0.00 37 ASN A C 8
ATOM 5878 O O . ASN A 1 37 ? 11.227 5.485 1.178 1.00 0.00 37 ASN A O 8
ATOM 5889 N N . PRO A 1 38 ? 10.412 7.129 2.483 1.00 0.00 38 PRO A N 8
ATOM 5890 C CA . PRO A 1 38 ? 9.258 7.427 1.622 1.00 0.00 38 PRO A CA 8
ATOM 5891 C C . PRO A 1 38 ? 9.661 7.830 0.207 1.00 0.00 38 PRO A C 8
ATOM 5892 O O . PRO A 1 38 ? 8.844 7.808 -0.710 1.00 0.00 38 PRO A O 8
ATOM 5903 N N . LEU A 1 39 ? 10.922 8.199 0.033 1.00 0.00 39 LEU A N 8
ATOM 5904 C CA . LEU A 1 39 ? 11.435 8.573 -1.279 1.00 0.00 39 LEU A CA 8
ATOM 5905 C C . LEU A 1 39 ? 11.922 7.344 -2.035 1.00 0.00 39 LEU A C 8
ATOM 5906 O O . LEU A 1 39 ? 12.077 7.375 -3.252 1.00 0.00 39 LEU A O 8
ATOM 5922 N N . SER A 1 40 ? 12.136 6.258 -1.310 1.00 0.00 40 SER A N 8
ATOM 5923 C CA . SER A 1 40 ? 12.692 5.048 -1.889 1.00 0.00 40 SER A CA 8
ATOM 5924 C C . SER A 1 40 ? 11.691 3.900 -1.825 1.00 0.00 40 SER A C 8
ATOM 5925 O O . SER A 1 40 ? 12.063 2.732 -1.940 1.00 0.00 40 SER A O 8
ATOM 5933 N N . ILE A 1 41 ? 10.417 4.234 -1.656 1.00 0.00 41 ILE A N 8
ATOM 5934 C CA . ILE A 1 41 ? 9.374 3.219 -1.560 1.00 0.00 41 ILE A CA 8
ATOM 5935 C C . ILE A 1 41 ? 9.167 2.506 -2.895 1.00 0.00 41 ILE A C 8
ATOM 5936 O O . ILE A 1 41 ? 8.591 1.426 -2.938 1.00 0.00 41 ILE A O 8
ATOM 5952 N N . ASP A 1 42 ? 9.679 3.104 -3.966 1.00 0.00 42 ASP A N 8
ATOM 5953 C CA . ASP A 1 42 ? 9.518 2.576 -5.328 1.00 0.00 42 ASP A CA 8
ATOM 5954 C C . ASP A 1 42 ? 9.877 1.098 -5.445 1.00 0.00 42 ASP A C 8
ATOM 5955 O O . ASP A 1 42 ? 9.252 0.359 -6.205 1.00 0.00 42 ASP A O 8
ATOM 5964 N N . TYR A 1 43 ? 10.891 0.668 -4.714 1.00 0.00 43 TYR A N 8
ATOM 5965 C CA . TYR A 1 43 ? 11.385 -0.698 -4.845 1.00 0.00 43 TYR A CA 8
ATOM 5966 C C . TYR A 1 43 ? 10.725 -1.643 -3.840 1.00 0.00 43 TYR A C 8
ATOM 5967 O O . TYR A 1 43 ? 10.702 -2.853 -4.041 1.00 0.00 43 TYR A O 8
ATOM 5985 N N . TYR A 1 44 ? 10.188 -1.093 -2.764 1.00 0.00 44 TYR A N 8
ATOM 5986 C CA . TYR A 1 44 ? 9.668 -1.920 -1.679 1.00 0.00 44 TYR A CA 8
ATOM 5987 C C . TYR A 1 44 ? 8.153 -1.881 -1.631 1.00 0.00 44 TYR A C 8
ATOM 5988 O O . TYR A 1 44 ? 7.522 -2.607 -0.863 1.00 0.00 44 TYR A O 8
ATOM 6006 N N . TYR A 1 45 ? 7.576 -1.018 -2.436 1.00 0.00 45 TYR A N 8
ATOM 6007 C CA . TYR A 1 45 ? 6.131 -0.926 -2.534 1.00 0.00 45 TYR A CA 8
ATOM 6008 C C . TYR A 1 45 ? 5.687 -1.140 -3.974 1.00 0.00 45 TYR A C 8
ATOM 6009 O O . TYR A 1 45 ? 6.380 -0.756 -4.918 1.00 0.00 45 TYR A O 8
ATOM 6027 N N . GLN A 1 46 ? 4.543 -1.775 -4.134 1.00 0.00 46 GLN A N 8
ATOM 6028 C CA . GLN A 1 46 ? 3.973 -2.001 -5.444 1.00 0.00 46 GLN A CA 8
ATOM 6029 C C . GLN A 1 46 ? 2.576 -1.406 -5.498 1.00 0.00 46 GLN A C 8
ATOM 6030 O O . GLN A 1 46 ? 1.749 -1.657 -4.621 1.00 0.00 46 GLN A O 8
ATOM 6044 N N . SER A 1 47 ? 2.320 -0.599 -6.509 1.00 0.00 47 SER A N 8
ATOM 6045 C CA . SER A 1 47 ? 1.006 -0.021 -6.684 1.00 0.00 47 SER A CA 8
ATOM 6046 C C . SER A 1 47 ? 0.139 -0.981 -7.481 1.00 0.00 47 SER A C 8
ATOM 6047 O O . SER A 1 47 ? 0.530 -1.446 -8.556 1.00 0.00 47 SER A O 8
ATOM 6055 N N . PHE A 1 48 ? -1.019 -1.309 -6.941 1.00 0.00 48 PHE A N 8
ATOM 6056 C CA . PHE A 1 48 ? -1.910 -2.242 -7.590 1.00 0.00 48 PHE A CA 8
ATOM 6057 C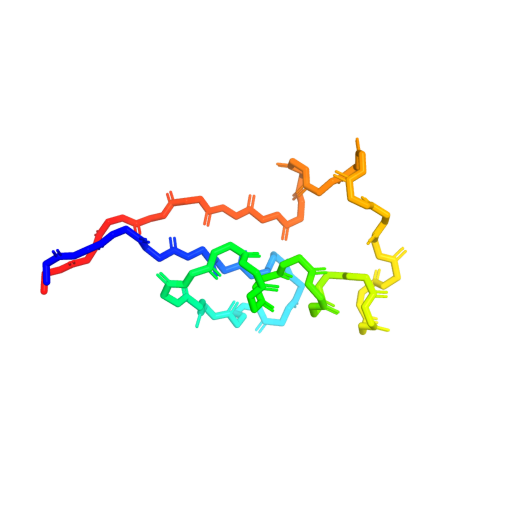 C . PHE A 1 48 ? -3.206 -1.548 -7.956 1.00 0.00 48 PHE A C 8
ATOM 6058 O O . PHE A 1 48 ? -3.769 -0.796 -7.161 1.00 0.00 48 PHE A O 8
ATOM 6075 N N . SER A 1 49 ? -3.673 -1.796 -9.158 1.00 0.00 49 SER A N 8
ATOM 6076 C CA . SER A 1 49 ? -4.936 -1.252 -9.598 1.00 0.00 49 SER A CA 8
ATOM 6077 C C . SER A 1 49 ? -5.958 -2.367 -9.764 1.00 0.00 49 SER A C 8
ATOM 6078 O O . SER A 1 49 ? -5.697 -3.369 -10.432 1.00 0.00 49 SER A O 8
ATOM 6086 N N . VAL A 1 50 ? -7.106 -2.198 -9.139 1.00 0.00 50 VAL A N 8
ATOM 6087 C CA . VAL A 1 50 ? -8.190 -3.148 -9.273 1.00 0.00 50 VAL A CA 8
ATOM 6088 C C . VAL A 1 50 ? -9.439 -2.419 -9.753 1.00 0.00 50 VAL A C 8
ATOM 6089 O O . VAL A 1 50 ? -9.687 -1.273 -9.366 1.00 0.00 50 VAL A O 8
ATOM 6102 N N . SER A 1 51 ? -10.211 -3.076 -10.598 1.00 0.00 51 SER A N 8
ATOM 6103 C CA . SER A 1 51 ? -11.336 -2.441 -11.255 1.00 0.00 51 SER A CA 8
ATOM 6104 C C . SER A 1 51 ? -12.622 -2.741 -10.500 1.00 0.00 51 SER A C 8
ATOM 6113 N N . MET A 1 7 ? -12.261 -0.299 -9.368 1.00 0.00 7 MET A N 9
ATOM 6114 C CA . MET A 1 7 ? -12.470 1.145 -9.149 1.00 0.00 7 MET A CA 9
ATOM 6115 C C . MET A 1 7 ? -11.274 1.769 -8.440 1.00 0.00 7 MET A C 9
ATOM 6116 O O . MET A 1 7 ? -10.682 2.724 -8.936 1.00 0.00 7 MET A O 9
ATOM 6129 N N . GLU A 1 8 ? -10.923 1.230 -7.279 1.00 0.00 8 GLU A N 9
ATOM 6130 C CA . GLU A 1 8 ? -9.849 1.796 -6.475 1.00 0.00 8 GLU A CA 9
ATOM 6131 C C . GLU A 1 8 ? -8.512 1.141 -6.798 1.00 0.00 8 GLU A C 9
ATOM 6132 O O . GLU A 1 8 ? -8.458 0.064 -7.394 1.00 0.00 8 GLU A O 9
ATOM 6144 N N . ARG A 1 9 ? -7.437 1.805 -6.411 1.00 0.00 9 ARG A N 9
ATOM 6145 C CA . ARG A 1 9 ? -6.098 1.281 -6.607 1.00 0.00 9 ARG A CA 9
ATOM 6146 C C . ARG A 1 9 ? -5.395 1.172 -5.264 1.00 0.00 9 ARG A C 9
ATOM 6147 O O . ARG A 1 9 ? -5.361 2.132 -4.494 1.00 0.00 9 ARG A O 9
ATOM 6168 N N . VAL A 1 10 ? -4.847 0.006 -4.980 1.00 0.00 10 VAL A N 9
ATOM 6169 C CA . VAL A 1 10 ? -4.209 -0.235 -3.697 1.00 0.00 10 VAL A CA 9
ATOM 6170 C C . VAL A 1 10 ? -2.697 -0.334 -3.855 1.00 0.00 10 VAL A C 9
ATOM 6171 O O . VAL A 1 10 ? -2.193 -0.645 -4.937 1.00 0.00 10 VAL A O 9
ATOM 6184 N N . TYR A 1 11 ? -1.986 -0.055 -2.776 1.00 0.00 11 TYR A N 9
ATOM 6185 C CA . TYR A 1 11 ? -0.539 -0.156 -2.762 1.00 0.00 11 TYR A CA 9
ATOM 6186 C C . TYR A 1 11 ? -0.139 -1.281 -1.825 1.00 0.00 11 TYR A C 9
ATOM 6187 O O . TYR A 1 11 ? -0.666 -1.377 -0.723 1.00 0.00 11 TYR A O 9
ATOM 6205 N N . GLN A 1 12 ? 0.765 -2.138 -2.259 1.00 0.00 12 GLN A N 9
ATOM 6206 C CA . GLN A 1 12 ? 1.201 -3.246 -1.424 1.00 0.00 12 GLN A CA 9
ATOM 6207 C C . GLN A 1 12 ? 2.684 -3.134 -1.098 1.00 0.00 12 GLN A C 9
ATOM 6208 O O . GLN A 1 12 ? 3.490 -2.774 -1.958 1.00 0.00 12 GLN A O 9
ATOM 6222 N N . CYS A 1 13 ? 3.034 -3.424 0.147 1.00 0.00 13 CYS A N 9
ATOM 6223 C CA . CYS A 1 13 ? 4.430 -3.532 0.527 1.00 0.00 13 CYS A CA 9
ATOM 6224 C C . CYS A 1 13 ? 4.939 -4.889 0.031 1.00 0.00 13 CYS A C 9
ATOM 6225 O O . CYS A 1 13 ? 4.292 -5.914 0.246 1.00 0.00 13 CYS A O 9
ATOM 6232 N N . LEU A 1 14 ? 6.066 -4.901 -0.663 1.00 0.00 14 LEU A N 9
ATOM 6233 C CA . LEU A 1 14 ? 6.573 -6.124 -1.278 1.00 0.00 14 LEU A CA 9
ATOM 6234 C C . LEU A 1 14 ? 7.082 -7.142 -0.258 1.00 0.00 14 LEU A C 9
ATOM 6235 O O . LEU A 1 14 ? 7.536 -8.221 -0.635 1.00 0.00 14 LEU A O 9
ATOM 6251 N N . ARG A 1 15 ? 6.986 -6.824 1.026 1.00 0.00 15 ARG A N 9
ATOM 6252 C CA . ARG A 1 15 ? 7.524 -7.709 2.049 1.00 0.00 15 ARG A CA 9
ATOM 6253 C C . ARG A 1 15 ? 6.429 -8.560 2.672 1.00 0.00 15 ARG A C 9
ATOM 6254 O O . ARG A 1 15 ? 6.502 -9.787 2.666 1.00 0.00 15 ARG A O 9
ATOM 6275 N N . CYS A 1 16 ? 5.405 -7.909 3.197 1.00 0.00 16 CYS A N 9
ATOM 6276 C CA . CYS A 1 16 ? 4.339 -8.623 3.882 1.00 0.00 16 CYS A CA 9
ATOM 6277 C C . CYS A 1 16 ? 3.153 -8.794 2.946 1.00 0.00 16 CYS A C 9
ATOM 6278 O O . CYS A 1 16 ? 2.203 -9.515 3.246 1.00 0.00 16 CYS A O 9
ATOM 6285 N N . GLY A 1 17 ? 3.231 -8.121 1.804 1.00 0.00 17 GLY A N 9
ATOM 6286 C CA . GLY A 1 17 ? 2.145 -8.133 0.853 1.00 0.00 17 GLY A CA 9
ATOM 6287 C C . GLY A 1 17 ? 0.966 -7.326 1.344 1.00 0.00 17 GLY A C 9
ATOM 6288 O O . GLY A 1 17 ? -0.175 -7.605 0.983 1.00 0.00 17 GLY A O 9
ATOM 6292 N N . LEU A 1 18 ? 1.238 -6.315 2.167 1.00 0.00 18 LEU A N 9
ATOM 6293 C CA . LEU A 1 18 ? 0.158 -5.557 2.798 1.00 0.00 18 LEU A CA 9
ATOM 6294 C C . LEU A 1 18 ? -0.345 -4.444 1.892 1.00 0.00 18 LEU A C 9
ATOM 6295 O O . LEU A 1 18 ? 0.435 -3.617 1.426 1.00 0.00 18 LEU A O 9
ATOM 6311 N N . THR A 1 19 ? -1.651 -4.444 1.649 1.00 0.00 19 THR A N 9
ATOM 6312 C CA . THR A 1 19 ? -2.281 -3.461 0.778 1.00 0.00 19 THR A CA 9
ATOM 6313 C C . THR A 1 19 ? -2.830 -2.269 1.561 1.00 0.00 19 THR A C 9
ATOM 6314 O O . THR A 1 19 ? -3.288 -2.410 2.697 1.00 0.00 19 THR A O 9
ATOM 6325 N N . PHE A 1 20 ? -2.767 -1.098 0.945 1.00 0.00 20 PHE A N 9
ATOM 6326 C CA . PHE A 1 20 ? -3.305 0.120 1.529 1.00 0.00 20 PHE A CA 9
ATOM 6327 C C . PHE A 1 20 ? -4.092 0.876 0.470 1.00 0.00 20 PHE A C 9
ATOM 6328 O O . PHE A 1 20 ? -3.751 0.825 -0.711 1.00 0.00 20 PHE A O 9
ATOM 6345 N N . ARG A 1 21 ? -5.146 1.568 0.889 1.00 0.00 21 ARG A N 9
ATOM 6346 C CA . ARG A 1 21 ? -5.994 2.298 -0.049 1.00 0.00 21 ARG A CA 9
ATOM 6347 C C . ARG A 1 21 ? -5.525 3.741 -0.209 1.00 0.00 21 ARG A C 9
ATOM 6348 O O . ARG A 1 21 ? -5.964 4.448 -1.112 1.00 0.00 21 ARG A O 9
ATOM 6369 N N . THR A 1 22 ? -4.637 4.175 0.676 1.00 0.00 22 THR A N 9
ATOM 6370 C CA . THR A 1 22 ? -4.096 5.522 0.617 1.00 0.00 22 THR A CA 9
ATOM 6371 C C . THR A 1 22 ? -2.602 5.491 0.936 1.00 0.00 22 THR A C 9
ATOM 6372 O O . THR A 1 22 ? -2.119 4.592 1.633 1.00 0.00 22 THR A O 9
ATOM 6383 N N . LYS A 1 23 ? -1.876 6.474 0.406 1.00 0.00 23 LYS A N 9
ATOM 6384 C CA . LYS A 1 23 ? -0.418 6.505 0.494 1.00 0.00 23 LYS A CA 9
ATOM 6385 C C . LYS A 1 23 ? 0.058 6.676 1.930 1.00 0.00 23 LYS A C 9
ATOM 6386 O O . LYS A 1 23 ? 1.149 6.235 2.281 1.00 0.00 23 LYS A O 9
ATOM 6405 N N . LYS A 1 24 ? -0.754 7.326 2.750 1.00 0.00 24 LYS A N 9
ATOM 6406 C CA . LYS A 1 24 ? -0.396 7.579 4.139 1.00 0.00 24 LYS A CA 9
ATOM 6407 C C . LYS A 1 24 ? -0.205 6.266 4.892 1.00 0.00 24 LYS A C 9
ATOM 6408 O O . LYS A 1 24 ? 0.761 6.105 5.636 1.00 0.00 24 LYS A O 9
ATOM 6427 N N . GLN A 1 25 ? -1.115 5.323 4.674 1.00 0.00 25 GLN A N 9
ATOM 6428 C CA . GLN A 1 25 ? -1.009 4.000 5.284 1.00 0.00 25 GLN A CA 9
ATOM 6429 C C . GLN A 1 25 ? 0.230 3.285 4.762 1.00 0.00 25 GLN A C 9
ATOM 6430 O O . GLN A 1 25 ? 0.909 2.564 5.497 1.00 0.00 25 GLN A O 9
ATOM 6444 N N . LEU A 1 26 ? 0.519 3.509 3.484 1.00 0.00 26 LEU A N 9
ATOM 6445 C CA . LEU A 1 26 ? 1.657 2.895 2.826 1.00 0.00 26 LEU A CA 9
ATOM 6446 C C . LEU A 1 26 ? 2.957 3.391 3.440 1.00 0.00 26 LEU A C 9
ATOM 6447 O O . LEU A 1 26 ? 3.790 2.602 3.878 1.00 0.00 26 LEU A O 9
ATOM 6463 N N . ILE A 1 27 ? 3.096 4.707 3.506 1.00 0.00 27 ILE A N 9
ATOM 6464 C CA . ILE A 1 27 ? 4.306 5.323 4.020 1.00 0.00 27 ILE A CA 9
ATOM 6465 C C . ILE A 1 27 ? 4.518 4.968 5.487 1.00 0.00 27 ILE A C 9
ATOM 6466 O O . ILE A 1 27 ? 5.630 4.636 5.888 1.00 0.00 27 ILE A O 9
ATOM 6482 N N . ARG A 1 28 ? 3.450 5.008 6.280 1.00 0.00 28 ARG A N 9
ATOM 6483 C CA . ARG A 1 28 ? 3.546 4.643 7.694 1.00 0.00 28 ARG A CA 9
ATOM 6484 C C . ARG A 1 28 ? 4.156 3.253 7.873 1.00 0.00 28 ARG A C 9
ATOM 6485 O O . ARG A 1 28 ? 5.052 3.062 8.696 1.00 0.00 28 ARG A O 9
ATOM 6506 N N . HIS A 1 29 ? 3.682 2.288 7.094 1.00 0.00 29 HIS A N 9
ATOM 6507 C CA . HIS A 1 29 ? 4.136 0.911 7.236 1.00 0.00 29 HIS A CA 9
ATOM 6508 C C . HIS A 1 29 ? 5.517 0.719 6.609 1.00 0.00 29 HIS A C 9
ATOM 6509 O O . HIS A 1 29 ? 6.401 0.111 7.214 1.00 0.00 29 HIS A O 9
ATOM 6523 N N . LEU A 1 30 ? 5.691 1.235 5.397 1.00 0.00 30 LEU A N 9
ATOM 6524 C CA . LEU A 1 30 ? 6.978 1.209 4.712 1.00 0.00 30 LEU A CA 9
ATOM 6525 C C . LEU A 1 30 ? 8.096 1.820 5.560 1.00 0.00 30 LEU A C 9
ATOM 6526 O O . LEU A 1 30 ? 9.154 1.221 5.712 1.00 0.00 30 LEU A O 9
ATOM 6542 N N . VAL A 1 31 ? 7.859 2.996 6.125 1.00 0.00 31 VAL A N 9
ATOM 6543 C CA . VAL A 1 31 ? 8.895 3.693 6.882 1.00 0.00 31 VAL A CA 9
ATOM 6544 C C . VAL A 1 31 ? 9.146 3.041 8.241 1.00 0.00 31 VAL A C 9
ATOM 6545 O O . VAL A 1 31 ? 10.293 2.838 8.635 1.00 0.00 31 VAL A O 9
ATOM 6558 N N . ASN A 1 32 ? 8.080 2.710 8.956 1.00 0.00 32 ASN A N 9
ATOM 6559 C CA . ASN A 1 32 ? 8.222 2.181 10.309 1.00 0.00 32 ASN A CA 9
ATOM 6560 C C . ASN A 1 32 ? 8.572 0.697 10.315 1.00 0.00 32 ASN A C 9
ATOM 6561 O O . ASN A 1 32 ? 9.627 0.303 10.813 1.00 0.00 32 ASN A O 9
ATOM 6572 N N . THR A 1 33 ? 7.702 -0.128 9.750 1.00 0.00 33 THR A N 9
ATOM 6573 C CA . THR A 1 33 ? 7.883 -1.570 9.816 1.00 0.00 33 THR A CA 9
ATOM 6574 C C . THR A 1 33 ? 8.915 -2.051 8.801 1.00 0.00 33 THR A C 9
ATOM 6575 O O . THR A 1 33 ? 9.749 -2.900 9.111 1.00 0.00 33 THR A O 9
ATOM 6586 N N . GLU A 1 34 ? 8.869 -1.505 7.592 1.00 0.00 34 GLU A N 9
ATOM 6587 C CA . GLU A 1 34 ? 9.772 -1.949 6.536 1.00 0.00 34 GLU A CA 9
ATOM 6588 C C . GLU A 1 34 ? 11.090 -1.177 6.604 1.00 0.00 34 GLU A C 9
ATOM 6589 O O . GLU A 1 34 ? 12.034 -1.491 5.887 1.00 0.00 34 GLU A O 9
ATOM 6601 N N . LYS A 1 35 ? 11.110 -0.166 7.486 1.00 0.00 35 LYS A N 9
ATOM 6602 C CA . LYS A 1 35 ? 12.246 0.753 7.682 1.00 0.00 35 LYS A CA 9
ATOM 6603 C C . LYS A 1 35 ? 12.762 1.337 6.362 1.00 0.00 35 LYS A C 9
ATOM 6604 O O . LYS A 1 35 ? 13.952 1.625 6.217 1.00 0.00 35 LYS A O 9
ATOM 6623 N N . VAL A 1 36 ? 11.853 1.545 5.419 1.00 0.00 36 VAL A N 9
ATOM 6624 C CA . VAL A 1 36 ? 12.202 2.102 4.127 1.00 0.00 36 VAL A CA 9
ATOM 6625 C C . VAL A 1 36 ? 11.812 3.575 4.056 1.00 0.00 36 VAL A C 9
ATOM 6626 O O . VAL A 1 36 ? 10.657 3.932 4.274 1.00 0.00 36 VAL A O 9
ATOM 6639 N N . ASN A 1 37 ? 12.789 4.418 3.759 1.00 0.00 37 ASN A N 9
ATOM 6640 C CA . ASN A 1 37 ? 12.566 5.855 3.612 1.00 0.00 37 ASN A CA 9
ATOM 6641 C C . ASN A 1 37 ? 11.593 6.139 2.471 1.00 0.00 37 ASN A C 9
ATOM 6642 O O . ASN A 1 37 ? 11.599 5.448 1.454 1.00 0.00 37 ASN A O 9
ATOM 6653 N N . PRO A 1 38 ? 10.747 7.178 2.627 1.00 0.00 38 PRO A N 9
ATOM 6654 C CA . PRO A 1 38 ? 9.708 7.533 1.643 1.00 0.00 38 PRO A CA 9
ATOM 6655 C C . PRO A 1 38 ? 10.285 7.898 0.280 1.00 0.00 38 PRO A C 9
ATOM 6656 O O . PRO A 1 38 ? 9.585 7.869 -0.729 1.00 0.00 38 PRO A O 9
ATOM 6667 N N . LEU A 1 39 ? 11.564 8.244 0.259 1.00 0.00 39 LEU A N 9
ATOM 6668 C CA . LEU A 1 39 ? 12.251 8.566 -0.981 1.00 0.00 39 LEU A CA 9
ATOM 6669 C C . LEU A 1 39 ? 12.802 7.300 -1.633 1.00 0.00 39 LEU A C 9
ATOM 6670 O O . LEU A 1 39 ? 13.326 7.335 -2.748 1.00 0.00 39 LEU A O 9
ATOM 6686 N N . SER A 1 40 ? 12.668 6.183 -0.931 1.00 0.00 40 SER A N 9
ATOM 6687 C CA . SER A 1 40 ? 13.209 4.917 -1.396 1.00 0.00 40 SER A CA 9
ATOM 6688 C C . SER A 1 40 ? 12.105 3.871 -1.566 1.00 0.00 40 SER A C 9
ATOM 6689 O O . SER A 1 40 ? 12.349 2.791 -2.106 1.00 0.00 40 SER A O 9
ATOM 6697 N N . ILE A 1 41 ? 10.887 4.205 -1.124 1.00 0.00 41 ILE A N 9
ATOM 6698 C CA . ILE A 1 41 ? 9.768 3.249 -1.111 1.00 0.00 41 ILE A CA 9
ATOM 6699 C C . ILE A 1 41 ? 9.402 2.768 -2.514 1.00 0.00 41 ILE A C 9
ATOM 6700 O O . ILE A 1 41 ? 8.772 1.724 -2.665 1.00 0.00 41 ILE A O 9
ATOM 6716 N N . ASP A 1 42 ? 9.826 3.523 -3.521 1.00 0.00 42 ASP A N 9
ATOM 6717 C CA . ASP A 1 42 ? 9.481 3.261 -4.924 1.00 0.00 42 ASP A CA 9
ATOM 6718 C C . ASP A 1 42 ? 9.668 1.794 -5.314 1.00 0.00 42 ASP A C 9
ATOM 6719 O O . ASP A 1 42 ? 8.850 1.227 -6.035 1.00 0.00 42 ASP A O 9
ATOM 6728 N N . TYR A 1 43 ? 10.732 1.179 -4.822 1.00 0.00 43 TYR A N 9
ATOM 6729 C CA . TYR A 1 43 ? 11.057 -0.192 -5.204 1.00 0.00 43 TYR A CA 9
ATOM 6730 C C . TYR A 1 43 ? 10.370 -1.220 -4.297 1.00 0.00 43 TYR A C 9
ATOM 6731 O O . TYR A 1 43 ? 10.172 -2.370 -4.686 1.00 0.00 43 TYR A O 9
ATOM 6749 N N . TYR A 1 44 ? 9.989 -0.803 -3.100 1.00 0.00 44 TYR A N 9
ATOM 6750 C CA . TYR A 1 44 ? 9.507 -1.745 -2.092 1.00 0.00 44 TYR A CA 9
ATOM 6751 C C . TYR A 1 44 ? 7.994 -1.757 -2.019 1.00 0.00 44 TYR A C 9
ATOM 6752 O O . TYR A 1 44 ? 7.407 -2.542 -1.269 1.00 0.00 44 TYR A O 9
ATOM 6770 N N . TYR A 1 45 ? 7.362 -0.883 -2.779 1.00 0.00 45 TYR A N 9
ATOM 6771 C CA . TYR A 1 45 ? 5.912 -0.900 -2.857 1.00 0.00 45 TYR A CA 9
ATOM 6772 C C . TYR A 1 45 ? 5.440 -1.030 -4.300 1.00 0.00 45 TYR A C 9
ATOM 6773 O O . TYR A 1 45 ? 6.049 -0.485 -5.225 1.00 0.00 45 TYR A O 9
ATOM 6791 N N . GLN A 1 46 ? 4.361 -1.769 -4.481 1.00 0.00 46 GLN A N 9
ATOM 6792 C CA . GLN A 1 46 ? 3.792 -2.004 -5.796 1.00 0.00 46 GLN A CA 9
ATOM 6793 C C . GLN A 1 46 ? 2.359 -1.497 -5.819 1.00 0.00 46 GLN A C 9
ATOM 6794 O O . GLN A 1 46 ? 1.661 -1.565 -4.808 1.00 0.00 46 GLN A O 9
ATOM 6808 N N . SER A 1 47 ? 1.927 -0.980 -6.954 1.00 0.00 47 SER A N 9
ATOM 6809 C CA . SER A 1 47 ? 0.568 -0.493 -7.096 1.00 0.00 47 SER A CA 9
ATOM 6810 C C . SER A 1 47 ? -0.182 -1.307 -8.143 1.00 0.00 47 SER A C 9
ATOM 6811 O O . SER A 1 47 ? 0.354 -1.599 -9.213 1.00 0.00 47 SER A O 9
ATOM 6819 N N . PHE A 1 48 ? -1.407 -1.691 -7.821 1.00 0.00 48 PHE A N 9
ATOM 6820 C CA . PHE A 1 48 ? -2.263 -2.366 -8.778 1.00 0.00 48 PHE A CA 9
ATOM 6821 C C . PHE A 1 48 ? -3.705 -1.943 -8.562 1.00 0.00 48 PHE A C 9
ATOM 6822 O O . PHE A 1 48 ? -4.110 -1.618 -7.443 1.00 0.00 48 PHE A O 9
ATOM 6839 N N . SER A 1 49 ? -4.470 -1.920 -9.638 1.00 0.00 49 SER A N 9
ATOM 6840 C CA . SER A 1 49 ? -5.843 -1.479 -9.564 1.00 0.00 49 SER A CA 9
ATOM 6841 C C . SER A 1 49 ? -6.774 -2.657 -9.326 1.00 0.00 49 SER A C 9
ATOM 6842 O O . SER A 1 49 ? -6.724 -3.661 -10.037 1.00 0.00 49 SER A O 9
ATOM 6850 N N . VAL A 1 50 ? -7.612 -2.522 -8.318 1.00 0.00 50 VAL A N 9
ATOM 6851 C CA . VAL A 1 50 ? -8.580 -3.545 -7.977 1.00 0.00 50 VAL A CA 9
ATOM 6852 C C . VAL A 1 50 ? -9.971 -3.038 -8.362 1.00 0.00 50 VAL A C 9
ATOM 6853 O O . VAL A 1 50 ? -10.098 -1.928 -8.879 1.00 0.00 50 VAL A O 9
ATOM 6866 N N . SER A 1 51 ? -11.006 -3.823 -8.131 1.00 0.00 51 SER A N 9
ATOM 6867 C CA . SER A 1 51 ? -12.347 -3.400 -8.477 1.00 0.00 51 SER A CA 9
ATOM 6868 C C . SER A 1 51 ? -13.044 -2.841 -7.241 1.00 0.00 51 SER A C 9
ATOM 6877 N N . MET A 1 7 ? -12.460 2.792 -9.761 1.00 0.00 7 MET A N 10
ATOM 6878 C CA . MET A 1 7 ? -11.036 2.395 -9.743 1.00 0.00 7 MET A CA 10
ATOM 6879 C C . MET A 1 7 ? -10.372 2.843 -8.446 1.00 0.00 7 MET A C 10
ATOM 6880 O O . MET A 1 7 ? -10.251 4.035 -8.169 1.00 0.00 7 MET A O 10
ATOM 6893 N N . GLU A 1 8 ? -9.954 1.877 -7.651 1.00 0.00 8 GLU A N 10
ATOM 6894 C CA . GLU A 1 8 ? -9.305 2.157 -6.383 1.00 0.00 8 GLU A CA 10
ATOM 6895 C C . GLU A 1 8 ? -7.897 1.578 -6.399 1.00 0.00 8 GLU A C 10
ATOM 6896 O O . GLU A 1 8 ? -7.667 0.504 -6.950 1.00 0.00 8 GLU A O 10
ATOM 6908 N N . ARG A 1 9 ? -6.957 2.294 -5.813 1.00 0.00 9 ARG A N 10
ATOM 6909 C CA . ARG A 1 9 ? -5.563 1.883 -5.853 1.00 0.00 9 ARG A CA 10
ATOM 6910 C C . ARG A 1 9 ? -5.165 1.212 -4.552 1.00 0.00 9 ARG A C 10
ATOM 6911 O O . ARG A 1 9 ? -5.272 1.811 -3.485 1.00 0.00 9 ARG A O 10
ATOM 6932 N N . VAL A 1 10 ? -4.725 -0.034 -4.636 1.00 0.00 10 VAL A N 10
ATOM 6933 C CA . VAL A 1 10 ? -4.168 -0.700 -3.476 1.00 0.00 10 VAL A CA 10
ATOM 6934 C C . VAL A 1 10 ? -2.652 -0.721 -3.583 1.00 0.00 10 VAL A C 10
ATOM 6935 O O . VAL A 1 10 ? -2.089 -1.055 -4.626 1.00 0.00 10 VAL A O 10
ATOM 6948 N N . TYR A 1 11 ? -1.995 -0.327 -2.514 1.00 0.00 11 TYR A N 10
ATOM 6949 C CA . TYR A 1 11 ? -0.552 -0.254 -2.494 1.00 0.00 11 TYR A CA 10
ATOM 6950 C C . TYR A 1 11 ? -0.020 -1.420 -1.689 1.00 0.00 11 TYR A C 10
ATOM 6951 O O . TYR A 1 11 ? -0.334 -1.552 -0.508 1.00 0.00 11 TYR A O 10
ATOM 6969 N N . GLN A 1 12 ? 0.746 -2.286 -2.327 1.00 0.00 12 GLN A N 10
ATOM 6970 C CA . GLN A 1 12 ? 1.252 -3.466 -1.651 1.00 0.00 12 GLN A CA 10
ATOM 6971 C C . GLN A 1 12 ? 2.685 -3.257 -1.206 1.00 0.00 12 GLN A C 10
ATOM 6972 O O . GLN A 1 12 ? 3.531 -2.840 -1.997 1.00 0.00 12 GLN A O 10
ATOM 6986 N N . CYS A 1 13 ? 2.953 -3.555 0.052 1.00 0.00 13 CYS A N 10
ATOM 6987 C CA . CYS A 1 13 ? 4.314 -3.554 0.548 1.00 0.00 13 CYS A CA 10
ATOM 6988 C C . CYS A 1 13 ? 4.925 -4.915 0.218 1.00 0.00 13 CYS A C 10
ATOM 6989 O O . CYS A 1 13 ? 4.385 -5.955 0.598 1.00 0.00 13 CYS A O 10
ATOM 6996 N N . LEU A 1 14 ? 6.028 -4.917 -0.510 1.00 0.00 14 LEU A N 10
ATOM 6997 C CA . LEU A 1 14 ? 6.619 -6.162 -1.004 1.00 0.00 14 LEU A CA 10
ATOM 6998 C C . LEU A 1 14 ? 7.326 -6.935 0.109 1.00 0.00 14 LEU A C 10
ATOM 6999 O O . LEU A 1 14 ? 8.070 -7.878 -0.150 1.00 0.00 14 LEU A O 10
ATOM 7015 N N . ARG A 1 15 ? 7.099 -6.527 1.345 1.00 0.00 15 ARG A N 10
ATOM 7016 C CA . ARG A 1 15 ? 7.794 -7.107 2.482 1.00 0.00 15 ARG A CA 10
ATOM 7017 C C . ARG A 1 15 ? 6.862 -8.024 3.268 1.00 0.00 15 ARG A C 10
ATOM 7018 O O . ARG A 1 15 ? 7.212 -9.161 3.581 1.00 0.00 15 ARG A O 10
ATOM 7039 N N . CYS A 1 16 ? 5.671 -7.524 3.583 1.00 0.00 16 CYS A N 10
ATOM 7040 C CA . CYS A 1 16 ? 4.678 -8.324 4.295 1.00 0.00 16 CYS A CA 10
ATOM 7041 C C . CYS A 1 16 ? 3.600 -8.784 3.318 1.00 0.00 16 CYS A C 10
ATOM 7042 O O . CYS A 1 16 ? 2.820 -9.694 3.605 1.00 0.00 16 CYS A O 10
ATOM 7049 N N . GLY A 1 17 ? 3.569 -8.137 2.154 1.00 0.00 17 GLY A N 10
ATOM 7050 C CA . GLY A 1 17 ? 2.541 -8.408 1.171 1.00 0.00 17 GLY A CA 10
ATOM 7051 C C . GLY A 1 17 ? 1.253 -7.687 1.500 1.00 0.00 17 GLY A C 10
ATOM 7052 O O . GLY A 1 17 ? 0.177 -8.089 1.058 1.00 0.00 17 GLY A O 10
ATOM 7056 N N . LEU A 1 18 ? 1.360 -6.602 2.261 1.00 0.00 18 LEU A N 10
ATOM 7057 C CA . LEU A 1 18 ? 0.171 -5.911 2.757 1.00 0.00 18 LEU A CA 10
ATOM 7058 C C . LEU A 1 18 ? -0.358 -4.904 1.742 1.00 0.00 18 LEU A C 10
ATOM 7059 O O . LEU A 1 18 ? 0.415 -4.168 1.131 1.00 0.00 18 LEU A O 10
ATOM 7075 N N . THR A 1 19 ? -1.675 -4.883 1.573 1.00 0.00 19 THR A N 10
ATOM 7076 C CA . THR A 1 19 ? -2.327 -3.954 0.654 1.00 0.00 19 THR A CA 10
ATOM 7077 C C . THR A 1 19 ? -2.980 -2.804 1.414 1.00 0.00 19 THR A C 10
ATOM 7078 O O . THR A 1 19 ? -3.627 -3.016 2.442 1.00 0.00 19 THR A O 10
ATOM 7089 N N . PHE A 1 20 ? -2.806 -1.595 0.910 1.00 0.00 20 PHE A N 10
ATOM 7090 C CA . PHE A 1 20 ? -3.438 -0.423 1.498 1.00 0.00 20 PHE A CA 10
ATOM 7091 C C . PHE A 1 20 ? -4.294 0.277 0.460 1.00 0.00 20 PHE A C 10
ATOM 7092 O O . PHE A 1 20 ? -3.942 0.311 -0.711 1.00 0.00 20 PHE A O 10
ATOM 7109 N N . ARG A 1 21 ? -5.417 0.828 0.891 1.00 0.00 21 ARG A N 10
ATOM 7110 C CA . ARG A 1 21 ? -6.342 1.481 -0.027 1.00 0.00 21 ARG A CA 10
ATOM 7111 C C . ARG A 1 21 ? -5.980 2.955 -0.198 1.00 0.00 21 ARG A C 10
ATOM 7112 O O . ARG A 1 21 ? -6.345 3.590 -1.191 1.00 0.00 21 ARG A O 10
ATOM 7133 N N . THR A 1 22 ? -5.277 3.498 0.784 1.00 0.00 22 THR A N 10
ATOM 7134 C CA . THR A 1 22 ? -4.757 4.849 0.696 1.00 0.00 22 THR A CA 10
ATOM 7135 C C . THR A 1 22 ? -3.251 4.841 0.956 1.00 0.00 22 THR A C 10
ATOM 7136 O O . THR A 1 22 ? -2.752 4.091 1.797 1.00 0.00 22 THR A O 10
ATOM 7147 N N . LYS A 1 23 ? -2.533 5.675 0.213 1.00 0.00 23 LYS A N 10
ATOM 7148 C CA . LYS A 1 23 ? -1.075 5.652 0.202 1.00 0.00 23 LYS A CA 10
ATOM 7149 C C . LYS A 1 23 ? -0.488 6.135 1.528 1.00 0.00 23 LYS A C 10
ATOM 7150 O O . LYS A 1 23 ? 0.681 5.887 1.825 1.00 0.00 23 LYS A O 10
ATOM 7169 N N . LYS A 1 24 ? -1.301 6.808 2.332 1.00 0.00 24 LYS A N 10
ATOM 7170 C CA . LYS A 1 24 ? -0.873 7.234 3.659 1.00 0.00 24 LYS A CA 10
ATOM 7171 C C . LYS A 1 24 ? -0.643 6.018 4.553 1.00 0.00 24 LYS A C 10
ATOM 7172 O O . LYS A 1 24 ? 0.281 5.999 5.367 1.00 0.00 24 LYS A O 10
ATOM 7191 N N . GLN A 1 25 ? -1.472 4.993 4.372 1.00 0.00 25 GLN A N 10
ATOM 7192 C CA . GLN A 1 25 ? -1.322 3.743 5.110 1.00 0.00 25 GLN A CA 10
ATOM 7193 C C . GLN A 1 25 ? -0.043 3.045 4.670 1.00 0.00 25 GLN A C 10
ATOM 7194 O O . GLN A 1 25 ? 0.571 2.293 5.426 1.00 0.00 25 GLN A O 10
ATOM 7208 N N . LEU A 1 26 ? 0.352 3.318 3.436 1.00 0.00 26 LEU A N 10
ATOM 7209 C CA . LEU A 1 26 ? 1.511 2.691 2.837 1.00 0.00 26 LEU A CA 10
ATOM 7210 C C . LEU A 1 26 ? 2.794 3.319 3.362 1.00 0.00 26 LEU A C 10
ATOM 7211 O O . LEU A 1 26 ? 3.672 2.625 3.863 1.00 0.00 26 LEU A O 10
ATOM 7227 N N . ILE A 1 27 ? 2.876 4.638 3.273 1.00 0.00 27 ILE A N 10
ATOM 7228 C CA . ILE A 1 27 ? 4.086 5.355 3.649 1.00 0.00 27 ILE A CA 10
ATOM 7229 C C . ILE A 1 27 ? 4.386 5.186 5.135 1.00 0.00 27 ILE A C 10
ATOM 7230 O O . ILE A 1 27 ? 5.526 4.921 5.514 1.00 0.00 27 ILE A O 10
ATOM 7246 N N . ARG A 1 28 ? 3.357 5.310 5.972 1.00 0.00 28 ARG A N 10
ATOM 7247 C CA . ARG A 1 28 ? 3.530 5.155 7.414 1.00 0.00 28 ARG A CA 10
ATOM 7248 C C . ARG A 1 28 ? 4.088 3.767 7.751 1.00 0.00 28 ARG A C 10
ATOM 7249 O O . ARG A 1 28 ? 4.903 3.617 8.655 1.00 0.00 28 ARG A O 10
ATOM 7270 N N . HIS A 1 29 ? 3.664 2.765 6.991 1.00 0.00 29 HIS A N 10
ATOM 7271 C CA . HIS A 1 29 ? 4.039 1.382 7.255 1.00 0.00 29 HIS A CA 10
ATOM 7272 C C . HIS A 1 29 ? 5.399 1.052 6.634 1.00 0.00 29 HIS A C 10
ATOM 7273 O O . HIS A 1 29 ? 6.249 0.437 7.279 1.00 0.00 29 HIS A O 10
ATOM 7287 N N . LEU A 1 30 ? 5.595 1.460 5.385 1.00 0.00 30 LEU A N 10
ATOM 7288 C CA . LEU A 1 30 ? 6.885 1.325 4.712 1.00 0.00 30 LEU A CA 10
ATOM 7289 C C . LEU A 1 30 ? 8.022 1.903 5.552 1.00 0.00 30 LEU A C 10
ATOM 7290 O O . LEU A 1 30 ? 9.039 1.245 5.757 1.00 0.00 30 LEU A O 10
ATOM 7306 N N . VAL A 1 31 ? 7.835 3.112 6.060 1.00 0.00 31 VAL A N 10
ATOM 7307 C CA . VAL A 1 31 ? 8.880 3.778 6.828 1.00 0.00 31 VAL A CA 10
ATOM 7308 C C . VAL A 1 31 ? 9.047 3.156 8.218 1.00 0.00 31 VAL A C 10
ATOM 7309 O O . VAL A 1 31 ? 10.168 2.907 8.668 1.00 0.00 31 VAL A O 10
ATOM 7322 N N . ASN A 1 32 ? 7.934 2.883 8.885 1.00 0.00 32 ASN A N 10
ATOM 7323 C CA . ASN A 1 32 ? 7.969 2.415 10.268 1.00 0.00 32 ASN A CA 10
ATOM 7324 C C . ASN A 1 32 ? 8.352 0.941 10.365 1.00 0.00 32 ASN A C 10
ATOM 7325 O O . ASN A 1 32 ? 9.255 0.578 11.120 1.00 0.00 32 ASN A O 10
ATOM 7336 N N . THR A 1 33 ? 7.684 0.099 9.595 1.00 0.00 33 THR A N 10
ATOM 7337 C CA . THR A 1 33 ? 7.845 -1.341 9.731 1.00 0.00 33 THR A CA 10
ATOM 7338 C C . THR A 1 33 ? 8.959 -1.883 8.831 1.00 0.00 33 THR A C 10
ATOM 7339 O O . THR A 1 33 ? 9.863 -2.574 9.303 1.00 0.00 33 THR A O 10
ATOM 7350 N N . GLU A 1 34 ? 8.908 -1.549 7.544 1.00 0.00 34 GLU A N 10
ATOM 7351 C CA . GLU A 1 34 ? 9.866 -2.091 6.579 1.00 0.00 34 GLU A CA 10
ATOM 7352 C C . GLU A 1 34 ? 11.147 -1.257 6.558 1.00 0.00 34 GLU A C 10
ATOM 7353 O O . GLU A 1 34 ? 12.039 -1.511 5.748 1.00 0.00 34 GLU A O 10
ATOM 7365 N N . LYS A 1 35 ? 11.197 -0.251 7.443 1.00 0.00 35 LYS A N 10
ATOM 7366 C CA . LYS A 1 35 ? 12.324 0.690 7.574 1.00 0.00 35 LYS A CA 10
ATOM 7367 C C . LYS A 1 35 ? 12.720 1.313 6.231 1.00 0.00 35 LYS A C 10
ATOM 7368 O O . LYS A 1 35 ? 13.869 1.720 6.038 1.00 0.00 35 LYS A O 10
ATOM 7387 N N . VAL A 1 36 ? 11.764 1.418 5.320 1.00 0.00 36 VAL A N 10
ATOM 7388 C CA . VAL A 1 36 ? 12.027 1.950 3.996 1.00 0.00 36 VAL A CA 10
ATOM 7389 C C . VAL A 1 36 ? 12.015 3.472 4.015 1.00 0.00 36 VAL A C 10
ATOM 7390 O O . VAL A 1 36 ? 11.127 4.094 4.601 1.00 0.00 36 VAL A O 10
ATOM 7403 N N . ASN A 1 37 ? 13.015 4.060 3.381 1.00 0.00 37 ASN A N 10
ATOM 7404 C CA . ASN A 1 37 ? 13.133 5.504 3.295 1.00 0.00 37 ASN A CA 10
ATOM 7405 C C . ASN A 1 37 ? 12.182 6.029 2.223 1.00 0.00 37 ASN A C 10
ATOM 7406 O O . ASN A 1 37 ? 12.060 5.435 1.152 1.00 0.00 37 ASN A O 10
ATOM 7417 N N . PRO A 1 38 ? 11.481 7.141 2.513 1.00 0.00 38 PRO A N 10
ATOM 7418 C CA . PRO A 1 38 ? 10.468 7.727 1.615 1.00 0.00 38 PRO A CA 10
ATOM 7419 C C . PRO A 1 38 ? 10.962 7.981 0.189 1.00 0.00 38 PRO A C 10
ATOM 7420 O O . PRO A 1 38 ? 10.158 8.102 -0.731 1.00 0.00 38 PRO A O 10
ATOM 7431 N N . LEU A 1 39 ? 12.274 8.072 0.004 1.00 0.00 39 LEU A N 10
ATOM 7432 C CA . LEU A 1 39 ? 12.841 8.304 -1.324 1.00 0.00 39 LEU A CA 10
ATOM 7433 C C . LEU A 1 39 ? 13.053 6.991 -2.074 1.00 0.00 39 LEU A C 10
ATOM 7434 O O . LEU A 1 39 ? 13.386 6.985 -3.259 1.00 0.00 39 LEU A O 10
ATOM 7450 N N . SER A 1 40 ? 12.858 5.881 -1.386 1.00 0.00 40 SER A N 10
ATOM 7451 C CA . SER A 1 40 ? 13.077 4.576 -1.984 1.00 0.00 40 SER A CA 10
ATOM 7452 C C . SER A 1 40 ? 11.836 3.694 -1.863 1.00 0.00 40 SER A C 10
ATOM 7453 O O . SER A 1 40 ? 11.889 2.501 -2.152 1.00 0.00 40 SER A O 10
ATOM 7461 N N . ILE A 1 41 ? 10.715 4.288 -1.457 1.00 0.00 41 ILE A N 10
ATOM 7462 C CA . ILE A 1 41 ? 9.489 3.529 -1.208 1.00 0.00 41 ILE A CA 10
ATOM 7463 C C . ILE A 1 41 ? 9.040 2.724 -2.427 1.00 0.00 41 ILE A C 10
ATOM 7464 O O . ILE A 1 41 ? 8.658 1.562 -2.300 1.00 0.00 41 ILE A O 10
ATOM 7480 N N . ASP A 1 42 ? 9.119 3.335 -3.608 1.00 0.00 42 ASP A N 10
ATOM 7481 C CA . ASP A 1 42 ? 8.585 2.736 -4.836 1.00 0.00 42 ASP A CA 10
ATOM 7482 C C . ASP A 1 42 ? 9.276 1.414 -5.168 1.00 0.00 42 ASP A C 10
ATOM 7483 O O . ASP A 1 42 ? 8.740 0.593 -5.911 1.00 0.00 42 ASP A O 10
ATOM 7492 N N . TYR A 1 43 ? 10.468 1.221 -4.623 1.00 0.00 43 TYR A N 10
ATOM 7493 C CA . TYR A 1 43 ? 11.242 0.013 -4.870 1.00 0.00 43 TYR A CA 10
ATOM 7494 C C . TYR A 1 43 ? 10.706 -1.154 -4.034 1.00 0.00 43 TYR A C 10
ATOM 7495 O O . TYR A 1 43 ? 10.923 -2.320 -4.368 1.00 0.00 43 TYR A O 10
ATOM 7513 N N . TYR A 1 44 ? 9.996 -0.839 -2.955 1.00 0.00 44 TYR A N 10
ATOM 7514 C CA . TYR A 1 44 ? 9.543 -1.863 -2.016 1.00 0.00 44 TYR A CA 10
ATOM 7515 C C . TYR A 1 44 ? 8.026 -1.911 -1.938 1.00 0.00 44 TYR A C 10
ATOM 7516 O O . TYR A 1 44 ? 7.461 -2.686 -1.163 1.00 0.00 44 TYR A O 10
ATOM 7534 N N . TYR A 1 45 ? 7.370 -1.073 -2.720 1.00 0.00 45 TYR A N 10
ATOM 7535 C CA . TYR A 1 45 ? 5.916 -1.133 -2.822 1.00 0.00 45 TYR A CA 10
ATOM 7536 C C . TYR A 1 45 ? 5.473 -1.070 -4.275 1.00 0.00 45 TYR A C 10
ATOM 7537 O O . TYR A 1 45 ? 6.141 -0.465 -5.116 1.00 0.00 45 TYR A O 10
ATOM 7555 N N . GLN A 1 46 ? 4.343 -1.694 -4.565 1.00 0.00 46 GLN A N 10
ATOM 7556 C CA . GLN A 1 46 ? 3.760 -1.639 -5.894 1.00 0.00 46 GLN A CA 10
ATOM 7557 C C . GLN A 1 46 ? 2.301 -1.217 -5.810 1.00 0.00 46 GLN A C 10
ATOM 7558 O O . GLN A 1 46 ? 1.533 -1.757 -5.009 1.00 0.00 46 GLN A O 10
ATOM 7572 N N . SER A 1 47 ? 1.931 -0.235 -6.615 1.00 0.00 47 SER A N 10
ATOM 7573 C CA . SER A 1 47 ? 0.555 0.227 -6.667 1.00 0.00 47 SER A CA 10
ATOM 7574 C C . SER A 1 47 ? -0.228 -0.577 -7.698 1.00 0.00 47 SER A C 10
ATOM 7575 O O . SER A 1 47 ? 0.178 -0.676 -8.854 1.00 0.00 47 SER A O 10
ATOM 7583 N N . PHE A 1 48 ? -1.344 -1.148 -7.280 1.00 0.00 48 PHE A N 10
ATOM 7584 C CA . PHE A 1 48 ? -2.192 -1.902 -8.186 1.00 0.00 48 PHE A CA 10
ATOM 7585 C C . PHE A 1 48 ? -3.593 -1.304 -8.191 1.00 0.00 48 PHE A C 10
ATOM 7586 O O . PHE A 1 48 ? -4.134 -0.963 -7.139 1.00 0.00 48 PHE A O 10
ATOM 7603 N N . SER A 1 49 ? -4.175 -1.169 -9.367 1.00 0.00 49 SER A N 10
ATOM 7604 C CA . SER A 1 49 ? -5.502 -0.599 -9.487 1.00 0.00 49 SER A CA 10
ATOM 7605 C C . SER A 1 49 ? -6.556 -1.701 -9.557 1.00 0.00 49 SER A C 10
ATOM 7606 O O . SER A 1 49 ? -6.455 -2.626 -10.365 1.00 0.00 49 SER A O 10
ATOM 7614 N N . VAL A 1 50 ? -7.560 -1.595 -8.699 1.00 0.00 50 VAL A N 10
ATOM 7615 C CA . VAL A 1 50 ? -8.689 -2.510 -8.714 1.00 0.00 50 VAL A CA 10
ATOM 7616 C C . VAL A 1 50 ? -9.955 -1.739 -9.059 1.00 0.00 50 VAL A C 10
ATOM 7617 O O . VAL A 1 50 ? -9.979 -0.513 -8.965 1.00 0.00 50 VAL A O 10
ATOM 7630 N N . SER A 1 51 ? -10.993 -2.436 -9.478 1.00 0.00 51 SER A N 10
ATOM 7631 C CA . SER A 1 51 ? -12.217 -1.775 -9.897 1.00 0.00 51 SER A CA 10
ATOM 7632 C C . SER A 1 51 ? -13.442 -2.552 -9.425 1.00 0.00 51 SER A C 10
#

Sequence (45 aa):
MERVYQCLRCGLTFRTKKQLIRHLVNTEKVNPLSIDYYYQSFSVSMERVYQCLRCGLTFRTKKQLIRHLVNTEKVNPLSIDYYYQSFSVSMERVYQCLRCGLTFRTKKQLIRHLVNTEKVNPLSIDYYYQSFSVSMERVYQCLRCGLTFRTKKQLIRHLVNTEKVNPLSIDYYYQSFSVSMERVYQCLRCGLTFRTKKQLIRHLVNTEKVNPLSIDYYYQSFSVSMERVYQCLRCGLTFRTKKQLIRHLVNTEKVNPLSIDYYYQSFSVSMERVYQCLRCGLTFRTKKQLIRHLVNTEKVNPLSIDYYYQSFSVSMERVYQCLRCGLTFRTKKQLIRHLVNTEKVNPLSIDYYYQSFSVSMERVYQCLRCGLTFRTKKQLIRHLVNTEKVNPLSIDYYYQSFSVSMERVYQCLRCGLTFRTKKQLIRHLVNTEKVNPLSIDYYYQSFSVS

Nearest PDB structures (foldseek):
  2lvh-assembly1_A  TM=1.023E+00  e=4.628E-08  Acidianus filamentous virus 1 (isolate Yellowstone)
  6dfa-assembly1_A  TM=8.198E-01  e=7.864E-02  Homo sapiens
  6dfb-assembly1_A  TM=8.197E-01  e=1.024E-01  Homo sapiens
  2lt7-assembly1_A  TM=8.329E-01  e=1.095E-01  Homo sapiens
  5vmw-assembly1_A  TM=8.406E-01  e=1.627E-01  Homo sapiens